Protein AF-0000000079914883 (afdb_homodimer)

Secondary structure (DSSP, 8-state):
-----------------------------TT-----HHHHHHHHHTTGGG---------------------------THHHHHHHHHHHHHHHHHHHHHHHSS--HHHHHHHHHHHHHHH-TT--EEEEEEE-TTS-EEEEEESSHHHHHHHHHHHHHT-SHHHHHHHHTS-EEE-HHHHHHH-HHHHHHHHHTT--EEEEEEEEETTEEEEEEEEEESSTT---HHHHHHHHHHHHHHHHHHHHHHHHHHHHHHHHHHHHHHHHHHHHHHHHHHHHHHH---HHHHHHHHHHHHHHHT--HHHHHHHHHHHHHH-/-----------------------------TT-----HHHHHHHHHTTGGG---------------------------THHHHHHHHHHHHHHHHHHHHHHHSS--HHHHHHHHHHHHHHH-TT--EEEEEEE-TTS-EEEEEESSHHHHHHHHHHHHHT-SHHHHHHHHTS-EEE-HHHHHHH-HHHHHHHHHTT--EEEEEEEEETTEEEEEEEEEESSSS---HHHHHHHHHHHHHHHHHHHHHHHHHHHHHHHHHHHHHHHHHHHHHHHHHHHHHHH---HHHHHHHHHHHHHHHT--HHHHHHHHHHHHHH-

Foldseek 3Di:
DPPPDPPPDPPDDDPPDPPPPPPDPDPPPPPPPPQQVLRVVLVLVVVPVPDDDPPPPPPPPPPDDPPPDPPPPDCPPPPVVVVVLVVLLVVLLVQLLVCLPPPNGVLVSQQSLQVSLCVNFVQFDWKWKWFQDSVRDIDTSYIPDVLVRVLVVQCRVQVDDQFNVCLVVQAKGWDFQVRRCVRPVSSSVSNVVSQFGIKIKHFADEPRHTTTIMITTGNDRPIGDPVSNVSSVVSRVSVRVSSNVSSVVVVVVVVVVVVVVVVVLVVLLQVLLVVCCVVVVDDSVVSNVVLVVVCVVVVHDSSVSSVVSVVVVVVD/DPCPDPPPDPPPPDPDDPPPPPPDPDPPPPPPPPQQVLRVVLVLVVVPVPDDDPPPPPPPPPDDDPPPDPPPPDCPPPPVVVVVLVVLLVVLLVQLLVCLPPPNGVLVSQQSLQVSLCVNFVQFDWKWKWFADSVRDIDTSYIPDVLVRVLVVQCRVQVDDQFNVCLVVQAKGWDFQVRRCVRPVSSSVSNVVSQFGIKIKHFADEPRHTTTIMITTGNDRPIGDPVSNVSSVVSRVSVRVSSNVSSVVVVVVVVVVVVVVVVVLVVLLQVLLVVCCVVPVDDSVVSNVVLVVVCVVVVHDSSVSSVVSVVVVVVD

pLDDT: mean 74.23, std 28.76, range [19.42, 98.25]

Radius of gyration: 33.54 Å; Cα contacts (8 Å, |Δi|>4): 874; chains: 2; bounding box: 69×122×103 Å

Nearest PDB structures (foldseek):
  5w10-assembly2_B  TM=6.879E-01  e=8.253E-06  Leptospira interrogans serovar Copenhageni str. Fiocruz L1-130
  5w10-assembly1_D  TM=6.572E-01  e=1.343E-05  Leptospira interrogans serovar Copenhageni str. Fiocruz L1-130
  8avw-assembly1_B  TM=6.141E-01  e=1.343E-05  Deinococcus radiodurans R1 = ATCC 13939 = DSM 20539
  8avw-assembly1_A  TM=6.116E-01  e=1.496E-05  Deinococcus radiodurans R1 = ATCC 13939 = DSM 20539
  8avv-assembly1_B  TM=5.896E-01  e=1.302E-04  Deinococcus radiodurans R1 = ATCC 13939 = DSM 20539

Solvent-accessible surface area (backbone atoms only — not comparable to full-atom values): 34701 Å² total; per-residue (Å²): 135,82,80,77,77,79,81,75,78,80,77,79,79,76,78,77,75,80,68,79,75,74,73,77,78,68,81,68,68,84,76,66,68,79,58,43,45,48,53,48,49,56,63,50,53,70,69,58,75,74,67,80,76,80,80,75,78,78,77,79,77,80,79,74,79,78,79,78,76,84,74,82,69,83,76,73,83,55,53,62,68,50,27,55,52,28,48,50,48,34,50,40,54,50,51,40,51,53,34,61,72,33,93,47,47,50,52,55,28,44,36,44,49,25,53,41,50,42,70,72,24,85,72,36,74,42,22,22,27,36,35,56,43,94,87,66,46,75,42,75,66,21,57,76,43,72,62,47,55,53,46,48,49,47,25,60,74,62,72,37,38,54,54,56,48,7,58,72,68,65,36,73,29,72,30,26,35,67,52,31,39,70,77,27,44,72,30,37,56,55,29,44,77,70,55,38,30,14,37,37,12,33,47,36,44,45,82,86,35,86,41,27,28,42,38,37,30,12,60,52,52,85,36,74,53,70,42,47,52,28,51,49,48,33,53,44,54,51,50,25,52,50,49,35,46,51,36,53,39,50,52,36,47,49,52,36,52,50,50,53,52,48,43,60,49,46,41,48,36,24,18,34,25,15,22,39,18,54,74,68,50,40,49,68,67,56,24,43,49,53,47,50,49,53,16,62,76,65,72,43,58,55,55,58,52,20,49,52,54,50,50,52,43,56,73,95,135,84,81,78,78,79,82,77,77,81,75,80,78,78,78,79,77,81,70,76,76,74,74,77,78,68,82,68,68,84,75,65,66,80,58,43,43,50,53,49,49,54,63,49,53,71,69,59,76,74,68,78,77,79,79,75,78,79,77,78,75,82,77,75,79,78,80,77,75,84,73,82,69,82,77,73,83,53,53,63,68,50,26,55,52,27,49,49,47,35,51,40,54,50,51,40,53,54,34,61,72,32,92,47,45,49,52,58,28,44,36,45,47,26,52,39,49,42,71,74,26,83,72,36,72,42,22,22,28,38,35,55,45,94,88,66,47,74,43,76,68,22,57,76,41,72,61,45,55,54,44,48,48,48,24,60,74,61,73,36,36,54,54,58,48,7,60,73,68,65,38,73,28,73,30,25,35,67,53,31,40,70,77,27,43,73,31,37,57,55,30,42,78,70,56,37,29,15,37,38,12,33,48,37,45,45,81,89,35,85,41,30,28,43,38,36,29,12,62,54,52,83,37,74,51,71,41,47,52,29,51,50,48,34,53,46,54,54,48,26,51,50,50,36,44,52,35,54,38,51,50,38,47,50,51,34,52,50,50,53,52,48,42,61,50,45,41,47,37,24,18,34,25,14,21,40,18,54,73,68,50,42,49,67,67,54,25,44,49,54,48,50,50,52,16,62,76,66,72,43,58,56,55,57,52,20,49,52,52,49,51,51,43,58,73,95

Structure (mmCIF, N/CA/C/O backbone):
data_AF-0000000079914883-model_v1
#
loop_
_entity.id
_entity.type
_entity.pdbx_description
1 polymer 'ANTAR domain-containing protein'
#
loop_
_atom_site.group_PDB
_atom_site.id
_atom_site.type_symbol
_atom_site.label_atom_id
_atom_site.label_alt_id
_atom_site.label_comp_id
_atom_site.label_asym_id
_atom_site.label_entity_id
_atom_site.label_seq_id
_atom_site.pdbx_PDB_ins_code
_atom_site.Cartn_x
_atom_site.Cartn_y
_atom_site.Cartn_z
_atom_site.occupancy
_atom_site.B_iso_or_equiv
_atom_site.auth_seq_id
_atom_site.auth_comp_id
_atom_site.auth_asym_id
_atom_site.auth_atom_id
_atom_site.pdbx_PDB_model_num
ATOM 1 N N . MET A 1 1 ? -33.625 14.922 72.125 1 24.14 1 MET A N 1
ATOM 2 C CA . MET A 1 1 ? -33.938 13.695 71.375 1 24.14 1 MET A CA 1
ATOM 3 C C . MET A 1 1 ? -34.312 14.016 69.938 1 24.14 1 MET A C 1
ATOM 5 O O . MET A 1 1 ? -35.469 13.844 69.562 1 24.14 1 MET A O 1
ATOM 9 N N . ILE A 1 2 ? -33.719 15.094 69.312 1 27.22 2 ILE A N 1
ATOM 10 C CA . ILE A 1 2 ? -34.125 15.805 68.125 1 27.22 2 ILE A CA 1
ATOM 11 C C . ILE A 1 2 ? -34 14.867 66.938 1 27.22 2 ILE A C 1
ATOM 13 O O . ILE A 1 2 ? -33.031 14.141 66.75 1 27.22 2 ILE A O 1
ATOM 17 N N . ASP A 1 3 ? -35.188 14.398 66.438 1 23.83 3 ASP A N 1
ATOM 18 C CA . ASP A 1 3 ? -35.656 13.438 65.438 1 23.83 3 ASP A CA 1
ATOM 19 C C . ASP A 1 3 ? -35.094 13.781 64.062 1 23.83 3 ASP A C 1
ATOM 21 O O . ASP A 1 3 ? -35.406 14.844 63.5 1 23.83 3 ASP A O 1
ATOM 25 N N . THR A 1 4 ? -33.75 13.656 63.812 1 25.94 4 THR A N 1
ATOM 26 C CA . THR A 1 4 ? -32.938 14.008 62.625 1 25.94 4 THR A CA 1
ATOM 27 C C . THR A 1 4 ? -33.438 13.273 61.406 1 25.94 4 THR A C 1
ATOM 29 O O . THR A 1 4 ? -33.469 12.039 61.375 1 25.94 4 THR A O 1
ATOM 32 N N . GLY A 1 5 ? -34.562 13.828 60.781 1 24.03 5 GLY A N 1
ATOM 33 C CA . GLY A 1 5 ? -35.312 13.359 59.625 1 24.03 5 GLY A CA 1
ATOM 34 C C . GLY A 1 5 ? -34.438 12.891 58.5 1 24.03 5 GLY A C 1
ATOM 35 O O . GLY A 1 5 ? -33.312 13.375 58.312 1 24.03 5 GLY A O 1
ATOM 36 N N . ASP A 1 6 ? -34.594 11.586 57.969 1 23.38 6 ASP A N 1
ATOM 37 C CA . ASP A 1 6 ? -34 10.562 57.094 1 23.38 6 ASP A CA 1
ATOM 38 C C . ASP A 1 6 ? -34.062 11.016 55.656 1 23.38 6 ASP A C 1
ATOM 40 O O . ASP A 1 6 ? -35.125 11.016 55.031 1 23.38 6 ASP A O 1
ATOM 44 N N . CYS A 1 7 ? -33.594 12.289 55.25 1 24.55 7 CYS A N 1
ATOM 45 C CA . CYS A 1 7 ? -33.812 12.75 53.906 1 24.55 7 CYS A CA 1
ATOM 46 C C . CYS A 1 7 ? -33.219 11.75 52.906 1 24.55 7 CYS A C 1
ATOM 48 O O . CYS A 1 7 ? -32.031 11.508 52.875 1 24.55 7 CYS A O 1
ATOM 50 N N . ALA A 1 8 ? -33.938 10.562 52.656 1 21.77 8 ALA A N 1
ATOM 51 C CA . ALA A 1 8 ? -33.625 9.438 51.75 1 21.77 8 ALA A CA 1
ATOM 52 C C . ALA A 1 8 ? -33.344 9.914 50.344 1 21.77 8 ALA A C 1
ATOM 54 O O . ALA A 1 8 ? -34.094 10.727 49.781 1 21.77 8 ALA A O 1
ATOM 55 N N . GLY A 1 9 ? -32.062 10.055 49.969 1 22.72 9 GLY A N 1
ATOM 56 C CA . GLY A 1 9 ? -31.391 10.445 48.719 1 22.72 9 GLY A CA 1
ATOM 57 C C . GLY A 1 9 ? -31.891 9.68 47.5 1 22.72 9 GLY A C 1
ATOM 58 O O . GLY A 1 9 ? -31.859 8.453 47.5 1 22.72 9 GLY A O 1
ATOM 59 N N . SER A 1 10 ? -33.062 10.078 46.875 1 21.86 10 SER A N 1
ATOM 60 C CA . SER A 1 10 ? -33.656 9.5 45.656 1 21.86 10 SER A CA 1
ATOM 61 C C . SER A 1 10 ? -32.625 9.266 44.562 1 21.86 10 SER A C 1
ATOM 63 O O . SER A 1 10 ? -31.875 10.18 44.219 1 21.86 10 SER A O 1
ATOM 65 N N . ARG A 1 11 ? -32.062 8.07 44.5 1 21.77 11 ARG A N 1
ATOM 66 C CA . ARG A 1 11 ? -31.078 7.496 43.562 1 21.77 11 ARG A CA 1
ATOM 67 C C . ARG A 1 11 ? -31.531 7.695 42.125 1 21.77 11 ARG A C 1
ATOM 69 O O . ARG A 1 11 ? -32.625 7.27 41.75 1 21.77 11 ARG A O 1
ATOM 76 N N . ALA A 1 12 ? -31.047 8.742 41.469 1 23.45 12 ALA A N 1
ATOM 77 C CA . ALA A 1 12 ? -31.203 9.102 40.062 1 23.45 12 ALA A CA 1
ATOM 78 C C . ALA A 1 12 ? -31.078 7.875 39.156 1 23.45 12 ALA A C 1
ATOM 80 O O . ALA A 1 12 ? -30.172 7.059 39.344 1 23.45 12 ALA A O 1
ATOM 81 N N . GLU A 1 13 ? -32.219 7.324 38.656 1 21.84 13 GLU A N 1
ATOM 82 C CA . GLU A 1 13 ? -32.469 6.227 37.719 1 21.84 13 GLU A CA 1
ATOM 83 C C . GLU A 1 13 ? -31.484 6.273 36.562 1 21.84 13 GLU A C 1
ATOM 85 O O . GLU A 1 13 ? -31.125 7.352 36.094 1 21.84 13 GLU A O 1
ATOM 90 N N . ARG A 1 14 ? -30.688 5.246 36.469 1 22.05 14 ARG A N 1
ATOM 91 C CA . ARG A 1 14 ? -29.672 4.773 35.531 1 22.05 14 ARG A CA 1
ATOM 92 C C . ARG A 1 14 ? -30.156 4.883 34.094 1 22.05 14 ARG A C 1
ATOM 94 O O . ARG A 1 14 ? -31.312 4.578 33.781 1 22.05 14 ARG A O 1
ATOM 101 N N . GLY A 1 15 ? -29.625 5.898 33.375 1 22.12 15 GLY A N 1
ATOM 102 C CA . GLY A 1 15 ? -29.828 6.195 31.953 1 22.12 15 GLY A CA 1
ATOM 103 C C . GLY A 1 15 ? -29.828 4.953 31.078 1 22.12 15 GLY A C 1
ATOM 104 O O . GLY A 1 15 ? -29.141 3.98 31.375 1 22.12 15 GLY A O 1
ATOM 105 N N . THR A 1 16 ? -30.984 4.539 30.578 1 24.06 16 THR A N 1
ATOM 106 C CA . THR A 1 16 ? -31.312 3.465 29.641 1 24.06 16 THR A CA 1
ATOM 107 C C . THR A 1 16 ? -30.281 3.406 28.516 1 24.06 16 THR A C 1
ATOM 109 O O . THR A 1 16 ? -29.938 4.434 27.922 1 24.06 16 THR A O 1
ATOM 112 N N . ALA A 1 17 ? -29.359 2.512 28.609 1 24.94 17 ALA A N 1
ATOM 113 C CA . ALA A 1 17 ? -28.391 2.111 27.578 1 24.94 17 ALA A CA 1
ATOM 114 C C . ALA A 1 17 ? -29.078 1.917 26.234 1 24.94 17 ALA A C 1
ATOM 116 O O . ALA A 1 17 ? -30.078 1.213 26.125 1 24.94 17 ALA A O 1
ATOM 117 N N . PHE A 1 18 ? -29.078 2.924 25.375 1 24.19 18 PHE A N 1
ATOM 118 C CA . PHE A 1 18 ? -29.547 2.861 24 1 24.19 18 PHE A CA 1
ATOM 119 C C . PHE A 1 18 ? -29 1.632 23.297 1 24.19 18 PHE A C 1
ATOM 121 O O . PHE A 1 18 ? -27.781 1.501 23.125 1 24.19 18 PHE A O 1
ATOM 128 N N . THR A 1 19 ? -29.594 0.469 23.469 1 25.55 19 THR A N 1
ATOM 129 C CA . THR A 1 19 ? -29.203 -0.721 22.719 1 25.55 19 THR A CA 1
ATOM 130 C C . THR A 1 19 ? -29.328 -0.474 21.219 1 25.55 19 THR A C 1
ATOM 132 O O . THR A 1 19 ? -30.375 -0.057 20.734 1 25.55 19 THR A O 1
ATOM 135 N N . PRO A 1 20 ? -28.266 -0.194 20.547 1 24.67 20 PRO A N 1
ATOM 136 C CA . PRO A 1 20 ? -28.359 -0.033 19.094 1 24.67 20 PRO A CA 1
ATOM 137 C C . PRO A 1 20 ? -29.125 -1.177 18.422 1 24.67 20 PRO A C 1
ATOM 139 O O . PRO A 1 20 ? -29.031 -2.324 18.859 1 24.67 20 PRO A O 1
ATOM 142 N N . HIS A 1 21 ? -30.344 -0.967 18.156 1 24.36 21 HIS A N 1
ATOM 143 C CA . HIS A 1 21 ? -31.188 -1.911 17.438 1 24.36 21 HIS A CA 1
ATOM 144 C C . HIS A 1 21 ? -30.422 -2.562 16.281 1 24.36 21 HIS A C 1
ATOM 146 O O . HIS A 1 21 ? -29.844 -1.869 15.453 1 24.36 21 HIS A O 1
ATOM 152 N N . ARG A 1 22 ? -30.016 -3.779 16.5 1 26.62 22 ARG A N 1
ATOM 153 C CA . ARG A 1 22 ? -29.5 -4.641 15.438 1 26.62 22 ARG A CA 1
ATOM 154 C C . ARG A 1 22 ? -30.5 -4.746 14.289 1 26.62 22 ARG A C 1
ATOM 156 O O . ARG A 1 22 ? -31.609 -5.215 14.477 1 26.62 22 ARG A O 1
ATOM 163 N N . PHE A 1 23 ? -30.531 -3.818 13.406 1 25.5 23 PHE A N 1
ATOM 164 C CA . PHE A 1 23 ? -31.312 -4.039 12.195 1 25.5 23 PHE A CA 1
ATOM 165 C C . PHE A 1 23 ? -31.219 -5.492 11.75 1 25.5 23 PHE A C 1
ATOM 167 O O . PHE A 1 23 ? -30.188 -6.129 11.898 1 25.5 23 PHE A O 1
ATOM 174 N N . GLY A 1 24 ? -32.281 -6.176 11.812 1 25.52 24 GLY A N 1
ATOM 175 C CA . GLY A 1 24 ? -32.531 -7.547 11.406 1 25.52 24 GLY A CA 1
ATOM 176 C C . GLY A 1 24 ? -31.812 -7.922 10.117 1 25.52 24 GLY A C 1
ATOM 177 O O . GLY A 1 24 ? -31.781 -7.129 9.172 1 25.52 24 GLY A O 1
ATOM 178 N N . GLN A 1 25 ? -30.844 -8.82 10.219 1 26.3 25 GLN A N 1
ATOM 179 C CA . GLN A 1 25 ? -30.156 -9.57 9.18 1 26.3 25 GLN A CA 1
ATOM 180 C C . GLN A 1 25 ? -31.125 -10.117 8.141 1 26.3 25 GLN A C 1
ATOM 182 O O . GLN A 1 25 ? -31.891 -11.031 8.438 1 26.3 25 GLN A O 1
ATOM 187 N N . ASP A 1 26 ? -31.844 -9.312 7.438 1 26.86 26 ASP A N 1
ATOM 188 C CA . ASP A 1 26 ? -32.531 -9.969 6.328 1 26.86 26 ASP A CA 1
ATOM 189 C C . ASP A 1 26 ? -31.656 -11.062 5.707 1 26.86 26 ASP A C 1
ATOM 191 O O . ASP A 1 26 ? -30.438 -10.953 5.707 1 26.86 26 ASP A O 1
ATOM 195 N N . SER A 1 27 ? -32.281 -12.258 5.52 1 27.23 27 SER A N 1
ATOM 196 C CA . SER A 1 27 ? -31.766 -13.484 4.922 1 27.23 27 SER A CA 1
ATOM 197 C C . SER A 1 27 ? -31.016 -13.203 3.623 1 27.23 27 SER A C 1
ATOM 199 O O . SER A 1 27 ? -31.625 -12.836 2.619 1 27.23 27 SER A O 1
ATOM 201 N N . VAL A 1 28 ? -29.938 -12.688 3.68 1 26.8 28 VAL A N 1
ATOM 202 C CA . VAL A 1 28 ? -29.109 -12.703 2.477 1 26.8 28 VAL A CA 1
ATOM 203 C C . VAL A 1 28 ? -29.109 -14.109 1.874 1 26.8 28 VAL A C 1
ATOM 205 O O . VAL A 1 28 ? -28.891 -15.094 2.582 1 26.8 28 VAL A O 1
ATOM 208 N N . ARG A 1 29 ? -29.875 -14.367 0.774 1 27.77 29 ARG A N 1
ATOM 209 C CA . ARG A 1 29 ? -29.781 -15.609 0.004 1 27.77 29 ARG A CA 1
ATOM 210 C C . ARG A 1 29 ? -28.344 -16.094 -0.094 1 27.77 29 ARG A C 1
ATOM 212 O O . ARG A 1 29 ? -27.422 -15.297 -0.243 1 27.77 29 ARG A O 1
ATOM 219 N N . PRO A 1 30 ? -28 -17.297 0.352 1 28.33 30 PRO A N 1
ATOM 220 C CA . PRO A 1 30 ? -26.688 -17.906 0.515 1 28.33 30 PRO A CA 1
ATOM 221 C C . PRO A 1 30 ? -25.734 -17.578 -0.631 1 28.33 30 PRO A C 1
ATOM 223 O O . PRO A 1 30 ? -24.516 -17.781 -0.51 1 28.33 30 PRO A O 1
ATOM 226 N N . GLY A 1 31 ? -26.203 -17.469 -1.791 1 27.92 31 GLY A N 1
ATOM 227 C CA . GLY A 1 31 ? -25.375 -17.656 -2.961 1 27.92 31 GLY A CA 1
ATOM 228 C C . GLY A 1 31 ? -24.484 -16.469 -3.258 1 27.92 31 GLY A C 1
ATOM 229 O O . GLY A 1 31 ? -23.844 -16.391 -4.316 1 27.92 31 GLY A O 1
ATOM 230 N N . VAL A 1 32 ? -24.922 -15.289 -2.74 1 24.97 32 VAL A N 1
ATOM 231 C CA . VAL A 1 32 ? -24.125 -14.18 -3.252 1 24.97 32 VAL A CA 1
ATOM 232 C C . VAL A 1 32 ? -22.75 -14.188 -2.586 1 24.97 32 VAL A C 1
ATOM 234 O O . VAL A 1 32 ? -22.641 -13.961 -1.379 1 24.97 32 VAL A O 1
ATOM 237 N N . ARG A 1 33 ? -21.906 -14.992 -3.131 1 27.98 33 ARG A N 1
ATOM 238 C CA . ARG A 1 33 ? -20.516 -14.883 -2.703 1 27.98 33 ARG A CA 1
ATOM 239 C C . ARG A 1 33 ? -20.109 -13.422 -2.561 1 27.98 33 ARG A C 1
ATOM 241 O O . ARG A 1 33 ? -20.219 -12.641 -3.51 1 27.98 33 ARG A O 1
ATOM 248 N N . ILE A 1 34 ? -20.25 -12.977 -1.397 1 26.28 34 ILE A N 1
ATOM 249 C CA . ILE A 1 34 ? -19.672 -11.664 -1.11 1 26.28 34 ILE A CA 1
ATOM 250 C C . ILE A 1 34 ? -18.297 -11.547 -1.734 1 26.28 34 ILE A C 1
ATOM 252 O O . ILE A 1 34 ? -17.344 -12.18 -1.264 1 26.28 34 ILE A O 1
ATOM 256 N N . ILE A 1 35 ? -18.266 -11.375 -3.021 1 29.64 35 ILE A N 1
ATOM 257 C CA . ILE A 1 35 ? -17.016 -11.078 -3.691 1 29.64 35 ILE A CA 1
ATOM 258 C C . ILE A 1 35 ? -16.344 -9.875 -3.021 1 29.64 35 ILE A C 1
ATOM 260 O O . ILE A 1 35 ? -17 -8.891 -2.701 1 29.64 35 ILE A O 1
ATOM 264 N N . SER A 1 36 ? -15.328 -10.062 -2.402 1 31.84 36 SER A N 1
ATOM 265 C CA . SER A 1 36 ? -14.531 -9.008 -1.792 1 31.84 36 SER A CA 1
ATOM 266 C C . SER A 1 36 ? -14.547 -7.742 -2.643 1 31.84 36 SER A C 1
ATOM 268 O O . SER A 1 36 ? -14.516 -7.812 -3.873 1 31.84 36 SER A O 1
ATOM 270 N N . PRO A 1 37 ? -15.117 -6.809 -2.107 1 33 37 PRO A N 1
ATOM 271 C CA . PRO A 1 37 ? -15.211 -5.562 -2.869 1 33 37 PRO A CA 1
ATOM 272 C C . PRO A 1 37 ? -13.938 -5.258 -3.658 1 33 37 PRO A C 1
ATOM 274 O O . PRO A 1 37 ? -13.992 -4.598 -4.699 1 33 37 PRO A O 1
ATOM 277 N N . VAL A 1 38 ? -12.766 -5.613 -3.139 1 36.91 38 VAL A N 1
ATOM 278 C CA . VAL A 1 38 ? -11.609 -5.453 -4.012 1 36.91 38 VAL A CA 1
ATOM 279 C C . VAL A 1 38 ? -11.781 -6.32 -5.258 1 36.91 38 VAL A C 1
ATOM 281 O O . VAL A 1 38 ? -11.383 -5.926 -6.355 1 36.91 38 VAL A O 1
ATOM 284 N N . SER A 1 39 ? -12.352 -7.445 -5.047 1 37.22 39 SER A N 1
ATOM 285 C CA . SER A 1 39 ? -12.656 -8.312 -6.18 1 37.22 39 SER A CA 1
ATOM 286 C C . SER A 1 39 ? -13.734 -7.703 -7.066 1 37.22 39 SER A C 1
ATOM 288 O O . SER A 1 39 ? -13.672 -7.809 -8.297 1 37.22 39 SER A O 1
ATOM 290 N N . VAL A 1 40 ? -14.695 -7.176 -6.492 1 34.22 40 VAL A N 1
ATOM 291 C CA . VAL A 1 40 ? -15.742 -6.547 -7.289 1 34.22 40 VAL A CA 1
ATOM 292 C C . VAL A 1 40 ? -15.188 -5.301 -7.98 1 34.22 40 VAL A C 1
ATOM 294 O O . VAL A 1 40 ? -15.422 -5.086 -9.172 1 34.22 40 VAL A O 1
ATOM 297 N N . ALA A 1 41 ? -14.453 -4.523 -7.27 1 34.84 41 ALA A N 1
ATOM 298 C CA . ALA A 1 41 ? -13.898 -3.326 -7.891 1 34.84 41 ALA A CA 1
ATOM 299 C C . ALA A 1 41 ? -12.844 -3.691 -8.938 1 34.84 41 ALA A C 1
ATOM 301 O O . ALA A 1 41 ? -12.797 -3.082 -10.008 1 34.84 41 ALA A O 1
ATOM 302 N N . ALA A 1 42 ? -11.961 -4.629 -8.648 1 33.41 42 ALA A N 1
ATOM 303 C CA . ALA A 1 42 ? -10.969 -5.031 -9.641 1 33.41 42 ALA A CA 1
ATOM 304 C C . ALA A 1 42 ? -11.633 -5.668 -10.859 1 33.41 42 ALA A C 1
ATOM 306 O O . ALA A 1 42 ? -11.211 -5.441 -11.992 1 33.41 42 ALA A O 1
ATOM 307 N N . ARG A 1 43 ? -12.57 -6.445 -10.742 1 34.25 43 ARG A N 1
ATOM 308 C CA . ARG A 1 43 ? -13.242 -7.004 -11.914 1 34.25 43 ARG A CA 1
ATOM 309 C C . ARG A 1 43 ? -13.922 -5.914 -12.734 1 34.25 43 ARG A C 1
ATOM 311 O O . ARG A 1 43 ? -14.008 -6.004 -13.961 1 34.25 43 ARG A O 1
ATOM 318 N N . ARG A 1 44 ? -14.438 -4.98 -12.086 1 31.53 44 ARG A N 1
ATOM 319 C CA . ARG A 1 44 ? -15.266 -3.986 -12.758 1 31.53 44 ARG A CA 1
ATOM 320 C C . ARG A 1 44 ? -14.406 -2.906 -13.406 1 31.53 44 ARG A C 1
ATOM 322 O O . ARG A 1 44 ? -14.82 -2.275 -14.383 1 31.53 44 ARG A O 1
ATOM 329 N N . PHE A 1 45 ? -13.266 -2.65 -12.875 1 31.33 45 PHE A N 1
ATOM 330 C CA . PHE A 1 45 ? -12.422 -1.621 -13.477 1 31.33 45 PHE A CA 1
ATOM 331 C C . PHE A 1 45 ? -11.992 -2.023 -14.875 1 31.33 45 PHE A C 1
ATOM 333 O O . PHE A 1 45 ? -11.688 -1.165 -15.711 1 31.33 45 PHE A O 1
ATOM 340 N N . LEU A 1 46 ? -11.883 -3.234 -15.172 1 28.59 46 LEU A N 1
ATOM 341 C CA . LEU A 1 46 ? -11.461 -3.539 -16.531 1 28.59 46 LEU A CA 1
ATOM 342 C C . LEU A 1 46 ? -12.484 -3.043 -17.547 1 28.59 46 LEU A C 1
ATOM 344 O O . LEU A 1 46 ? -12.172 -2.877 -18.719 1 28.59 46 LEU A O 1
ATOM 348 N N . TYR A 1 47 ? -13.688 -2.932 -17.141 1 26.89 47 TYR A N 1
ATOM 349 C CA . TYR A 1 47 ? -14.625 -2.568 -18.203 1 26.89 47 TYR A CA 1
ATOM 350 C C . TYR A 1 47 ? -14.641 -1.06 -18.422 1 26.89 47 TYR A C 1
ATOM 352 O O . TYR A 1 47 ? -15.148 -0.579 -19.438 1 26.89 47 TYR A O 1
ATOM 360 N N . PHE A 1 48 ? -14.312 -0.222 -17.438 1 27.77 48 PHE A N 1
ATOM 361 C CA . PHE A 1 48 ? -14.625 1.19 -17.609 1 27.77 48 PHE A CA 1
ATOM 362 C C . PHE A 1 48 ? -13.508 1.906 -18.359 1 27.77 48 PHE A C 1
ATOM 364 O O . PHE A 1 48 ? -13.547 3.127 -18.531 1 27.77 48 PHE A O 1
ATOM 371 N N . SER A 1 49 ? -12.43 1.379 -18.797 1 27.67 49 SER A N 1
ATOM 372 C CA . SER A 1 49 ? -11.391 2.18 -19.438 1 27.67 49 SER A CA 1
ATOM 373 C C . SER A 1 49 ? -11.945 2.936 -20.641 1 27.67 49 SER A C 1
ATOM 375 O O . SER A 1 49 ? -11.219 3.664 -21.312 1 27.67 49 SER A O 1
ATOM 377 N N . GLU A 1 50 ? -13.102 2.693 -21.156 1 25.39 50 GLU A N 1
ATOM 378 C CA . GLU A 1 50 ? -13.273 3.27 -22.484 1 25.39 50 GLU A CA 1
ATOM 379 C C . GLU A 1 50 ? -13.703 4.73 -22.406 1 25.39 50 GLU A C 1
ATOM 381 O O . GLU A 1 50 ? -13.578 5.477 -23.375 1 25.39 50 GLU A O 1
ATOM 386 N N . VAL A 1 51 ? -14.484 5.219 -21.391 1 23.23 51 VAL A N 1
ATOM 387 C CA . VAL A 1 51 ? -15.289 6.34 -21.844 1 23.23 51 VAL A CA 1
ATOM 388 C C . VAL A 1 51 ? -14.617 7.656 -21.453 1 23.23 51 VAL A C 1
ATOM 390 O O . VAL A 1 51 ? -15.195 8.734 -21.641 1 23.23 51 VAL A O 1
ATOM 393 N N . LEU A 1 52 ? -13.664 7.754 -20.547 1 25.73 52 LEU A N 1
ATOM 394 C CA . LEU A 1 52 ? -13.633 9.117 -20.031 1 25.73 52 LEU A CA 1
ATOM 395 C C . LEU A 1 52 ? -12.953 10.062 -21.016 1 25.73 52 LEU A C 1
ATOM 397 O O . LEU A 1 52 ? -11.852 9.781 -21.5 1 25.73 52 LEU A O 1
ATOM 401 N N . PRO A 1 53 ? -13.75 11 -21.594 1 22.31 53 PRO A N 1
ATOM 402 C CA . PRO A 1 53 ? -13.195 12.055 -22.453 1 22.31 53 PRO A CA 1
ATOM 403 C C . PRO A 1 53 ? -12.266 13 -21.703 1 22.31 53 PRO A C 1
ATOM 405 O O . PRO A 1 53 ? -12.398 13.172 -20.484 1 22.31 53 PRO A O 1
ATOM 408 N N . SER A 1 54 ? -11.055 13.211 -22.078 1 23.23 54 SER A N 1
ATOM 409 C CA . SER A 1 54 ? -9.875 13.977 -21.703 1 23.23 54 SER A CA 1
ATOM 410 C C . SER A 1 54 ? -10.195 15.469 -21.594 1 23.23 54 SER A C 1
ATOM 412 O O . SER A 1 54 ? -9.289 16.297 -21.562 1 23.23 54 SER A O 1
ATOM 414 N N . THR A 1 55 ? -11.43 16.031 -21.609 1 23.09 55 THR A N 1
ATOM 415 C CA . THR A 1 55 ? -11.422 17.453 -21.938 1 23.09 55 THR A CA 1
ATOM 416 C C . THR A 1 55 ? -11.125 18.297 -20.688 1 23.09 55 THR A C 1
ATOM 418 O O . THR A 1 55 ? -11.992 18.469 -19.828 1 23.09 55 THR A O 1
ATOM 421 N N . ALA A 1 56 ? -10.094 18.156 -19.953 1 23.84 56 ALA A N 1
ATOM 422 C CA . ALA A 1 56 ? -9.797 19.078 -18.859 1 23.84 56 ALA A CA 1
ATOM 423 C C . ALA A 1 56 ? -9.539 20.484 -19.391 1 23.84 56 ALA A C 1
ATOM 425 O O . ALA A 1 56 ? -8.586 20.703 -20.141 1 23.84 56 ALA A O 1
ATOM 426 N N . ALA A 1 57 ? -10.586 21.344 -19.641 1 21.61 57 ALA A N 1
ATOM 427 C CA . ALA A 1 57 ? -10.43 22.766 -19.969 1 21.61 57 ALA A CA 1
ATOM 428 C C . ALA A 1 57 ? -9.688 23.5 -18.859 1 21.61 57 ALA A C 1
ATOM 430 O O . ALA A 1 57 ? -10.023 23.375 -17.688 1 21.61 57 ALA A O 1
ATOM 431 N N . ALA A 1 58 ? -8.445 23.844 -19.031 1 23.22 58 ALA A N 1
ATOM 432 C CA . ALA A 1 58 ? -7.547 24.703 -18.266 1 23.22 58 ALA A CA 1
ATOM 433 C C . ALA A 1 58 ? -8.18 26.062 -18.016 1 23.22 58 ALA A C 1
ATOM 435 O O . ALA A 1 58 ? -8.414 26.828 -18.953 1 23.22 58 ALA A O 1
ATOM 436 N N . VAL A 1 59 ? -9.164 26.141 -17.109 1 20.77 59 VAL A N 1
ATOM 437 C CA . VAL A 1 59 ? -9.617 27.5 -16.797 1 20.77 59 VAL A CA 1
ATOM 438 C C . VAL A 1 59 ? -8.453 28.328 -16.25 1 20.77 59 VAL A C 1
ATOM 440 O O . VAL A 1 59 ? -7.793 27.922 -15.297 1 20.77 59 VAL A O 1
ATOM 443 N N . THR A 1 60 ? -7.777 29.109 -17.016 1 21.19 60 THR A N 1
ATOM 444 C CA . THR A 1 60 ? -6.734 30.094 -16.781 1 21.19 60 THR A CA 1
ATOM 445 C C . THR A 1 60 ? -7.242 31.203 -15.875 1 21.19 60 THR A C 1
ATOM 447 O O . THR A 1 60 ? -8.125 31.984 -16.266 1 21.19 60 THR A O 1
ATOM 450 N N . ASN A 1 61 ? -7.59 30.875 -14.609 1 19.59 61 ASN A N 1
ATOM 451 C CA . ASN A 1 61 ? -7.984 31.984 -13.742 1 19.59 61 ASN A CA 1
ATOM 452 C C . ASN A 1 61 ? -6.887 33.031 -13.648 1 19.59 61 ASN A C 1
ATOM 454 O O . ASN A 1 61 ? -5.73 32.719 -13.383 1 19.59 61 ASN A O 1
ATOM 458 N N . LYS A 1 62 ? -7.035 34.188 -14.336 1 23.88 62 LYS A N 1
ATOM 459 C CA . LYS A 1 62 ? -6.262 35.438 -14.328 1 23.88 62 LYS A CA 1
ATOM 460 C C . LYS A 1 62 ? -6.254 36.062 -12.938 1 23.88 62 LYS A C 1
ATOM 462 O O . LYS A 1 62 ? -7.301 36.469 -12.43 1 23.88 62 LYS A O 1
ATOM 467 N N . GLY A 1 63 ? -5.422 35.469 -11.922 1 22 63 GLY A N 1
ATOM 468 C CA . GLY A 1 63 ? -5.188 36.062 -10.609 1 22 63 GLY A CA 1
ATOM 469 C C . GLY A 1 63 ? -4.789 37.5 -10.664 1 22 63 GLY A C 1
ATOM 470 O O . GLY A 1 63 ? -3.955 37.906 -11.484 1 22 63 GLY A O 1
ATOM 471 N N . GLY A 1 64 ? -5.746 38.375 -10.43 1 21.05 64 GLY A N 1
ATOM 472 C CA . GLY A 1 64 ? -5.531 39.812 -10.188 1 21.05 64 GLY A CA 1
ATOM 473 C C . GLY A 1 64 ? -4.52 40.062 -9.094 1 21.05 64 GLY A C 1
ATOM 474 O O . GLY A 1 64 ? -4.23 39.188 -8.273 1 21.05 64 GLY A O 1
ATOM 475 N N . SER A 1 65 ? -3.699 41.125 -9.219 1 21.23 65 SER A N 1
ATOM 476 C CA . SER A 1 65 ? -2.477 41.656 -8.633 1 21.23 65 SER A CA 1
ATOM 477 C C . SER A 1 65 ? -2.719 42.188 -7.219 1 21.23 65 SER A C 1
ATOM 479 O O . SER A 1 65 ? -1.894 42.906 -6.668 1 21.23 65 SER A O 1
ATOM 481 N N . GLU A 1 66 ? -3.645 41.625 -6.363 1 21.58 66 GLU A N 1
ATOM 482 C CA . GLU A 1 66 ? -3.838 42.5 -5.223 1 21.58 66 GLU A CA 1
ATOM 483 C C . GLU A 1 66 ? -2.561 42.625 -4.398 1 21.58 66 GLU A C 1
ATOM 485 O O . GLU A 1 66 ? -1.755 41.688 -4.344 1 21.58 66 GLU A O 1
ATOM 490 N N . ASN A 1 67 ? -2.199 43.875 -4.09 1 20.53 67 ASN A N 1
ATOM 491 C CA . ASN A 1 67 ? -1.129 44.562 -3.369 1 20.53 67 ASN A CA 1
ATOM 492 C C . ASN A 1 67 ? -1.109 44.156 -1.894 1 20.53 67 ASN A C 1
ATOM 494 O O . ASN A 1 67 ? -2.039 44.5 -1.151 1 20.53 67 ASN A O 1
ATOM 498 N N . HIS A 1 68 ? -0.871 42.906 -1.6 1 20.95 68 HIS A N 1
ATOM 499 C CA . HIS A 1 68 ? -0.984 42.5 -0.205 1 20.95 68 HIS A CA 1
ATOM 500 C C . HIS A 1 68 ? 0.034 43.219 0.669 1 20.95 68 HIS A C 1
ATOM 502 O O . HIS A 1 68 ? 1.231 43.219 0.375 1 20.95 68 HIS A O 1
ATOM 508 N N . GLY A 1 69 ? -0.39 44.312 1.331 1 20.62 69 GLY A N 1
ATOM 509 C CA . GLY A 1 69 ? 0.305 45.062 2.379 1 20.62 69 GLY A CA 1
ATOM 510 C C . GLY A 1 69 ? 0.841 44.156 3.477 1 20.62 69 GLY A C 1
ATOM 511 O O . GLY A 1 69 ? 0.256 43.094 3.771 1 20.62 69 GLY A O 1
ATOM 512 N N . ARG A 1 70 ? 2.186 44.281 3.752 1 22.27 70 ARG A N 1
ATOM 513 C CA . ARG A 1 70 ? 3.117 43.531 4.602 1 22.27 70 ARG A CA 1
ATOM 514 C C . ARG A 1 70 ? 2.719 43.656 6.07 1 22.27 70 ARG A C 1
ATOM 516 O O . ARG A 1 70 ? 2.934 44.688 6.703 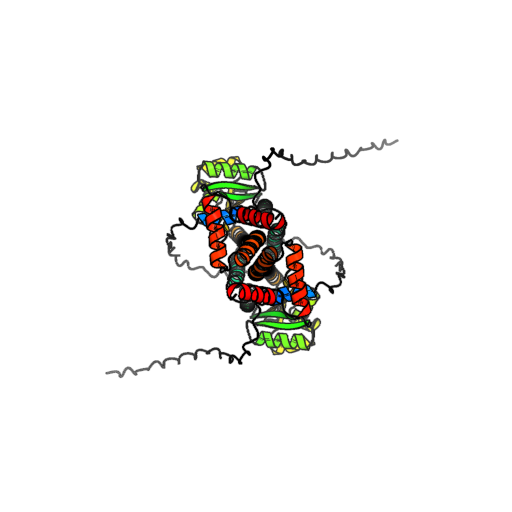1 22.27 70 ARG A O 1
ATOM 523 N N . CYS A 1 71 ? 1.451 43.25 6.473 1 22.44 71 CYS A N 1
ATOM 524 C CA . CYS A 1 71 ? 1.225 43.406 7.906 1 22.44 71 CYS A CA 1
ATOM 525 C C . CYS A 1 71 ? 2.195 42.531 8.703 1 22.44 71 CYS A C 1
ATOM 527 O O . CYS A 1 71 ? 2.344 41.344 8.414 1 22.44 71 CYS A O 1
ATOM 529 N N . THR A 1 72 ? 3.148 43.094 9.383 1 22.42 72 THR A N 1
ATOM 530 C CA . THR A 1 72 ? 4.184 42.531 10.258 1 22.42 72 THR A CA 1
ATOM 531 C C . THR A 1 72 ? 3.561 41.812 11.445 1 22.42 72 THR A C 1
ATOM 533 O O . THR A 1 72 ? 3.008 42.469 12.344 1 22.42 72 THR A O 1
ATOM 536 N N . MET A 1 73 ? 2.672 40.906 11.234 1 24.81 73 MET A N 1
ATOM 537 C CA . MET A 1 73 ? 1.968 40.312 12.367 1 24.81 73 MET A CA 1
ATOM 538 C C . MET A 1 73 ? 2.938 39.594 13.297 1 24.81 73 MET A C 1
ATOM 540 O O . MET A 1 73 ? 3.912 39 12.836 1 24.81 73 MET A O 1
ATOM 544 N N . SER A 1 74 ? 3.006 39.938 14.531 1 26.11 74 SER A N 1
ATOM 545 C CA . SER A 1 74 ? 3.693 39.375 15.672 1 26.11 74 SER A CA 1
ATOM 546 C C . SER A 1 74 ? 3.35 37.875 15.82 1 26.11 74 SER A C 1
ATOM 548 O O . SER A 1 74 ? 2.176 37.5 15.797 1 26.11 74 SER A O 1
ATOM 550 N N . GLY A 1 75 ? 4.16 36.938 15.43 1 27.27 75 GLY A N 1
ATOM 551 C CA . GLY A 1 75 ? 4.16 35.531 15.133 1 27.27 75 GLY A CA 1
ATOM 552 C C . GLY A 1 75 ? 3.803 34.656 16.328 1 27.27 75 GLY A C 1
ATOM 553 O O . GLY A 1 75 ? 4.625 34.469 17.219 1 27.27 75 GLY A O 1
ATOM 554 N N . VAL A 1 76 ? 2.674 34.875 17.047 1 32.69 76 VAL A N 1
ATOM 555 C CA . VAL A 1 76 ? 2.244 33.875 18.016 1 32.69 76 VAL A CA 1
ATOM 556 C C . VAL A 1 76 ? 2.473 32.469 17.453 1 32.69 76 VAL A C 1
ATOM 558 O O . VAL A 1 76 ? 2.18 32.219 16.281 1 32.69 76 VAL A O 1
ATOM 561 N N . SER A 1 77 ? 3.307 31.594 17.953 1 34.38 77 SER A N 1
ATOM 562 C CA . SER A 1 77 ? 3.924 30.359 17.484 1 34.38 77 SER A CA 1
ATOM 563 C C . SER A 1 77 ? 2.879 29.281 17.203 1 34.38 77 SER A C 1
ATOM 565 O O . SER A 1 77 ? 2.25 28.781 18.125 1 34.38 77 SER A O 1
ATOM 567 N N . GLY A 1 78 ? 1.941 29.172 16.266 1 38.38 78 GLY A N 1
ATOM 568 C CA . GLY A 1 78 ? 1.102 28.328 15.43 1 38.38 78 GLY A CA 1
ATOM 569 C C . GLY A 1 78 ? 1.549 26.875 15.406 1 38.38 78 GLY A C 1
ATOM 570 O O . GLY A 1 78 ? 1.023 26.078 14.633 1 38.38 78 GLY A O 1
ATOM 571 N N . ASN A 1 79 ? 2.504 26.328 16.125 1 45.69 79 ASN A N 1
ATOM 572 C CA . ASN A 1 79 ? 3.299 25.109 16.078 1 45.69 79 ASN A CA 1
ATOM 573 C C . ASN A 1 79 ? 2.574 23.938 16.734 1 45.69 79 ASN A C 1
ATOM 575 O O . ASN A 1 79 ? 2.697 22.797 16.297 1 45.69 79 ASN A O 1
ATOM 579 N N . GLY A 1 80 ? 1.738 24.156 17.844 1 47.88 80 GLY A N 1
ATOM 580 C CA . GLY A 1 80 ? 1.11 23.094 18.594 1 47.88 80 GLY A CA 1
ATOM 581 C C . GLY A 1 80 ? 0.007 22.375 17.828 1 47.88 80 GLY A C 1
ATOM 582 O O . GLY A 1 80 ? -0.113 21.156 17.891 1 47.88 80 GLY A O 1
ATOM 583 N N . LEU A 1 81 ? -0.943 23.141 17.312 1 51.28 81 LEU A N 1
ATOM 584 C CA . LEU A 1 81 ? -2.07 22.578 16.578 1 51.28 81 LEU A CA 1
ATOM 585 C C . LEU A 1 81 ? -1.587 21.719 15.414 1 51.28 81 LEU A C 1
ATOM 587 O O . LEU A 1 81 ? -2.143 20.641 15.156 1 51.28 81 LEU A O 1
ATOM 591 N N . ALA A 1 82 ? -0.49 22.109 14.984 1 62.62 82 ALA A N 1
ATOM 592 C CA . ALA A 1 82 ? 0.026 21.375 13.828 1 62.62 82 ALA A CA 1
ATOM 593 C C . ALA A 1 82 ? 0.548 20 14.25 1 62.62 82 ALA A C 1
ATOM 595 O O . ALA A 1 82 ? 0.308 19 13.562 1 62.62 82 ALA A O 1
ATOM 596 N N . ASP A 1 83 ? 0.882 19.906 15.586 1 74.25 83 ASP A N 1
ATOM 597 C CA . ASP A 1 83 ? 1.44 18.641 16.062 1 74.25 83 ASP A CA 1
ATOM 598 C C . ASP A 1 83 ? 0.345 17.594 16.25 1 74.25 83 ASP A C 1
ATOM 600 O O . ASP A 1 83 ? 0.489 16.453 15.82 1 74.25 83 ASP A O 1
ATOM 604 N N . HIS A 1 84 ? -0.665 18.078 16.828 1 81.44 84 HIS A N 1
ATOM 605 C CA . HIS A 1 84 ? -1.751 17.156 17.125 1 81.44 84 HIS A CA 1
ATOM 606 C C . HIS A 1 84 ? -2.424 16.672 15.852 1 81.44 84 HIS A C 1
ATOM 608 O O . HIS A 1 84 ? -2.805 15.492 15.766 1 81.44 84 HIS A O 1
ATOM 614 N N . GLN A 1 85 ? -2.488 17.547 14.914 1 86.88 85 GLN A N 1
ATOM 615 C CA . GLN A 1 85 ? -3.139 17.172 13.664 1 86.88 85 GLN A CA 1
ATOM 616 C C . GLN A 1 85 ? -2.307 16.141 12.906 1 86.88 85 GLN A C 1
ATOM 618 O O . GLN A 1 85 ? -2.857 15.219 12.289 1 86.88 85 GLN A O 1
ATOM 623 N N . PHE A 1 86 ? -1.036 16.281 13.07 1 91.19 86 PHE A N 1
ATOM 624 C CA . PHE A 1 86 ? -0.18 15.305 12.391 1 91.19 86 PHE A CA 1
ATOM 625 C C . PHE A 1 86 ? -0.234 13.953 13.094 1 91.19 86 PHE A C 1
ATOM 627 O O . PHE A 1 86 ? -0.238 12.906 12.445 1 91.19 86 PHE A O 1
ATOM 634 N N . ASP A 1 87 ? -0.308 14.008 14.383 1 92.12 87 ASP A N 1
ATOM 635 C CA . ASP A 1 87 ? -0.435 12.758 15.133 1 92.12 87 ASP A CA 1
ATOM 636 C C . ASP A 1 87 ? -1.744 12.055 14.789 1 92.12 87 ASP A C 1
ATOM 638 O O . ASP A 1 87 ? -1.766 10.836 14.609 1 92.12 87 ASP A O 1
ATOM 642 N N . ALA A 1 88 ? -2.756 12.812 14.758 1 93.25 88 ALA A N 1
ATOM 643 C CA . ALA A 1 88 ? -4.051 12.242 14.398 1 93.25 88 ALA A CA 1
ATOM 644 C C . ALA A 1 88 ? -4.023 11.664 12.984 1 93.25 88 ALA A C 1
ATOM 646 O O . ALA A 1 88 ? -4.621 10.617 12.727 1 93.25 88 ALA A O 1
ATOM 647 N N . LEU A 1 89 ? -3.426 12.391 12.109 1 95.19 89 LEU A N 1
ATOM 648 C CA . LEU A 1 89 ? -3.322 11.93 10.734 1 95.19 89 LEU A CA 1
ATOM 649 C C . LEU A 1 89 ? -2.512 10.641 10.648 1 95.19 89 LEU A C 1
ATOM 651 O O . LEU A 1 89 ? -2.904 9.703 9.945 1 95.19 89 LEU A O 1
ATOM 655 N N . LYS A 1 90 ? -1.426 10.586 11.336 1 94.31 90 LYS A N 1
ATOM 656 C CA . LYS A 1 90 ? -0.626 9.367 11.422 1 94.31 90 LYS A CA 1
ATOM 657 C C . LYS A 1 90 ? -1.468 8.188 11.906 1 94.31 90 LYS A C 1
ATOM 659 O O . LYS A 1 90 ? -1.451 7.117 11.297 1 94.31 90 LYS A O 1
ATOM 664 N N . ASP A 1 91 ? -2.178 8.383 12.906 1 95.38 91 ASP A N 1
ATOM 665 C CA . ASP A 1 91 ? -3.018 7.34 13.477 1 95.38 91 ASP A CA 1
ATOM 666 C C . ASP A 1 91 ? -4.117 6.922 12.508 1 95.38 91 ASP A C 1
ATOM 668 O O . ASP A 1 91 ? -4.445 5.738 12.406 1 95.38 91 ASP A O 1
ATOM 672 N N . ALA A 1 92 ? -4.664 7.855 11.852 1 95.94 92 ALA A N 1
ATOM 673 C CA . ALA A 1 92 ? -5.715 7.574 10.875 1 95.94 92 ALA A CA 1
ATOM 674 C C . ALA A 1 92 ? -5.188 6.695 9.742 1 95.94 92 ALA A C 1
ATOM 676 O O . ALA A 1 92 ? -5.836 5.715 9.359 1 95.94 92 ALA A O 1
ATOM 677 N N . ILE A 1 93 ? -4.02 7.031 9.234 1 95.38 93 ILE A N 1
ATOM 678 C CA . ILE A 1 93 ? -3.43 6.262 8.141 1 95.38 93 ILE A CA 1
ATOM 679 C C . ILE A 1 93 ? -3.113 4.848 8.625 1 95.38 93 ILE A C 1
ATOM 681 O O . ILE A 1 93 ? -3.404 3.869 7.934 1 95.38 93 ILE A O 1
ATOM 685 N N . HIS A 1 94 ? -2.631 4.758 9.797 1 93.19 94 HIS A N 1
ATOM 686 C CA . HIS A 1 94 ? -2.371 3.445 10.375 1 93.19 94 HIS A CA 1
ATOM 687 C C . HIS A 1 94 ? -3.656 2.633 10.492 1 93.19 94 HIS A C 1
ATOM 689 O O . HIS A 1 94 ? -3.684 1.452 10.141 1 93.19 94 HIS A O 1
ATOM 695 N N . SER A 1 95 ? -4.656 3.244 10.977 1 92.88 95 SER A N 1
ATOM 696 C CA . SER A 1 95 ? -5.934 2.568 11.195 1 92.88 95 SER A CA 1
ATOM 697 C C . SER A 1 95 ? -6.523 2.068 9.883 1 92.88 95 SER A C 1
ATOM 699 O O . SER A 1 95 ? -6.977 0.923 9.789 1 92.88 95 SER A O 1
ATOM 701 N N . VAL A 1 96 ? -6.473 2.875 8.875 1 91.56 96 VAL A N 1
ATOM 702 C CA . VAL A 1 96 ? -7.062 2.525 7.586 1 91.56 96 VAL A CA 1
ATOM 703 C C . VAL A 1 96 ? -6.297 1.358 6.965 1 91.56 96 VAL A C 1
ATOM 705 O O . VAL A 1 96 ? -6.898 0.406 6.469 1 91.56 96 VAL A O 1
ATOM 708 N N . TYR A 1 97 ? -4.992 1.339 7.066 1 89.19 97 TYR A N 1
ATOM 709 C CA . TYR A 1 97 ? -4.199 0.264 6.484 1 89.19 97 TYR A CA 1
ATOM 710 C C . TYR A 1 97 ? -4.371 -1.03 7.27 1 89.19 97 TYR A C 1
ATOM 712 O O . TYR A 1 97 ? -4.398 -2.117 6.691 1 89.19 97 TYR A O 1
ATOM 720 N N . SER A 1 98 ? -4.484 -0.886 8.547 1 86.62 98 SER A N 1
ATOM 721 C CA . SER A 1 98 ? -4.672 -2.062 9.383 1 86.62 98 SER A CA 1
ATOM 722 C C . SER A 1 98 ? -5.984 -2.768 9.062 1 86.62 98 SER A C 1
ATOM 724 O O . SER A 1 98 ? -6.07 -3.996 9.133 1 86.62 98 SER A O 1
ATOM 726 N N . GLU A 1 99 ? -6.969 -2.008 8.727 1 82.62 99 GLU A N 1
ATOM 727 C CA . GLU A 1 99 ? -8.266 -2.584 8.391 1 82.62 99 GLU A CA 1
ATOM 728 C C . GLU A 1 99 ? -8.219 -3.346 7.07 1 82.62 99 GLU A C 1
ATOM 730 O O . GLU A 1 99 ? -8.914 -4.348 6.898 1 82.62 99 GLU A O 1
ATOM 735 N N . LEU A 1 100 ? -7.43 -2.877 6.121 1 78.19 100 LEU A N 1
ATOM 736 C CA . LEU A 1 100 ? -7.332 -3.537 4.82 1 78.19 100 LEU A CA 1
ATOM 737 C C . LEU A 1 100 ? -6.629 -4.883 4.949 1 78.19 100 LEU A C 1
ATOM 739 O O . LEU A 1 100 ? -6.934 -5.82 4.203 1 78.19 100 LEU A O 1
ATOM 743 N N . ASP A 1 101 ? -5.762 -4.914 5.863 1 69.19 101 ASP A N 1
ATOM 744 C CA . ASP A 1 101 ? -5.023 -6.152 6.105 1 69.19 101 ASP A CA 1
ATOM 745 C C . ASP A 1 101 ? -5.887 -7.176 6.836 1 69.19 101 ASP A C 1
ATOM 747 O O . ASP A 1 101 ? -5.648 -8.383 6.738 1 69.19 101 ASP A O 1
ATOM 751 N N . SER A 1 102 ? -6.812 -6.547 7.414 1 61.81 102 SER A N 1
ATOM 752 C CA . SER A 1 102 ? -7.676 -7.449 8.172 1 61.81 102 SER A CA 1
ATOM 753 C C . SER A 1 102 ? -8.672 -8.156 7.258 1 61.81 102 SER A C 1
ATOM 755 O O . SER A 1 102 ? -8.945 -7.691 6.148 1 61.81 102 SER A O 1
ATOM 757 N N . ALA A 1 103 ? -8.773 -9.359 7.41 1 54.28 103 ALA A N 1
ATOM 758 C CA . ALA A 1 103 ? -9.75 -10.148 6.668 1 54.28 103 ALA A CA 1
ATOM 759 C C . ALA A 1 103 ? -11.086 -9.414 6.574 1 54.28 103 ALA A C 1
ATOM 761 O O . ALA A 1 103 ? -12.086 -9.992 6.137 1 54.28 103 ALA A O 1
ATOM 762 N N . GLY A 1 104 ? -10.945 -8.133 7.059 1 57.81 104 GLY A N 1
ATOM 763 C CA . GLY A 1 104 ? -12.18 -7.371 7.023 1 57.81 104 GLY A CA 1
ATOM 764 C C . GLY A 1 104 ? -12.516 -6.84 5.641 1 57.81 104 GLY A C 1
ATOM 765 O O . GLY A 1 104 ? -11.641 -6.727 4.785 1 57.81 104 GLY A O 1
ATOM 766 N N . GLY A 1 105 ? -13.359 -7.191 4.883 1 69.19 105 GLY A N 1
ATOM 767 C CA . GLY A 1 105 ? -13.922 -6.84 3.588 1 69.19 105 GLY A CA 1
ATOM 768 C C . GLY A 1 105 ? -13.844 -5.352 3.289 1 69.19 105 GLY A C 1
ATOM 769 O O . GLY A 1 105 ? -13.414 -4.566 4.137 1 69.19 105 GLY A O 1
ATOM 770 N N . THR A 1 106 ? -13.906 -4.855 2.23 1 77.12 106 THR A N 1
ATOM 771 C CA . THR A 1 106 ? -13.875 -3.494 1.706 1 77.12 106 THR A CA 1
ATOM 772 C C . THR A 1 106 ? -14.836 -2.596 2.48 1 77.12 106 THR A C 1
ATOM 774 O O . THR A 1 106 ? -14.539 -1.424 2.723 1 77.12 106 THR A O 1
ATOM 777 N N . ASP A 1 107 ? -15.93 -3.201 2.982 1 82.5 107 ASP A N 1
ATOM 778 C CA . ASP A 1 107 ? -16.922 -2.4 3.693 1 82.5 107 ASP A CA 1
ATOM 779 C C . ASP A 1 107 ? -16.359 -1.881 5.016 1 82.5 107 ASP A C 1
ATOM 781 O O . ASP A 1 107 ? -16.531 -0.707 5.348 1 82.5 107 ASP A O 1
ATOM 785 N N . ARG A 1 108 ? -15.727 -2.783 5.699 1 86.69 108 ARG A N 1
ATOM 786 C CA . ARG A 1 108 ? -15.133 -2.373 6.969 1 86.69 108 ARG A CA 1
ATOM 787 C C . ARG A 1 108 ? -14.047 -1.318 6.75 1 86.69 108 ARG A C 1
ATOM 789 O O . ARG A 1 108 ? -13.898 -0.402 7.559 1 86.69 108 ARG A O 1
ATOM 796 N N . PHE A 1 109 ? -13.383 -1.451 5.691 1 90.62 109 PHE A N 1
ATOM 797 C CA . PHE A 1 109 ? -12.367 -0.473 5.316 1 90.62 109 PHE A CA 1
ATOM 798 C C . PHE A 1 109 ? -12.992 0.895 5.078 1 90.62 109 PHE A C 1
ATOM 800 O O . PHE A 1 109 ? -12.523 1.9 5.613 1 90.62 109 PHE A O 1
ATOM 807 N N . LEU A 1 110 ? -14.023 0.971 4.395 1 91.81 110 LEU A N 1
ATOM 808 C CA . LEU A 1 110 ? -14.68 2.23 4.066 1 91.81 110 LEU A CA 1
ATOM 809 C C . LEU A 1 110 ? -15.32 2.85 5.305 1 91.81 110 LEU A C 1
ATOM 811 O O . LEU A 1 110 ? -15.344 4.074 5.449 1 91.81 110 LEU A O 1
ATOM 815 N N . GLU A 1 111 ? -15.797 1.984 6.145 1 93.12 111 GLU A N 1
ATOM 816 C CA . GLU A 1 111 ? -16.297 2.465 7.426 1 93.12 111 GLU A CA 1
ATOM 817 C C . GLU A 1 111 ? -15.195 3.129 8.242 1 93.12 111 GLU A C 1
ATOM 819 O O . GLU A 1 111 ? -15.406 4.191 8.836 1 93.12 111 GLU A O 1
ATOM 824 N N . GLU A 1 112 ? -14.078 2.469 8.25 1 94.62 112 GLU A N 1
ATOM 825 C CA . GLU A 1 112 ? -12.945 3.02 8.984 1 94.62 112 GLU A CA 1
ATOM 826 C C . GLU A 1 112 ? -12.492 4.352 8.391 1 94.62 112 GLU A C 1
ATOM 828 O O . GLU A 1 112 ? -12.18 5.289 9.133 1 94.62 112 GLU A O 1
ATOM 833 N N . VAL A 1 113 ? -12.492 4.445 7.074 1 96.25 113 VAL A N 1
ATOM 834 C CA . VAL A 1 113 ? -12.141 5.691 6.402 1 96.25 113 VAL A CA 1
ATOM 835 C C . VAL A 1 113 ? -13.102 6.797 6.836 1 96.25 113 VAL A C 1
ATOM 837 O O . VAL A 1 113 ? -12.672 7.914 7.145 1 96.25 113 VAL A O 1
ATOM 840 N N . SER A 1 114 ? -14.359 6.512 6.926 1 97.12 114 SER A N 1
ATOM 841 C CA . SER A 1 114 ? -15.375 7.484 7.336 1 97.12 114 SER A CA 1
ATOM 842 C C . SER A 1 114 ? -15.156 7.926 8.781 1 97.12 114 SER A C 1
ATOM 844 O O . SER A 1 114 ? -15.227 9.117 9.086 1 97.12 114 SER A O 1
ATOM 846 N N . ARG A 1 115 ? -14.875 6.988 9.586 1 96.88 115 ARG A N 1
ATOM 847 C CA . ARG A 1 115 ? -14.664 7.297 11 1 96.88 115 ARG A CA 1
ATOM 848 C C . ARG A 1 115 ? -13.43 8.18 11.188 1 96.88 115 ARG A C 1
ATOM 850 O O . ARG A 1 115 ? -13.469 9.148 11.953 1 96.88 115 ARG A O 1
ATOM 857 N N . GLU A 1 116 ? -12.406 7.855 10.5 1 96.88 116 GLU A N 1
ATOM 858 C CA . GLU A 1 116 ? -11.172 8.625 10.633 1 96.88 116 GLU A CA 1
ATOM 859 C C . GLU A 1 116 ? -11.352 10.047 10.109 1 96.88 116 GLU A C 1
ATOM 861 O O . GLU A 1 116 ? -10.742 10.984 10.625 1 96.88 116 GLU A O 1
ATOM 866 N N . ALA A 1 117 ? -12.156 10.203 9.086 1 97.06 117 ALA A N 1
ATOM 867 C CA . ALA A 1 117 ? -12.445 11.539 8.586 1 97.06 117 ALA A CA 1
ATOM 868 C C . ALA A 1 117 ? -13.07 12.414 9.672 1 97.06 117 ALA A C 1
ATOM 870 O O . ALA A 1 117 ? -12.742 13.594 9.789 1 97.06 117 ALA A O 1
ATOM 871 N N . LEU A 1 118 ? -13.898 11.875 10.539 1 96.25 118 LEU A N 1
ATOM 872 C CA . LEU A 1 118 ? -14.531 12.617 11.617 1 96.25 118 LEU A CA 1
ATOM 873 C C . LEU A 1 118 ? -13.508 13.039 12.664 1 96.25 118 LEU A C 1
ATOM 875 O O . LEU A 1 118 ? -13.617 14.117 13.25 1 96.25 118 LEU A O 1
ATOM 879 N N . VAL A 1 119 ? -12.609 12.18 12.836 1 94.94 119 VAL A N 1
ATOM 880 C CA . VAL A 1 119 ? -11.578 12.453 13.828 1 94.94 119 VAL A CA 1
ATOM 881 C C . VAL A 1 119 ? -10.656 13.562 13.328 1 94.94 119 VAL A C 1
ATOM 883 O O . VAL A 1 119 ? -10.258 14.445 14.094 1 94.94 119 VAL A O 1
ATOM 886 N N . LEU A 1 120 ? -10.406 13.656 12.086 1 94.5 120 LEU A N 1
ATOM 887 C CA . LEU A 1 120 ? -9.398 14.539 11.516 1 94.5 120 LEU A CA 1
ATOM 888 C C . LEU A 1 120 ? -9.969 15.93 11.273 1 94.5 120 LEU A C 1
ATOM 890 O O . LEU A 1 120 ? -9.234 16.922 11.281 1 94.5 120 LEU A O 1
ATOM 894 N N . VAL A 1 121 ? -11.305 15.953 11.055 1 94.31 121 VAL A N 1
ATOM 895 C CA . VAL A 1 121 ? -11.922 17.219 10.688 1 94.31 121 VAL A CA 1
ATOM 896 C C . VAL A 1 121 ? -12.836 17.703 11.812 1 94.31 121 VAL A C 1
ATOM 898 O O . VAL A 1 121 ? -13.953 17.203 11.969 1 94.31 121 VAL A O 1
ATOM 901 N N . PRO A 1 122 ? -12.461 18.656 12.633 1 88.31 122 PRO A N 1
ATOM 902 C CA . PRO A 1 122 ? -13.211 19.078 13.812 1 88.31 122 PRO A CA 1
ATOM 903 C C . PRO A 1 122 ? -14.641 19.516 13.484 1 88.31 122 PRO A C 1
ATOM 905 O O . PRO A 1 122 ? -15.555 19.297 14.273 1 88.31 122 PRO A O 1
ATOM 908 N N . GLY A 1 123 ? -14.898 20.141 12.344 1 90.69 123 GLY A N 1
ATOM 909 C CA . GLY A 1 123 ? -16.234 20.594 11.984 1 90.69 123 GLY A CA 1
ATOM 910 C C . GLY A 1 123 ? -17.078 19.531 11.312 1 90.69 123 GLY A C 1
ATOM 911 O O . GLY A 1 123 ? -18.234 19.766 10.969 1 90.69 123 GLY A O 1
ATOM 912 N N . ALA A 1 124 ? -16.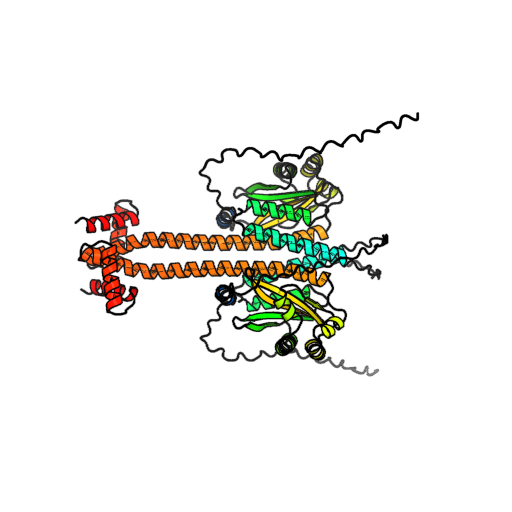547 18.375 11.312 1 95.81 124 ALA A N 1
ATOM 913 C CA . ALA A 1 124 ? -17.266 17.266 10.695 1 95.81 124 ALA A CA 1
ATOM 914 C C . ALA A 1 124 ? -18.188 16.578 11.703 1 95.81 124 ALA A C 1
ATOM 916 O O . ALA A 1 124 ? -17.75 16.219 12.805 1 95.81 124 ALA A O 1
ATOM 917 N N . HIS A 1 125 ? -19.406 16.375 11.383 1 97.31 125 HIS A N 1
ATOM 918 C CA . HIS A 1 125 ? -20.375 15.719 12.258 1 97.31 125 HIS A CA 1
ATOM 919 C C . HIS A 1 125 ? -20.781 14.359 11.703 1 97.31 125 HIS A C 1
ATOM 921 O O . HIS A 1 125 ? -21.094 13.438 12.469 1 97.31 125 HIS A O 1
ATOM 927 N N . LEU A 1 126 ? -20.859 14.258 10.406 1 97.62 126 LEU A N 1
ATOM 928 C CA . LEU A 1 126 ? -21.25 13.039 9.711 1 97.62 126 LEU A CA 1
ATOM 929 C C . LEU A 1 126 ? -20.312 12.75 8.547 1 97.62 126 LEU A C 1
ATOM 931 O O . LEU A 1 126 ? -19.734 13.672 7.965 1 97.62 126 LEU A O 1
ATOM 935 N N . ALA A 1 127 ? -20.156 11.438 8.227 1 98.25 127 ALA A N 1
ATOM 936 C CA . ALA A 1 127 ? -19.328 11.047 7.094 1 98.25 127 ALA A CA 1
ATOM 937 C C . ALA A 1 127 ? -19.781 9.719 6.508 1 98.25 127 ALA A C 1
ATOM 939 O O . ALA A 1 127 ? -20.391 8.898 7.207 1 98.25 127 ALA A O 1
ATOM 940 N N . GLY A 1 128 ? -19.578 9.562 5.293 1 97.12 128 GLY A N 1
ATOM 941 C CA . GLY A 1 128 ? -19.875 8.328 4.582 1 97.12 128 GLY A CA 1
ATOM 942 C C . GLY A 1 128 ? -19.172 8.227 3.244 1 97.12 128 GLY A C 1
ATOM 943 O O . GLY A 1 128 ? -18.516 9.172 2.809 1 97.12 128 GLY A O 1
ATOM 944 N N . VAL A 1 129 ? -19.281 7.07 2.691 1 95.62 129 VAL A N 1
ATOM 945 C CA . VAL A 1 129 ? -18.656 6.832 1.394 1 95.62 129 VAL A CA 1
ATOM 946 C C . VAL A 1 129 ? -19.719 6.383 0.386 1 95.62 129 VAL A C 1
ATOM 948 O O . VAL A 1 129 ? -20.484 5.461 0.658 1 95.62 129 VAL A O 1
ATOM 951 N N . THR A 1 130 ? -19.719 7.055 -0.695 1 93.56 130 THR A N 1
ATOM 952 C CA . THR A 1 130 ? -20.516 6.668 -1.855 1 93.56 130 THR A CA 1
ATOM 953 C C . THR A 1 130 ? -19.656 5.922 -2.875 1 93.56 130 THR A C 1
ATOM 955 O O . THR A 1 130 ? -18.516 6.312 -3.133 1 93.56 130 THR A O 1
ATOM 958 N N . VAL A 1 131 ? -20.141 4.855 -3.367 1 89.56 131 VAL A N 1
ATOM 959 C CA . VAL A 1 131 ? -19.453 4.129 -4.43 1 89.56 131 VAL A CA 1
ATOM 960 C C . VAL A 1 131 ? -20.328 4.098 -5.684 1 89.56 131 VAL A C 1
ATOM 962 O O . VAL A 1 131 ? -21.547 3.92 -5.594 1 89.56 131 VAL A O 1
ATOM 965 N N . LEU A 1 132 ? -19.625 4.262 -6.754 1 84.12 132 LEU A N 1
ATOM 966 C CA . LEU A 1 132 ? -20.312 4.152 -8.039 1 84.12 132 LEU A CA 1
ATOM 967 C C . LEU A 1 132 ? -20.344 2.707 -8.523 1 84.12 132 LEU A C 1
ATOM 969 O O . LEU A 1 132 ? -19.297 2.061 -8.602 1 84.12 132 LEU A O 1
ATOM 973 N N . LEU A 1 133 ? -21.562 2.281 -8.828 1 80.38 133 LEU A N 1
ATOM 974 C CA . LEU A 1 133 ? -21.734 0.924 -9.336 1 80.38 133 LEU A CA 1
ATOM 975 C C . LEU A 1 133 ? -21.5 0.872 -10.844 1 80.38 133 LEU A C 1
ATOM 977 O O . LEU A 1 133 ? -21.438 1.912 -11.5 1 80.38 133 LEU A O 1
ATOM 981 N N . ASP A 1 134 ? -21.422 -0.268 -11.328 1 77.25 134 ASP A N 1
ATOM 982 C CA . ASP A 1 134 ? -21.141 -0.473 -12.75 1 77.25 134 ASP A CA 1
ATOM 983 C C . ASP A 1 134 ? -22.234 0.126 -13.617 1 77.25 134 ASP A C 1
ATOM 985 O O . ASP A 1 134 ? -21.969 0.605 -14.727 1 77.25 134 ASP A O 1
ATOM 989 N N . ASN A 1 135 ? -23.391 0.075 -13.164 1 77.81 135 ASN A N 1
ATOM 990 C CA . ASN A 1 135 ? -24.516 0.583 -13.938 1 77.81 135 ASN A CA 1
ATOM 991 C C . ASN A 1 135 ? -24.609 2.104 -13.867 1 77.81 135 ASN A C 1
ATOM 993 O O . ASN A 1 135 ? -25.547 2.701 -14.414 1 77.81 135 ASN A O 1
ATOM 997 N N . GLY A 1 136 ? -23.641 2.707 -13.117 1 77.12 136 GLY A N 1
ATOM 998 C CA . GLY A 1 136 ? -23.609 4.156 -13 1 77.12 136 GLY A CA 1
ATOM 999 C C . GLY A 1 136 ? -24.312 4.668 -11.758 1 77.12 136 GLY A C 1
ATOM 1000 O O . GLY A 1 136 ? -24.219 5.848 -11.422 1 77.12 136 GLY A O 1
ATOM 1001 N N . ASP A 1 137 ? -25 3.713 -11.172 1 81.06 137 ASP A N 1
ATOM 1002 C CA . ASP A 1 137 ? -25.719 4.109 -9.961 1 81.06 137 ASP A CA 1
ATOM 1003 C C . ASP A 1 137 ? -24.75 4.305 -8.797 1 81.06 137 ASP A C 1
ATOM 1005 O O . ASP A 1 137 ? -23.688 3.686 -8.758 1 81.06 137 ASP A O 1
ATOM 1009 N N . ALA A 1 138 ? -25.188 5.258 -7.938 1 86.31 138 ALA A N 1
ATOM 1010 C CA . ALA A 1 138 ? -24.406 5.5 -6.727 1 86.31 138 ALA A CA 1
ATOM 1011 C C . ALA A 1 138 ? -25.062 4.852 -5.512 1 86.31 138 ALA A C 1
ATOM 1013 O O . ALA A 1 138 ? -26.297 4.828 -5.402 1 86.31 138 ALA A O 1
ATOM 1014 N N . THR A 1 139 ? -24.25 4.242 -4.699 1 87.56 139 THR A N 1
ATOM 1015 C CA . THR A 1 139 ? -24.75 3.662 -3.463 1 87.56 139 THR A CA 1
ATOM 1016 C C . THR A 1 139 ? -23.859 4.039 -2.283 1 87.56 139 THR A C 1
ATOM 1018 O O . THR A 1 139 ? -22.641 4.184 -2.436 1 87.56 139 THR A O 1
ATOM 1021 N N . THR A 1 140 ? -24.5 4.273 -1.153 1 92.25 140 THR A N 1
ATOM 1022 C CA . THR A 1 140 ? -23.75 4.535 0.073 1 92.25 140 THR A CA 1
ATOM 1023 C C . THR A 1 140 ? -23.266 3.232 0.697 1 92.25 140 THR A C 1
ATOM 1025 O O . THR A 1 140 ? -24.062 2.408 1.141 1 92.25 140 THR A O 1
ATOM 1028 N N . ARG A 1 141 ? -21.953 3.074 0.809 1 91.56 141 ARG A N 1
ATOM 1029 C CA . ARG A 1 141 ? -21.391 1.811 1.263 1 91.56 141 ARG A CA 1
ATOM 1030 C C . ARG A 1 141 ? -20.938 1.901 2.717 1 91.56 141 ARG A C 1
ATOM 1032 O O . ARG A 1 141 ? -20.75 0.879 3.379 1 91.56 141 ARG A O 1
ATOM 1039 N N . ALA A 1 142 ? -20.734 3.039 3.188 1 94.31 142 ALA A N 1
ATOM 1040 C CA . ALA A 1 142 ? -20.391 3.301 4.586 1 94.31 142 ALA A CA 1
ATOM 1041 C C . ALA A 1 142 ? -21.031 4.598 5.07 1 94.31 142 ALA A C 1
ATOM 1043 O O . ALA A 1 142 ? -21.125 5.574 4.32 1 94.31 142 ALA A O 1
ATOM 1044 N N . ALA A 1 143 ? -21.453 4.562 6.293 1 96.31 143 ALA A N 1
ATOM 1045 C CA . ALA A 1 143 ? -22.078 5.738 6.906 1 96.31 143 ALA A CA 1
ATOM 1046 C C . ALA A 1 143 ? -21.859 5.742 8.422 1 96.31 143 ALA A C 1
ATOM 1048 O O . ALA A 1 143 ? -22.016 4.711 9.078 1 96.31 143 ALA A O 1
ATOM 1049 N N . THR A 1 144 ? -21.5 6.906 8.883 1 97 144 THR A N 1
ATOM 1050 C CA . THR A 1 144 ? -21.312 7.027 10.328 1 97 144 THR A CA 1
ATOM 1051 C C . THR A 1 144 ? -22.656 7.195 11.039 1 97 144 THR A C 1
ATOM 1053 O O . THR A 1 144 ? -22.75 7.012 12.25 1 97 144 THR A O 1
ATOM 1056 N N . ASP A 1 145 ? -23.656 7.59 10.336 1 95.94 145 ASP A N 1
ATOM 1057 C CA . ASP A 1 145 ? -25 7.828 10.828 1 95.94 145 ASP A CA 1
ATOM 1058 C C . ASP A 1 145 ? -26.031 7.598 9.727 1 95.94 145 ASP A C 1
ATOM 1060 O O . ASP A 1 145 ? -25.75 7.789 8.547 1 95.94 145 ASP A O 1
ATOM 1064 N N . ARG A 1 146 ? -27.266 7.273 10.125 1 94.56 146 ARG A N 1
ATOM 1065 C CA . ARG A 1 146 ? -28.328 7.043 9.164 1 94.56 146 ARG A CA 1
ATOM 1066 C C . ARG A 1 146 ? -28.625 8.305 8.359 1 94.56 146 ARG A C 1
ATOM 1068 O O . ARG A 1 146 ? -29.031 8.234 7.199 1 94.56 146 ARG A O 1
ATOM 1075 N N . VAL A 1 147 ? -28.391 9.422 8.953 1 97 147 VAL A N 1
ATOM 1076 C CA . VAL A 1 147 ? -28.641 10.703 8.305 1 97 147 VAL A CA 1
ATOM 1077 C C . VAL A 1 147 ? -27.812 10.812 7.023 1 97 147 VAL A C 1
ATOM 1079 O O . VAL A 1 147 ? -28.25 11.406 6.039 1 97 147 VAL A O 1
ATOM 1082 N N . VAL A 1 148 ? -26.656 10.211 7.004 1 97.25 148 VAL A N 1
ATOM 1083 C CA . VAL A 1 148 ? -25.797 10.242 5.828 1 97.25 148 VAL A CA 1
ATOM 1084 C C . VAL A 1 148 ? -26.5 9.562 4.652 1 97.25 148 VAL A C 1
ATOM 1086 O O . VAL A 1 148 ? -26.484 10.086 3.535 1 97.25 148 VAL A O 1
ATOM 1089 N N . VAL A 1 149 ? -27.188 8.477 4.922 1 96 149 VAL A N 1
ATOM 1090 C CA . VAL A 1 149 ? -27.906 7.738 3.889 1 96 149 VAL A CA 1
ATOM 1091 C C . VAL A 1 149 ? -29.047 8.594 3.336 1 96 149 VAL A C 1
ATOM 1093 O O . VAL A 1 149 ? -29.25 8.656 2.123 1 96 149 VAL A O 1
ATOM 1096 N N . ASP A 1 150 ? -29.672 9.242 4.18 1 96.81 150 ASP A N 1
ATOM 1097 C CA . ASP A 1 150 ? -30.797 10.086 3.777 1 96.81 150 ASP A CA 1
ATOM 1098 C C . ASP A 1 150 ? -30.312 11.266 2.936 1 96.81 150 ASP A C 1
ATOM 1100 O O . ASP A 1 150 ? -30.938 11.602 1.923 1 96.81 150 ASP A O 1
ATOM 1104 N N . VAL A 1 151 ? -29.219 11.844 3.361 1 97.12 151 VAL A N 1
ATOM 1105 C CA . VAL A 1 151 ? -28.672 12.977 2.621 1 97.12 151 VAL A CA 1
ATOM 1106 C C . VAL A 1 151 ? -28.219 12.516 1.237 1 97.12 151 VAL A C 1
ATOM 1108 O O . VAL A 1 151 ? -28.453 13.203 0.24 1 97.12 151 VAL A O 1
ATOM 1111 N N . ASP A 1 152 ? -27.594 11.391 1.212 1 94.31 152 ASP A N 1
ATOM 1112 C CA . ASP A 1 152 ? -27.156 10.844 -0.066 1 94.31 152 ASP A CA 1
ATOM 1113 C C . ASP A 1 152 ? -28.344 10.57 -0.986 1 94.31 152 ASP A C 1
ATOM 1115 O O . ASP A 1 152 ? -28.281 10.844 -2.186 1 94.31 152 ASP A O 1
ATOM 1119 N N . ARG A 1 153 ? -29.344 10.023 -0.414 1 93.19 153 ARG A N 1
ATOM 1120 C CA . ARG A 1 153 ? -30.531 9.727 -1.201 1 93.19 153 ARG A CA 1
ATOM 1121 C C . ARG A 1 153 ? -31.125 10.992 -1.812 1 93.19 153 ARG A C 1
ATOM 1123 O O . ARG A 1 153 ? -31.484 11.008 -2.992 1 93.19 153 ARG A O 1
ATOM 1130 N N . VAL A 1 154 ? -31.203 12.008 -1.032 1 94.81 154 VAL A N 1
ATOM 1131 C CA . VAL A 1 154 ? -31.688 13.297 -1.512 1 94.81 154 VAL A CA 1
ATOM 1132 C C . VAL A 1 154 ? -30.828 13.781 -2.668 1 94.81 154 VAL A C 1
ATOM 1134 O O . VAL A 1 154 ? -31.328 14.312 -3.656 1 94.81 154 VAL A O 1
ATOM 1137 N N . GLN A 1 155 ? -29.516 13.648 -2.537 1 94.56 155 GLN A N 1
ATOM 1138 C CA . GLN A 1 155 ? -28.562 14.062 -3.566 1 94.56 155 GLN A CA 1
ATOM 1139 C C . GLN A 1 155 ? -28.766 13.258 -4.852 1 94.56 155 GLN A C 1
ATOM 1141 O O . GLN A 1 155 ? -28.828 13.828 -5.941 1 94.56 155 GLN A O 1
ATOM 1146 N N . TYR A 1 156 ? -28.906 11.984 -4.691 1 90.12 156 TYR A N 1
ATOM 1147 C CA . TYR A 1 156 ? -29.078 11.109 -5.848 1 90.12 156 TYR A CA 1
ATOM 1148 C C . TYR A 1 156 ? -30.375 11.406 -6.57 1 90.12 156 TYR A C 1
ATOM 1150 O O . TYR A 1 156 ? -30.422 11.453 -7.801 1 90.12 156 TYR A O 1
ATOM 1158 N N . ASP A 1 157 ? -31.391 11.609 -5.824 1 90.69 157 ASP A N 1
ATOM 1159 C CA . ASP A 1 157 ? -32.688 11.945 -6.391 1 90.69 157 ASP A CA 1
ATOM 1160 C C . ASP A 1 157 ? -32.656 13.273 -7.141 1 90.69 157 ASP A C 1
ATOM 1162 O O . ASP A 1 157 ? -33.281 13.422 -8.195 1 90.69 157 ASP A O 1
ATOM 1166 N N . ALA A 1 158 ? -31.922 14.219 -6.594 1 91.62 158 ALA A N 1
ATOM 1167 C CA . ALA A 1 158 ? -31.797 15.539 -7.215 1 91.62 158 ALA A CA 1
ATOM 1168 C C . ALA A 1 158 ? -30.875 15.484 -8.438 1 91.62 158 ALA A C 1
ATOM 1170 O O . ALA A 1 158 ? -30.953 16.344 -9.312 1 91.62 158 ALA A O 1
ATOM 1171 N N . GLY A 1 159 ? -29.938 14.492 -8.438 1 89.62 159 GLY A N 1
ATOM 1172 C CA . GLY A 1 159 ? -28.969 14.367 -9.516 1 89.62 159 GLY A CA 1
ATOM 1173 C C . GLY A 1 159 ? -27.875 15.422 -9.453 1 89.62 159 GLY A C 1
ATOM 1174 O O . GLY A 1 159 ? -27.188 15.672 -10.453 1 89.62 159 GLY A O 1
ATOM 1175 N N . ASP A 1 160 ? -27.891 16.109 -8.328 1 91.56 160 ASP A N 1
ATOM 1176 C CA . ASP A 1 160 ? -26.938 17.203 -8.133 1 91.56 160 ASP A CA 1
ATOM 1177 C C . ASP A 1 160 ? -26.562 17.344 -6.66 1 91.56 160 ASP A C 1
ATOM 1179 O O . ASP A 1 160 ? -27.328 16.938 -5.777 1 91.56 160 ASP A O 1
ATOM 1183 N N . GLY A 1 161 ? -25.328 17.812 -6.5 1 94.94 161 GLY A N 1
ATOM 1184 C CA . GLY A 1 161 ? -24.828 17.969 -5.145 1 94.94 161 GLY A CA 1
ATOM 1185 C C . GLY A 1 161 ? -23.328 17.844 -5.043 1 94.94 161 GLY A C 1
ATOM 1186 O O . GLY A 1 161 ? -22.641 17.625 -6.051 1 94.94 161 GLY A O 1
ATOM 1187 N N . PRO A 1 162 ? -22.844 18.062 -3.863 1 94.88 162 PRO A N 1
ATOM 1188 C CA . PRO A 1 162 ? -21.391 18.094 -3.676 1 94.88 162 PRO A CA 1
ATOM 1189 C C . PRO A 1 162 ? -20.719 16.766 -4.043 1 94.88 162 PRO A C 1
ATOM 1191 O O . PRO A 1 162 ? -19.656 16.766 -4.688 1 94.88 162 PRO A O 1
ATOM 1194 N N . CYS A 1 163 ? -21.281 15.672 -3.643 1 92.31 163 CYS A N 1
ATOM 1195 C CA . CYS A 1 163 ? -20.703 14.367 -3.932 1 92.31 163 CYS A CA 1
ATOM 1196 C C . CYS A 1 163 ? -20.688 14.094 -5.434 1 92.31 163 CYS A C 1
ATOM 1198 O O . CYS A 1 163 ? -19.703 13.609 -5.973 1 92.31 163 CYS A O 1
ATOM 1200 N N . LEU A 1 164 ? -21.781 14.359 -6.043 1 89.94 164 LEU A N 1
ATOM 1201 C CA . LEU A 1 164 ? -21.891 14.141 -7.48 1 89.94 164 LEU A CA 1
ATOM 1202 C C . LEU A 1 164 ? -20.969 15.078 -8.25 1 89.94 164 LEU A C 1
ATOM 1204 O O . LEU A 1 164 ? -20.422 14.703 -9.289 1 89.94 164 LEU A O 1
ATOM 1208 N N . GLU A 1 165 ? -20.812 16.281 -7.789 1 92.06 165 GLU A N 1
ATOM 1209 C CA . GLU A 1 165 ? -19.859 17.188 -8.398 1 92.06 165 GLU A CA 1
ATOM 1210 C C . GLU A 1 165 ? -18.422 16.688 -8.25 1 92.06 165 GLU A C 1
ATOM 1212 O O . GLU A 1 165 ? -17.625 16.766 -9.188 1 92.06 165 GLU A O 1
ATOM 1217 N N . ALA A 1 166 ? -18.141 16.188 -7.012 1 91.06 166 ALA A N 1
ATOM 1218 C CA . ALA A 1 166 ? -16.828 15.602 -6.789 1 91.06 166 ALA A CA 1
ATOM 1219 C C . ALA A 1 166 ? -16.562 14.43 -7.734 1 91.06 166 ALA A C 1
ATOM 1221 O O . ALA A 1 166 ? -15.453 14.258 -8.234 1 91.06 166 ALA A O 1
ATOM 1222 N N . ALA A 1 167 ? -17.594 13.664 -7.984 1 84.94 167 ALA A N 1
ATOM 1223 C CA . ALA A 1 167 ? -17.5 12.547 -8.922 1 84.94 167 ALA A CA 1
ATOM 1224 C C . ALA A 1 167 ? -17.25 13.039 -10.344 1 84.94 167 ALA A C 1
ATOM 1226 O O . ALA A 1 167 ? -16.391 12.5 -11.055 1 84.94 167 ALA A O 1
ATOM 1227 N N . ARG A 1 168 ? -17.859 14.055 -10.727 1 84.25 168 ARG A N 1
ATOM 1228 C CA . ARG A 1 168 ? -17.781 14.586 -12.086 1 84.25 168 ARG A CA 1
ATOM 1229 C C . ARG A 1 168 ? -16.422 15.258 -12.32 1 84.25 168 ARG A C 1
ATOM 1231 O O . ARG A 1 168 ? -15.805 15.07 -13.367 1 84.25 168 ARG A O 1
ATOM 1238 N N . THR A 1 169 ? -15.945 15.969 -11.367 1 87.94 169 THR A N 1
ATOM 1239 C CA . THR A 1 169 ? -14.742 16.781 -11.531 1 87.94 169 THR A CA 1
ATOM 1240 C C . THR A 1 169 ? -13.508 16 -11.086 1 87.94 169 THR A C 1
ATOM 1242 O O . THR A 1 169 ? -12.375 16.391 -11.391 1 87.94 169 THR A O 1
ATOM 1245 N N . GLN A 1 170 ? -13.719 15 -10.25 1 88.44 170 GLN A N 1
ATOM 1246 C CA . GLN A 1 170 ? -12.648 14.203 -9.648 1 88.44 170 GLN A CA 1
ATOM 1247 C C . GLN A 1 170 ? -11.734 15.078 -8.797 1 88.44 170 GLN A C 1
ATOM 1249 O O . GLN A 1 170 ? -10.516 14.898 -8.805 1 88.44 170 GLN A O 1
ATOM 1254 N N . THR A 1 171 ? -12.336 16.109 -8.227 1 91 171 THR A N 1
ATOM 1255 C CA . THR A 1 171 ? -11.648 16.984 -7.289 1 91 171 THR A CA 1
ATOM 1256 C C . THR A 1 171 ? -12.477 17.172 -6.016 1 91 171 THR A C 1
ATOM 1258 O O . THR A 1 171 ? -13.672 16.859 -6 1 91 171 THR A O 1
ATOM 1261 N N . ILE A 1 172 ? -11.828 17.672 -4.988 1 94.75 172 ILE A N 1
ATOM 1262 C CA . ILE A 1 172 ? -12.508 17.891 -3.717 1 94.75 172 ILE A CA 1
ATOM 1263 C C . ILE A 1 172 ? -13.5 19.047 -3.861 1 94.75 172 ILE A C 1
ATOM 1265 O O . ILE A 1 172 ? -13.195 20.047 -4.496 1 94.75 172 ILE A O 1
ATOM 1269 N N . THR A 1 173 ? -14.672 18.844 -3.371 1 96.19 173 THR A N 1
ATOM 1270 C CA . THR A 1 173 ? -15.727 19.859 -3.373 1 96.19 173 THR A CA 1
ATOM 1271 C C . THR A 1 173 ? -16.047 20.297 -1.951 1 96.19 173 THR A C 1
ATOM 1273 O O . THR A 1 173 ? -16.297 19.469 -1.076 1 96.19 173 THR A O 1
ATOM 1276 N N . ARG A 1 174 ? -15.961 21.547 -1.736 1 96.5 174 ARG A N 1
ATOM 1277 C CA . ARG A 1 174 ? -16.281 22.156 -0.449 1 96.5 174 ARG A CA 1
ATOM 1278 C C . ARG A 1 174 ? -17.328 23.25 -0.606 1 96.5 174 ARG A C 1
ATOM 1280 O O . ARG A 1 174 ? -17.281 24.047 -1.552 1 96.5 174 ARG A O 1
ATOM 1287 N N . ALA A 1 175 ? -18.297 23.266 0.326 1 96.81 175 ALA A N 1
ATOM 1288 C CA . ALA A 1 175 ? -19.312 24.312 0.269 1 96.81 175 ALA A CA 1
ATOM 1289 C C . ALA A 1 175 ? -19.891 24.594 1.654 1 96.81 175 ALA A C 1
ATOM 1291 O O . ALA A 1 175 ? -20.188 23.656 2.408 1 96.81 175 ALA A O 1
ATOM 1292 N N . ASP A 1 176 ? -19.969 25.844 1.973 1 96.44 176 ASP A N 1
ATOM 1293 C CA . ASP A 1 176 ? -20.75 26.234 3.139 1 96.44 176 ASP A CA 1
ATOM 1294 C C . ASP A 1 176 ? -22.234 26.312 2.787 1 96.44 176 ASP A C 1
ATOM 1296 O O . ASP A 1 176 ? -22.641 26.016 1.663 1 96.44 176 ASP A O 1
ATOM 1300 N N . SER A 1 177 ? -23.047 26.734 3.748 1 96.38 177 SER A N 1
ATOM 1301 C CA . SER A 1 177 ? -24.5 26.703 3.576 1 96.38 177 SER A CA 1
ATOM 1302 C C . SER A 1 177 ? -24.938 27.625 2.436 1 96.38 177 SER A C 1
ATOM 1304 O O . SER A 1 177 ? -25.766 27.234 1.613 1 96.38 177 SER A O 1
ATOM 1306 N N . GLU A 1 178 ? -24.359 28.734 2.307 1 96.56 178 GLU A N 1
ATOM 1307 C CA . GLU A 1 178 ? -24.719 29.688 1.266 1 96.56 178 GLU A CA 1
ATOM 1308 C C . GLU A 1 178 ? -24.297 29.188 -0.113 1 96.56 178 GLU A C 1
ATOM 1310 O O . GLU A 1 178 ? -25.078 29.234 -1.066 1 96.56 178 GLU A O 1
ATOM 1315 N N . GLU A 1 179 ? -23.109 28.734 -0.202 1 96.81 179 GLU A N 1
ATOM 1316 C CA . GLU A 1 179 ? -22.594 28.203 -1.466 1 96.81 179 GLU A CA 1
ATOM 1317 C C . GLU A 1 179 ? -23.422 27.016 -1.947 1 96.81 179 GLU A C 1
ATOM 1319 O O . GLU A 1 179 ? -23.719 26.906 -3.137 1 96.81 179 GLU A O 1
ATOM 1324 N N . ALA A 1 180 ? -23.75 26.172 -0.992 1 97.12 180 ALA A N 1
ATOM 1325 C CA . ALA A 1 180 ? -24.531 24.984 -1.356 1 97.12 180 ALA A CA 1
ATOM 1326 C C . ALA A 1 180 ? -25.906 25.391 -1.905 1 97.12 180 ALA A C 1
ATOM 1328 O O . ALA A 1 180 ? -26.375 24.828 -2.889 1 97.12 180 ALA A O 1
ATOM 1329 N N . THR A 1 181 ? -26.516 26.344 -1.292 1 96.56 181 THR A N 1
ATOM 1330 C CA . THR A 1 181 ? -27.828 26.828 -1.745 1 96.56 181 THR A CA 1
ATOM 1331 C C . THR A 1 181 ? -27.719 27.422 -3.143 1 96.56 181 THR A C 1
ATOM 1333 O O . THR A 1 181 ? -28.641 27.266 -3.957 1 96.56 181 THR A O 1
ATOM 1336 N N . ARG A 1 182 ? -26.609 28.062 -3.43 1 97.38 182 ARG A N 1
ATOM 1337 C CA . ARG A 1 182 ? -26.406 28.672 -4.738 1 97.38 182 ARG A CA 1
ATOM 1338 C C . ARG A 1 182 ? -26.094 27.625 -5.797 1 97.38 182 ARG A C 1
ATOM 1340 O O . ARG A 1 182 ? -26.641 27.672 -6.898 1 97.38 182 ARG A O 1
ATOM 1347 N N . ARG A 1 183 ? -25.281 26.688 -5.523 1 96.81 183 ARG A N 1
ATOM 1348 C CA . ARG A 1 183 ? -24.781 25.719 -6.492 1 96.81 183 ARG A CA 1
ATOM 1349 C C . ARG A 1 183 ? -25.781 24.594 -6.711 1 96.81 183 ARG A C 1
ATOM 1351 O O . ARG A 1 183 ? -25.922 24.094 -7.832 1 96.81 183 ARG A O 1
ATOM 1358 N N . TRP A 1 184 ? -26.359 24.172 -5.543 1 97.38 184 TRP A N 1
ATOM 1359 C CA . TRP A 1 184 ? -27.281 23.047 -5.582 1 97.38 184 TRP A CA 1
ATOM 1360 C C . TRP A 1 184 ? -28.531 23.344 -4.754 1 97.38 184 TRP A C 1
ATOM 1362 O O . TRP A 1 184 ? -28.797 22.656 -3.76 1 97.38 184 TRP A O 1
ATOM 1372 N N . PRO A 1 185 ? -29.438 24.219 -5.188 1 96.69 185 PRO A N 1
ATOM 1373 C CA . PRO A 1 185 ? -30.531 24.719 -4.359 1 96.69 185 PRO A CA 1
ATOM 1374 C C . PRO A 1 185 ? -31.484 23.625 -3.896 1 96.69 185 PRO A C 1
ATOM 1376 O O . PRO A 1 185 ? -31.875 23.578 -2.727 1 96.69 185 PRO A O 1
ATOM 1379 N N . SER A 1 186 ? -31.906 22.703 -4.82 1 96.31 186 SER A N 1
ATOM 1380 C CA . SER A 1 186 ? -32.844 21.656 -4.453 1 96.31 186 SER A CA 1
ATOM 1381 C C . SER A 1 186 ? -32.25 20.719 -3.41 1 96.31 186 SER A C 1
ATOM 1383 O O . SER A 1 186 ? -32.875 20.406 -2.402 1 96.31 186 SER A O 1
ATOM 1385 N N . PHE A 1 187 ? -31.078 20.297 -3.617 1 97.06 187 PHE A N 1
ATOM 1386 C CA . PHE A 1 187 ? -30.375 19.422 -2.684 1 97.06 187 PHE A CA 1
ATOM 1387 C C . PHE A 1 187 ? -30.172 20.109 -1.34 1 97.06 187 PHE A C 1
ATOM 1389 O O . PHE A 1 187 ? -30.469 19.531 -0.291 1 97.06 187 PHE A O 1
ATOM 1396 N N . ALA A 1 188 ? -29.641 21.359 -1.37 1 97.19 188 ALA A N 1
ATOM 1397 C CA . ALA A 1 188 ? -29.297 22.094 -0.156 1 97.19 188 ALA A CA 1
ATOM 1398 C C . ALA A 1 188 ? -30.516 22.281 0.735 1 97.19 188 ALA A C 1
ATOM 1400 O O . ALA A 1 188 ? -30.438 22.188 1.96 1 97.19 188 ALA A O 1
ATOM 1401 N N . HIS A 1 189 ? -31.641 22.594 0.092 1 96.31 189 HIS A N 1
ATOM 1402 C CA . HIS A 1 189 ? -32.875 22.781 0.842 1 96.31 189 HIS A CA 1
ATOM 1403 C C . HIS A 1 189 ? -33.281 21.5 1.568 1 96.31 189 HIS A C 1
ATOM 1405 O O . HIS A 1 189 ? -33.594 21.531 2.76 1 96.31 189 HIS A O 1
ATOM 1411 N N . SER A 1 190 ? -33.188 20.406 0.926 1 97.12 190 SER A N 1
ATOM 1412 C CA . SER A 1 190 ? -33.562 19.125 1.51 1 97.12 190 SER A CA 1
ATOM 1413 C C . SER A 1 190 ? -32.562 18.688 2.572 1 97.12 190 SER A C 1
ATOM 1415 O O . SER A 1 190 ? -32.938 18.141 3.613 1 97.12 190 SER A O 1
ATOM 1417 N N . ALA A 1 191 ? -31.297 18.891 2.305 1 97.19 191 ALA A N 1
ATOM 1418 C CA . ALA A 1 191 ? -30.25 18.516 3.252 1 97.19 191 ALA A CA 1
ATOM 1419 C C . ALA A 1 191 ? -30.375 19.312 4.551 1 97.19 191 ALA A C 1
ATOM 1421 O O . ALA A 1 191 ? -30.125 18.781 5.637 1 97.19 191 ALA A O 1
ATOM 1422 N N . ARG A 1 192 ? -30.766 20.531 4.441 1 96.38 192 ARG A N 1
ATOM 1423 C CA . ARG A 1 192 ? -30.938 21.375 5.621 1 96.38 192 ARG A CA 1
ATOM 1424 C C . ARG A 1 192 ? -32.031 20.812 6.539 1 96.38 192 ARG A C 1
ATOM 1426 O O . ARG A 1 192 ? -31.906 20.906 7.762 1 96.38 192 ARG A O 1
ATOM 1433 N N . ARG A 1 193 ? -33 20.281 5.953 1 96.94 193 ARG A N 1
ATOM 1434 C CA . ARG A 1 193 ? -34.094 19.688 6.73 1 96.94 193 ARG A CA 1
ATOM 1435 C C . ARG A 1 193 ? -33.594 18.453 7.496 1 96.94 193 ARG A C 1
ATOM 1437 O O . ARG A 1 193 ? -34.219 18.078 8.5 1 96.94 193 ARG A O 1
ATOM 1444 N N . LEU A 1 194 ? -32.531 17.922 6.992 1 97.38 194 LEU A N 1
ATOM 1445 C CA . LEU A 1 194 ? -31.953 16.75 7.641 1 97.38 194 LEU A CA 1
ATOM 1446 C C . LEU A 1 194 ? -30.859 17.156 8.633 1 97.38 194 LEU A C 1
ATOM 1448 O O . LEU A 1 194 ? -30.188 16.297 9.211 1 97.38 194 LEU A O 1
ATOM 1452 N N . GLY A 1 195 ? -30.609 18.422 8.797 1 96.25 195 GLY A N 1
ATOM 1453 C CA . GLY A 1 195 ? -29.688 18.938 9.797 1 96.25 195 GLY A CA 1
ATOM 1454 C C . GLY A 1 195 ? -28.266 19.109 9.289 1 96.25 195 GLY A C 1
ATOM 1455 O O . GLY A 1 195 ? -27.328 19.188 10.07 1 96.25 195 GLY A O 1
ATOM 1456 N N . VAL A 1 196 ? -28.109 19.172 7.977 1 97.19 196 VAL A N 1
ATOM 1457 C CA . VAL A 1 196 ? -26.781 19.312 7.387 1 97.19 196 VAL A CA 1
ATOM 1458 C C . VAL A 1 196 ? -26.672 20.641 6.652 1 97.19 196 VAL A C 1
ATOM 1460 O O . VAL A 1 196 ? -27.578 21.016 5.895 1 97.19 196 VAL A O 1
ATOM 1463 N N . ALA A 1 197 ? -25.516 21.344 6.891 1 96.62 197 ALA A N 1
ATOM 1464 C CA . ALA A 1 197 ? -25.469 22.703 6.34 1 96.62 197 ALA A CA 1
ATOM 1465 C C . ALA A 1 197 ? -24.141 22.953 5.629 1 96.62 197 ALA A C 1
ATOM 1467 O O . ALA A 1 197 ? -24.016 23.938 4.895 1 96.62 197 ALA A O 1
ATOM 1468 N N . SER A 1 198 ? -23.188 22.188 5.844 1 97.19 198 SER A N 1
ATOM 1469 C CA . SER A 1 198 ? -21.906 22.328 5.148 1 97.19 198 SER A CA 1
ATOM 1470 C C . SER A 1 198 ? -21.422 20.984 4.605 1 97.19 198 SER A C 1
ATOM 1472 O O . SER A 1 198 ? -21.797 19.938 5.113 1 97.19 198 SER A O 1
ATOM 1474 N N . TYR A 1 199 ? -20.594 21.078 3.564 1 97.44 199 TYR A N 1
ATOM 1475 C CA . TYR A 1 199 ? -20.297 19.875 2.773 1 97.44 199 TYR A CA 1
ATOM 1476 C C . TYR A 1 199 ? -18.828 19.844 2.371 1 97.44 199 TYR A C 1
ATOM 1478 O O . TYR A 1 199 ? -18.25 20.859 1.987 1 97.44 199 TYR A O 1
ATOM 1486 N N . LEU A 1 200 ? -18.25 18.719 2.492 1 97.19 200 LEU A N 1
ATOM 1487 C CA . LEU A 1 200 ? -16.906 18.406 2.021 1 97.19 200 LEU A CA 1
ATOM 1488 C C . LEU A 1 200 ? -16.875 17 1.4 1 97.19 200 LEU A C 1
ATOM 1490 O O . LEU A 1 200 ? -17.031 16 2.1 1 97.19 200 LEU A O 1
ATOM 1494 N N . SER A 1 201 ? -16.75 16.953 0.09 1 97.06 201 SER A N 1
ATOM 1495 C CA . SER A 1 201 ? -16.734 15.703 -0.645 1 97.06 201 SER A CA 1
ATOM 1496 C C . SER A 1 201 ? -15.43 15.523 -1.417 1 97.06 201 SER A C 1
ATOM 1498 O O . SER A 1 201 ? -15 16.422 -2.135 1 97.06 201 SER A O 1
ATOM 1500 N N . ALA A 1 202 ? -14.828 14.398 -1.251 1 96.31 202 ALA A N 1
ATOM 1501 C CA . ALA A 1 202 ? -13.555 14.125 -1.914 1 96.31 202 ALA A CA 1
ATOM 1502 C C . ALA A 1 202 ? -13.609 12.812 -2.689 1 96.31 202 ALA A C 1
ATOM 1504 O O . ALA A 1 202 ? -14.117 11.812 -2.184 1 96.31 202 ALA A O 1
ATOM 1505 N N . PRO A 1 203 ? -13.047 12.82 -3.887 1 94.88 203 PRO A N 1
ATOM 1506 C CA . PRO A 1 203 ? -13.094 11.602 -4.703 1 94.88 203 PRO A CA 1
ATOM 1507 C C . PRO A 1 203 ? -12.164 10.508 -4.188 1 94.88 203 PRO A C 1
ATOM 1509 O O . PRO A 1 203 ? -11.086 10.812 -3.664 1 94.88 203 PRO A O 1
ATOM 1512 N N . ILE A 1 204 ? -12.625 9.344 -4.199 1 93.56 204 ILE A N 1
ATOM 1513 C CA . ILE A 1 204 ? -11.82 8.148 -3.967 1 93.56 204 ILE A CA 1
ATOM 1514 C C . ILE A 1 204 ? -11.523 7.465 -5.297 1 93.56 204 ILE A C 1
ATOM 1516 O O . ILE A 1 204 ? -12.438 7.145 -6.055 1 93.56 204 ILE A O 1
ATOM 1520 N N . LEU A 1 205 ? -10.227 7.246 -5.555 1 90.25 205 LEU A N 1
ATOM 1521 C CA . LEU A 1 205 ? -9.812 6.629 -6.812 1 90.25 205 LEU A CA 1
ATOM 1522 C C . LEU A 1 205 ? -9.266 5.223 -6.574 1 90.25 205 LEU A C 1
ATOM 1524 O O . LEU A 1 205 ? -8.719 4.938 -5.504 1 90.25 205 LEU A O 1
ATOM 1528 N N . LEU A 1 206 ? -9.438 4.402 -7.484 1 87.94 206 LEU A N 1
ATOM 1529 C CA . LEU A 1 206 ? -8.852 3.068 -7.555 1 87.94 206 LEU A CA 1
ATOM 1530 C C . LEU A 1 206 ? -8.156 2.848 -8.891 1 87.94 206 LEU A C 1
ATOM 1532 O O . LEU A 1 206 ? -8.797 2.85 -9.945 1 87.94 206 LEU A O 1
ATOM 1536 N N . GLU A 1 207 ? -6.844 2.693 -8.773 1 86.06 207 GLU A N 1
ATOM 1537 C CA . GLU A 1 207 ? -6.023 2.5 -9.969 1 86.06 207 GLU A CA 1
ATOM 1538 C C . GLU A 1 207 ? -6.297 3.584 -11.008 1 86.06 207 GLU A C 1
ATOM 1540 O O . GLU A 1 207 ? -6.5 3.285 -12.188 1 86.06 207 GLU A O 1
ATOM 1545 N N . GLY A 1 208 ? -6.461 4.754 -10.547 1 84.5 208 GLY A N 1
ATOM 1546 C CA . GLY A 1 208 ? -6.59 5.922 -11.406 1 84.5 208 GLY A CA 1
ATOM 1547 C C . GLY A 1 208 ? -8.016 6.184 -11.852 1 84.5 208 GLY A C 1
ATOM 1548 O O . GLY A 1 208 ? -8.297 7.184 -12.508 1 84.5 208 GLY A O 1
ATOM 1549 N N . LYS A 1 209 ? -8.883 5.371 -11.492 1 85.75 209 LYS A N 1
ATOM 1550 C CA . LYS A 1 209 ? -10.281 5.52 -11.891 1 85.75 209 LYS A CA 1
ATOM 1551 C C . LYS A 1 209 ? -11.148 5.906 -10.695 1 85.75 209 LYS A C 1
ATOM 1553 O O . LYS A 1 209 ? -10.906 5.465 -9.57 1 85.75 209 LYS A O 1
ATOM 1558 N N . TYR A 1 210 ? -12.18 6.645 -11.016 1 88.56 210 TYR A N 1
ATOM 1559 C CA . TYR A 1 210 ? -13.102 7.07 -9.977 1 88.56 210 TYR A CA 1
ATOM 1560 C C . TYR A 1 210 ? -13.883 5.883 -9.422 1 88.56 210 TYR A C 1
ATOM 1562 O O . TYR A 1 210 ? -14.562 5.176 -10.164 1 88.56 210 TYR A O 1
ATOM 1570 N N . LEU A 1 211 ? -13.789 5.664 -8.133 1 88.88 211 LEU A N 1
ATOM 1571 C CA . LEU A 1 211 ? -14.5 4.602 -7.434 1 88.88 211 LEU A CA 1
ATOM 1572 C C . LEU A 1 211 ? -15.719 5.148 -6.699 1 88.88 211 LEU A C 1
ATOM 1574 O O . LEU A 1 211 ? -16.766 4.488 -6.629 1 88.88 211 LEU A O 1
ATOM 1578 N N . GLY A 1 212 ? -15.523 6.289 -6.145 1 91.62 212 GLY A N 1
ATOM 1579 C CA . GLY A 1 212 ? -16.547 6.906 -5.312 1 91.62 212 GLY A CA 1
ATOM 1580 C C . GLY A 1 212 ? -16.078 8.188 -4.652 1 91.62 212 GLY A C 1
ATOM 1581 O O . GLY A 1 212 ? -15.219 8.891 -5.184 1 91.62 212 GLY A O 1
ATOM 1582 N N . ALA A 1 213 ? -16.812 8.508 -3.516 1 94.75 213 ALA A N 1
ATOM 1583 C CA . ALA A 1 213 ? -16.484 9.75 -2.824 1 94.75 213 ALA A CA 1
ATOM 1584 C C . ALA A 1 213 ? -16.656 9.594 -1.314 1 94.75 213 ALA A C 1
ATOM 1586 O O . ALA A 1 213 ? -17.578 8.945 -0.851 1 94.75 213 ALA A O 1
ATOM 1587 N N . LEU A 1 214 ? -15.672 10.133 -0.635 1 97.12 214 LEU A N 1
ATOM 1588 C CA . LEU A 1 214 ? -15.836 10.367 0.795 1 97.12 214 LEU A CA 1
ATOM 1589 C C . LEU A 1 214 ? -16.578 11.672 1.049 1 97.12 214 LEU A C 1
ATOM 1591 O O . LEU A 1 214 ? -16.172 12.734 0.576 1 97.12 214 LEU A O 1
ATOM 1595 N N . ASN A 1 215 ? -17.688 11.578 1.77 1 97.38 215 ASN A N 1
ATOM 1596 C CA . ASN A 1 215 ? -18.531 12.734 2.043 1 97.38 215 ASN A CA 1
ATOM 1597 C C . ASN A 1 215 ? -18.547 13.07 3.531 1 97.38 215 ASN A C 1
ATOM 1599 O O . ASN A 1 215 ? -18.953 12.242 4.352 1 97.38 215 ASN A O 1
ATOM 1603 N N . VAL A 1 216 ? -18.141 14.266 3.803 1 97.94 216 VAL A N 1
ATOM 1604 C CA . VAL A 1 216 ? -18.125 14.773 5.168 1 97.94 216 VAL A CA 1
ATOM 1605 C C . VAL A 1 216 ? -19.125 15.922 5.301 1 97.94 216 VAL A C 1
ATOM 1607 O O . VAL A 1 216 ? -19.141 16.844 4.473 1 97.94 216 VAL A O 1
ATOM 1610 N N . TYR A 1 217 ? -19.922 15.836 6.344 1 97.5 217 TYR A N 1
ATOM 1611 C CA . TYR A 1 217 ? -21 16.812 6.527 1 97.5 217 TYR A CA 1
ATOM 1612 C C . TYR A 1 217 ? -20.875 17.516 7.867 1 97.5 217 TYR A C 1
ATOM 1614 O O . TYR A 1 217 ? -20.516 16.906 8.875 1 97.5 217 TYR A O 1
ATOM 1622 N N . GLY A 1 218 ? -21.156 18.781 7.785 1 97.38 218 GLY A N 1
ATOM 1623 C CA . GLY A 1 218 ? -21.219 19.594 9 1 97.38 218 GLY A CA 1
ATOM 1624 C C . GLY A 1 218 ? -22.609 20.141 9.281 1 97.38 218 GLY A C 1
ATOM 1625 O O . GLY A 1 218 ? -23.344 20.469 8.352 1 97.38 218 GLY A O 1
ATOM 1626 N N . ARG A 1 219 ? -22.938 20.234 10.562 1 96 219 ARG A N 1
ATOM 1627 C CA . ARG A 1 219 ? -24.219 20.797 10.969 1 96 219 ARG A CA 1
ATOM 1628 C C . ARG A 1 219 ? -24.156 22.312 11.023 1 96 219 ARG A C 1
ATOM 1630 O O . ARG A 1 219 ? -25.188 22.984 10.922 1 96 219 ARG A O 1
ATOM 1637 N N . ASP A 1 220 ? -22.984 22.875 11.125 1 93.56 220 ASP A N 1
ATOM 1638 C CA . ASP A 1 220 ? -22.812 24.312 11.18 1 93.56 220 ASP A CA 1
ATOM 1639 C C . ASP A 1 220 ? -22.75 24.906 9.773 1 93.56 220 ASP A C 1
ATOM 1641 O O . ASP A 1 220 ? -22.25 24.266 8.844 1 93.56 220 ASP A O 1
ATOM 1645 N N . ALA A 1 221 ? -23.047 26.234 9.656 1 88.44 221 ALA A N 1
ATOM 1646 C CA . ALA A 1 221 ? -23.203 26.891 8.359 1 88.44 221 ALA A CA 1
ATOM 1647 C C . ALA A 1 221 ? -21.844 27.312 7.809 1 88.44 221 ALA A C 1
ATOM 1649 O O . ALA A 1 221 ? -21.703 27.578 6.613 1 88.44 221 ALA A O 1
ATOM 1650 N N . HIS A 1 222 ? -20.875 27.641 8.68 1 82.19 222 HIS A N 1
ATOM 1651 C CA . HIS A 1 222 ? -19.609 28.266 8.289 1 82.19 222 HIS A CA 1
ATOM 1652 C C . HIS A 1 222 ? -18.766 27.312 7.438 1 82.19 222 HIS A C 1
ATOM 1654 O O . HIS A 1 222 ? -17.844 27.734 6.746 1 82.19 222 HIS A O 1
ATOM 1660 N N . GLY A 1 223 ? -19.031 26.219 7.219 1 81.19 223 GLY A N 1
ATOM 1661 C CA . GLY A 1 223 ? -18.406 25.281 6.301 1 81.19 223 GLY A CA 1
ATOM 1662 C C . GLY A 1 223 ? -17.062 24.781 6.789 1 81.19 223 GLY A C 1
ATOM 1663 O O . GLY A 1 223 ? -16.703 24.984 7.949 1 81.19 223 GLY A O 1
ATOM 1664 N N . PHE A 1 224 ? -16.344 24 6.016 1 93.38 224 PHE A N 1
ATOM 1665 C CA . PHE A 1 224 ? -15.008 23.453 6.188 1 93.38 224 PHE A CA 1
ATOM 1666 C C . PHE A 1 224 ? -13.945 24.391 5.621 1 93.38 224 PHE A C 1
ATOM 1668 O O . PHE A 1 224 ? -14.164 25.031 4.59 1 93.38 224 PHE A O 1
ATOM 1675 N N . THR A 1 225 ? -12.859 24.484 6.332 1 91.19 225 THR A N 1
ATOM 1676 C CA . THR A 1 225 ? -11.758 25.344 5.898 1 91.19 225 THR A CA 1
ATOM 1677 C C . THR A 1 225 ? -10.914 24.641 4.844 1 91.19 225 THR A C 1
ATOM 1679 O O . THR A 1 225 ? -11.109 23.453 4.57 1 91.19 225 THR A O 1
ATOM 1682 N N . ARG A 1 226 ? -10.078 25.438 4.23 1 90.06 226 ARG A N 1
ATOM 1683 C CA . ARG A 1 226 ? -9.117 24.859 3.291 1 90.06 226 ARG A CA 1
ATOM 1684 C C . ARG A 1 226 ? -8.211 23.844 3.982 1 90.06 226 ARG A C 1
ATOM 1686 O O . ARG A 1 226 ? -7.82 22.844 3.381 1 90.06 226 ARG A O 1
ATOM 1693 N N . ALA A 1 227 ? -7.891 24.141 5.234 1 88.5 227 ALA A N 1
ATOM 1694 C CA . ALA A 1 227 ? -7.051 23.234 6.004 1 88.5 227 ALA A CA 1
ATOM 1695 C C . ALA A 1 227 ? -7.746 21.891 6.211 1 88.5 227 ALA A C 1
ATOM 1697 O O . ALA A 1 227 ? -7.105 20.828 6.176 1 88.5 227 ALA A O 1
ATOM 1698 N N . ASP A 1 228 ? -9.078 21.953 6.391 1 92.38 228 ASP A N 1
ATOM 1699 C CA . ASP A 1 228 ? -9.859 20.734 6.543 1 92.38 228 ASP A CA 1
ATOM 1700 C C . ASP A 1 228 ? -9.797 19.875 5.277 1 92.38 228 ASP A C 1
ATOM 1702 O O . ASP A 1 228 ? -9.609 18.656 5.348 1 92.38 228 ASP A O 1
ATOM 1706 N N . ALA A 1 229 ? -9.914 20.578 4.191 1 93.69 229 ALA A N 1
ATOM 1707 C CA . ALA A 1 229 ? -9.836 19.891 2.908 1 93.69 229 ALA A CA 1
ATOM 1708 C C . ALA A 1 229 ? -8.445 19.312 2.68 1 93.69 229 ALA A C 1
ATOM 1710 O O . ALA A 1 229 ? -8.305 18.203 2.174 1 93.69 229 ALA A O 1
ATOM 1711 N N . ALA A 1 230 ? -7.465 20.094 3.047 1 92.31 230 ALA A N 1
ATOM 1712 C CA . ALA A 1 230 ? -6.086 19.672 2.826 1 92.31 230 ALA A CA 1
ATOM 1713 C C . ALA A 1 230 ? -5.762 18.406 3.631 1 92.31 230 ALA A C 1
ATOM 1715 O O . ALA A 1 230 ? -5.137 17.484 3.115 1 92.31 230 ALA A O 1
ATOM 1716 N N . VAL A 1 231 ? -6.164 18.375 4.895 1 93.31 231 VAL A N 1
ATOM 1717 C CA . VAL A 1 231 ? -5.883 17.203 5.727 1 93.31 231 VAL A CA 1
ATOM 1718 C C . VAL A 1 231 ? -6.633 15.992 5.191 1 93.31 231 VAL A C 1
ATOM 1720 O O . VAL A 1 231 ? -6.09 14.883 5.156 1 93.31 231 VAL A O 1
ATOM 1723 N N . LEU A 1 232 ? -7.809 16.156 4.75 1 94.88 232 LEU A N 1
ATOM 1724 C CA . LEU A 1 232 ? -8.594 15.07 4.168 1 94.88 232 LEU A CA 1
ATOM 1725 C C . LEU A 1 232 ? -7.93 14.531 2.906 1 94.88 232 LEU A C 1
ATOM 1727 O O . LEU A 1 232 ? -7.93 13.328 2.666 1 94.88 232 LEU A O 1
ATOM 1731 N N . ASN A 1 233 ? -7.383 15.414 2.145 1 94.06 233 ASN A N 1
ATOM 1732 C CA . ASN A 1 233 ? -6.695 15.008 0.923 1 94.06 233 ASN A CA 1
ATOM 1733 C C . ASN A 1 233 ? -5.488 14.125 1.228 1 94.06 233 ASN A C 1
ATOM 1735 O O . ASN A 1 233 ? -5.195 13.188 0.481 1 94.06 233 ASN A O 1
ATOM 1739 N N . VAL A 1 234 ? -4.801 14.461 2.283 1 94.75 234 VAL A N 1
ATOM 1740 C CA . VAL A 1 234 ? -3.672 13.617 2.66 1 94.75 234 VAL A CA 1
ATOM 1741 C C . VAL A 1 234 ? -4.168 12.203 2.982 1 94.75 234 VAL A C 1
ATOM 1743 O O . VAL A 1 234 ? -3.607 11.219 2.496 1 94.75 234 VAL A O 1
ATOM 1746 N N . LEU A 1 235 ? -5.191 12.109 3.766 1 95.56 235 LEU A N 1
ATOM 1747 C CA . LEU A 1 235 ? -5.766 10.812 4.102 1 95.56 235 LEU A CA 1
ATOM 1748 C C . LEU A 1 235 ? -6.191 10.062 2.84 1 95.56 235 LEU A C 1
ATOM 1750 O O . LEU A 1 235 ? -5.93 8.867 2.707 1 95.56 235 LEU A O 1
ATOM 1754 N N . LEU A 1 236 ? -6.766 10.758 1.938 1 94.94 236 LEU A N 1
ATOM 1755 C CA . LEU A 1 236 ? -7.344 10.109 0.763 1 94.94 236 LEU A CA 1
ATOM 1756 C C . LEU A 1 236 ? -6.254 9.617 -0.178 1 94.94 236 LEU A C 1
ATOM 1758 O O . LEU A 1 236 ? -6.434 8.609 -0.867 1 94.94 236 LEU A O 1
ATOM 1762 N N . VAL A 1 237 ? -5.129 10.281 -0.242 1 93.75 237 VAL A N 1
ATOM 1763 C CA . VAL A 1 237 ? -4.016 9.766 -1.033 1 93.75 237 VAL A CA 1
ATOM 1764 C C . VAL A 1 237 ? -3.539 8.438 -0.452 1 93.75 237 VAL A C 1
ATOM 1766 O O . VAL A 1 237 ? -3.273 7.488 -1.193 1 93.75 237 VAL A O 1
ATOM 1769 N N . ALA A 1 238 ? -3.457 8.398 0.839 1 93.44 238 ALA A N 1
ATOM 1770 C CA . ALA A 1 238 ? -3.084 7.145 1.494 1 93.44 238 ALA A CA 1
ATOM 1771 C C . ALA A 1 238 ? -4.117 6.055 1.22 1 93.44 238 ALA A C 1
ATOM 1773 O O . ALA A 1 238 ? -3.758 4.906 0.947 1 93.44 238 ALA A O 1
ATOM 1774 N N . VAL A 1 239 ? -5.355 6.418 1.277 1 93.75 239 VAL A N 1
ATOM 1775 C CA . VAL A 1 239 ? -6.449 5.484 1.017 1 93.75 239 VAL A CA 1
ATOM 1776 C C . VAL A 1 239 ? -6.348 4.957 -0.413 1 93.75 239 VAL A C 1
ATOM 1778 O O . VAL A 1 239 ? -6.496 3.756 -0.65 1 93.75 239 VAL A O 1
ATOM 1781 N N . ARG A 1 240 ? -6.07 5.836 -1.319 1 92.19 240 ARG A N 1
ATOM 1782 C CA . ARG A 1 240 ? -5.926 5.453 -2.721 1 92.19 240 ARG A CA 1
ATOM 1783 C C . ARG A 1 240 ? -4.852 4.383 -2.887 1 92.19 240 ARG A C 1
ATOM 1785 O O . ARG A 1 240 ? -5.082 3.354 -3.523 1 92.19 240 ARG A O 1
ATOM 1792 N N . TYR A 1 241 ? -3.771 4.586 -2.34 1 91.06 241 TYR A N 1
ATOM 1793 C CA . TYR A 1 241 ? -2.662 3.658 -2.521 1 91.06 241 TYR A CA 1
ATOM 1794 C C . TYR A 1 241 ? -2.9 2.365 -1.751 1 91.06 241 TYR A C 1
ATOM 1796 O O . TYR A 1 241 ? -2.488 1.288 -2.189 1 91.06 241 TYR A O 1
ATOM 1804 N N . ALA A 1 242 ? -3.564 2.535 -0.592 1 90.25 242 ALA A N 1
ATOM 1805 C CA . ALA A 1 242 ? -3.979 1.334 0.128 1 90.25 242 ALA A CA 1
ATOM 1806 C C . ALA A 1 242 ? -4.883 0.46 -0.737 1 90.25 242 ALA A C 1
ATOM 1808 O O . ALA A 1 242 ? -4.664 -0.749 -0.849 1 90.25 242 ALA A O 1
ATOM 1809 N N . LEU A 1 243 ? -5.82 1.052 -1.374 1 89.94 243 LEU A N 1
ATOM 1810 C CA . LEU A 1 243 ? -6.762 0.338 -2.23 1 89.94 243 LEU A CA 1
ATOM 1811 C C . LEU A 1 243 ? -6.051 -0.254 -3.443 1 89.94 243 LEU A C 1
ATOM 1813 O O . LEU A 1 243 ? -6.273 -1.416 -3.791 1 89.94 243 LEU A O 1
ATOM 1817 N N . ASP A 1 244 ? -5.18 0.532 -4.086 1 89.31 244 ASP A N 1
ATOM 1818 C CA . ASP A 1 244 ? -4.426 0.048 -5.238 1 89.31 244 ASP A CA 1
ATOM 1819 C C . ASP A 1 244 ? -3.588 -1.173 -4.871 1 89.31 244 ASP A C 1
ATOM 1821 O O . ASP A 1 244 ? -3.57 -2.164 -5.605 1 89.31 244 ASP A O 1
ATOM 1825 N N . GLY A 1 245 ? -2.891 -1.05 -3.744 1 87 245 GLY A N 1
ATOM 1826 C CA . GLY A 1 245 ? -2.068 -2.156 -3.281 1 87 245 GLY A CA 1
ATOM 1827 C C . GLY A 1 245 ? -2.865 -3.412 -2.986 1 87 245 GLY A C 1
ATOM 1828 O O . GLY A 1 245 ? -2.473 -4.512 -3.381 1 87 245 GLY A O 1
ATOM 1829 N N . ALA A 1 246 ? -3.941 -3.281 -2.344 1 86.25 246 ALA A N 1
ATOM 1830 C CA . ALA A 1 246 ? -4.797 -4.418 -2.016 1 86.25 246 ALA A CA 1
ATOM 1831 C C . ALA A 1 246 ? -5.332 -5.086 -3.281 1 86.25 246 ALA A C 1
ATOM 1833 O O . ALA A 1 246 ? -5.383 -6.312 -3.367 1 86.25 246 ALA A O 1
ATOM 1834 N N . SER A 1 247 ? -5.73 -4.266 -4.199 1 87.25 247 SER A N 1
ATOM 1835 C CA . SER A 1 247 ? -6.254 -4.777 -5.465 1 87.25 247 SER A CA 1
ATOM 1836 C C . SER A 1 247 ? -5.199 -5.59 -6.211 1 87.25 247 SER A C 1
ATOM 1838 O O . SER A 1 247 ? -5.477 -6.699 -6.672 1 87.25 247 SER A O 1
ATOM 1840 N N . ARG A 1 248 ? -4.027 -5.082 -6.301 1 88.44 248 ARG A N 1
ATOM 1841 C CA . ARG A 1 248 ? -2.947 -5.77 -7.004 1 88.44 248 ARG A CA 1
ATOM 1842 C C . ARG A 1 248 ? -2.588 -7.074 -6.305 1 88.44 248 ARG A C 1
ATOM 1844 O O . ARG A 1 248 ? -2.305 -8.078 -6.961 1 88.44 248 ARG A O 1
ATOM 1851 N N . LEU A 1 249 ? -2.584 -7.055 -5.031 1 88 249 LEU A N 1
ATOM 1852 C CA . LEU A 1 249 ? -2.281 -8.266 -4.27 1 88 249 LEU A CA 1
ATOM 1853 C C . LEU A 1 249 ? -3.348 -9.328 -4.496 1 88 249 LEU A C 1
ATOM 1855 O O . LEU A 1 249 ? -3.025 -10.508 -4.695 1 88 249 LEU A O 1
ATOM 1859 N N . GLU A 1 250 ? -4.551 -8.922 -4.477 1 86.5 250 GLU A N 1
ATOM 1860 C CA . GLU A 1 250 ? -5.648 -9.852 -4.715 1 86.5 250 GLU A CA 1
ATOM 1861 C C . GLU A 1 250 ? -5.562 -10.461 -6.113 1 86.5 250 GLU A C 1
ATOM 1863 O O . GLU A 1 250 ? -5.785 -11.656 -6.293 1 86.5 250 GLU A O 1
ATOM 1868 N N . GLU A 1 251 ? -5.242 -9.703 -7.047 1 88.19 251 GLU A N 1
ATOM 1869 C CA . GLU A 1 251 ? -5.086 -10.188 -8.414 1 88.19 251 GLU A CA 1
ATOM 1870 C C . GLU A 1 251 ? -3.957 -11.211 -8.508 1 88.19 251 GLU A C 1
ATOM 1872 O O . GLU A 1 251 ? -4.105 -12.242 -9.164 1 88.19 251 GLU A O 1
ATOM 1877 N N . ALA A 1 252 ? -2.904 -10.898 -7.863 1 89.69 252 ALA A N 1
ATOM 1878 C CA . ALA A 1 252 ? -1.776 -11.828 -7.863 1 89.69 252 ALA A CA 1
ATOM 1879 C C . ALA A 1 252 ? -2.15 -13.148 -7.199 1 89.69 252 ALA A C 1
ATOM 1881 O O . ALA A 1 252 ? -1.803 -14.219 -7.699 1 89.69 252 ALA A O 1
ATOM 1882 N N . ARG A 1 253 ? -2.869 -13.055 -6.172 1 87.94 253 ARG A N 1
ATOM 1883 C CA . ARG A 1 253 ? -3.299 -14.258 -5.461 1 87.94 253 ARG A CA 1
ATOM 1884 C C . ARG A 1 253 ? -4.27 -15.078 -6.305 1 87.94 253 ARG A C 1
ATOM 1886 O O . ARG A 1 253 ? -4.156 -16.297 -6.363 1 87.94 253 ARG A O 1
ATOM 1893 N N . ARG A 1 254 ? -5.141 -14.453 -6.938 1 88.44 254 ARG A N 1
ATOM 1894 C CA . ARG A 1 254 ? -6.09 -15.141 -7.812 1 88.44 254 ARG A CA 1
ATOM 1895 C C . ARG A 1 254 ? -5.371 -15.844 -8.953 1 88.44 254 ARG A C 1
ATOM 1897 O O . ARG A 1 254 ? -5.711 -16.984 -9.297 1 88.44 254 ARG A O 1
ATOM 1904 N N . ARG A 1 255 ? -4.445 -15.164 -9.477 1 90 255 ARG A N 1
ATOM 1905 C CA . ARG A 1 255 ? -3.654 -15.781 -10.531 1 90 255 ARG A CA 1
ATOM 1906 C C . ARG A 1 255 ? -2.941 -17.031 -10.031 1 90 255 ARG A C 1
ATOM 1908 O O . ARG A 1 255 ? -2.895 -18.047 -10.727 1 90 255 ARG A O 1
ATOM 1915 N N . GLY A 1 256 ? -2.414 -16.938 -8.875 1 90.38 256 GLY A N 1
ATOM 1916 C CA . GLY A 1 256 ? -1.787 -18.094 -8.266 1 90.38 256 GLY A CA 1
ATOM 1917 C C . GLY A 1 256 ? -2.742 -19.266 -8.078 1 90.38 256 GLY A C 1
ATOM 1918 O O . GLY A 1 256 ? -2.402 -20.406 -8.375 1 90.38 256 GLY A O 1
ATOM 1919 N N . GLU A 1 257 ? -3.908 -18.953 -7.676 1 89.81 257 GLU A N 1
ATOM 1920 C CA . GLU A 1 257 ? -4.922 -19.984 -7.469 1 89.81 257 GLU A CA 1
ATOM 1921 C C . GLU A 1 257 ? -5.348 -20.625 -8.789 1 89.81 257 GLU A C 1
ATOM 1923 O O . GLU A 1 257 ? -5.551 -21.828 -8.867 1 89.81 257 GLU A O 1
ATOM 1928 N N . GLN A 1 258 ? -5.469 -19.797 -9.695 1 90 258 GLN A N 1
ATOM 1929 C CA . GLN A 1 258 ? -5.812 -20.281 -11.023 1 90 258 GLN A CA 1
ATOM 1930 C C . GLN A 1 258 ? -4.727 -21.203 -11.57 1 90 258 GLN A C 1
ATOM 1932 O O . GLN A 1 258 ? -5.027 -22.25 -12.148 1 90 258 GLN A O 1
ATOM 1937 N N . LEU A 1 259 ? -3.537 -20.812 -11.391 1 89.5 259 LEU A N 1
ATOM 1938 C CA . LEU A 1 259 ? -2.416 -21.641 -11.844 1 89.5 259 LEU A CA 1
ATOM 1939 C C . LEU A 1 259 ? -2.385 -22.969 -11.102 1 89.5 259 LEU A C 1
ATOM 1941 O O . LEU A 1 259 ? -2.111 -24.016 -11.703 1 89.5 259 LEU A O 1
ATOM 1945 N N . GLU A 1 260 ? -2.668 -22.969 -9.898 1 88.81 260 GLU A N 1
ATOM 1946 C CA . GLU A 1 260 ? -2.721 -24.203 -9.117 1 88.81 260 GLU A CA 1
ATOM 1947 C C . GLU A 1 260 ? -3.82 -25.125 -9.617 1 88.81 260 GLU A C 1
ATOM 1949 O O . GLU A 1 260 ? -3.607 -26.328 -9.75 1 88.81 260 GLU A O 1
ATOM 1954 N N . THR A 1 261 ? -4.926 -24.609 -9.883 1 86.69 261 THR A N 1
ATOM 1955 C CA . THR A 1 261 ? -6.043 -25.391 -10.406 1 86.69 261 THR A CA 1
ATOM 1956 C C . THR A 1 261 ? -5.707 -25.953 -11.781 1 86.69 261 THR A C 1
ATOM 1958 O O . THR A 1 261 ? -5.996 -27.109 -12.07 1 86.69 261 THR A O 1
ATOM 1961 N N . ALA A 1 262 ? -5.125 -25.125 -12.594 1 86.75 262 ALA A N 1
ATOM 1962 C CA . ALA A 1 262 ? -4.707 -25.562 -13.922 1 86.75 262 ALA A CA 1
ATOM 1963 C C . ALA A 1 262 ? -3.697 -26.703 -13.82 1 86.75 262 ALA A C 1
ATOM 1965 O O . ALA A 1 262 ? -3.754 -27.656 -14.602 1 86.75 262 ALA A O 1
ATOM 1966 N N . MET A 1 263 ? -2.828 -26.625 -12.977 1 85.12 263 MET A N 1
ATOM 1967 C CA . MET A 1 263 ? -1.817 -27.656 -12.773 1 85.12 263 MET A CA 1
ATOM 1968 C C . MET A 1 263 ? -2.465 -29 -12.414 1 85.12 263 MET A C 1
ATOM 1970 O O . MET A 1 263 ? -2.07 -30.031 -12.93 1 85.12 263 MET A O 1
ATOM 1974 N N . LYS A 1 264 ? -3.4 -28.922 -11.602 1 82.25 264 LYS A N 1
ATOM 1975 C CA . LYS A 1 264 ? -4.102 -30.141 -11.211 1 82.25 264 LYS A CA 1
ATOM 1976 C C . LYS A 1 264 ? -4.855 -30.734 -12.391 1 82.25 264 LYS A C 1
ATOM 1978 O O . LYS A 1 264 ? -4.855 -31.953 -12.578 1 82.25 264 LYS A O 1
ATOM 1983 N N . SER A 1 265 ? -5.387 -29.922 -13.133 1 83.75 265 SER A N 1
ATOM 1984 C CA . SER A 1 265 ? -6.133 -30.375 -14.305 1 83.75 265 SER A CA 1
ATOM 1985 C C . SER A 1 265 ? -5.199 -30.922 -15.383 1 83.75 265 SER A C 1
ATOM 1987 O O . SER A 1 265 ? -5.512 -31.906 -16.047 1 83.75 265 SER A O 1
ATOM 1989 N N . ARG A 1 266 ? -4.07 -30.328 -15.539 1 85.69 266 ARG A N 1
ATOM 1990 C CA . ARG A 1 266 ? -3.121 -30.703 -16.578 1 85.69 266 ARG A CA 1
ATOM 1991 C C . ARG A 1 266 ? -2.461 -32.031 -16.266 1 85.69 266 ARG A C 1
ATOM 1993 O O . ARG A 1 266 ? -2.117 -32.812 -17.156 1 85.69 266 ARG A O 1
ATOM 2000 N N . ALA A 1 267 ? -2.35 -32.281 -15.008 1 88.44 267 ALA A N 1
ATOM 2001 C CA . ALA A 1 267 ? -1.701 -33.531 -14.617 1 88.44 267 ALA A CA 1
ATOM 2002 C C . ALA A 1 267 ? -2.424 -34.75 -15.211 1 88.44 267 ALA A C 1
ATOM 2004 O O . ALA A 1 267 ? -1.795 -35.625 -15.812 1 88.44 267 ALA A O 1
ATOM 2005 N N . VAL A 1 268 ? -3.721 -34.812 -15.102 1 89.5 268 VAL A N 1
ATOM 2006 C CA . VAL A 1 268 ? -4.512 -35.938 -15.586 1 89.5 268 VAL A CA 1
ATOM 2007 C C . VAL A 1 268 ? -4.449 -36 -17.109 1 89.5 268 VAL A C 1
ATOM 2009 O O . VAL A 1 268 ? -4.379 -37.094 -17.703 1 89.5 268 VAL A O 1
ATOM 2012 N N . ILE A 1 269 ? -4.371 -34.906 -17.688 1 93 269 ILE A N 1
ATOM 2013 C CA . ILE A 1 269 ? -4.309 -34.844 -19.141 1 93 269 ILE A CA 1
ATOM 2014 C C . ILE A 1 269 ? -2.949 -35.312 -19.625 1 93 269 ILE A C 1
ATOM 2016 O O . ILE A 1 269 ? -2.869 -36.094 -20.594 1 93 269 ILE A O 1
ATOM 2020 N N . GLU A 1 270 ? -1.983 -34.938 -18.953 1 93.62 270 GLU A N 1
ATOM 2021 C CA . GLU A 1 270 ? -0.635 -35.375 -19.312 1 93.62 270 GLU A CA 1
ATOM 2022 C C . GLU A 1 270 ? -0.457 -36.875 -19.109 1 93.62 270 GLU A C 1
ATOM 2024 O O . GLU A 1 270 ? 0.209 -37.531 -19.906 1 93.62 270 GLU A O 1
ATOM 2029 N N . GLN A 1 271 ? -1.024 -37.312 -18.078 1 92.62 271 GLN A N 1
ATOM 2030 C CA . GLN A 1 271 ? -0.972 -38.75 -17.859 1 92.62 271 GLN A CA 1
ATOM 2031 C C . GLN A 1 271 ? -1.646 -39.5 -18.984 1 92.62 271 GLN A C 1
ATOM 2033 O O . GLN A 1 271 ? -1.109 -40.5 -19.484 1 92.62 271 GLN A O 1
ATOM 2038 N N . ALA A 1 272 ? -2.75 -39.031 -19.391 1 92.81 272 ALA A N 1
ATOM 2039 C CA . ALA A 1 272 ? -3.463 -39.656 -20.5 1 92.81 272 ALA A CA 1
ATOM 2040 C C . ALA A 1 272 ? -2.646 -39.594 -21.781 1 92.81 272 ALA A C 1
ATOM 2042 O O . ALA A 1 272 ? -2.611 -40.562 -22.562 1 92.81 272 ALA A O 1
ATOM 2043 N N . LYS A 1 273 ? -2.051 -38.469 -22.016 1 93.88 273 LYS A N 1
ATOM 2044 C CA . LYS A 1 273 ? -1.174 -38.344 -23.172 1 93.88 273 LYS A CA 1
ATOM 2045 C C . LYS A 1 273 ? -0.058 -39.375 -23.141 1 93.88 273 LYS A C 1
ATOM 2047 O O . LYS A 1 273 ? 0.217 -40.031 -24.156 1 93.88 273 LYS A O 1
ATOM 2052 N N . GLY A 1 274 ? 0.49 -39.469 -21.969 1 91.44 274 GLY A N 1
ATOM 2053 C CA . GLY A 1 274 ? 1.54 -40.469 -21.812 1 91.44 274 GLY A CA 1
ATOM 2054 C C . GLY A 1 274 ? 1.072 -41.875 -22.109 1 91.44 274 GLY A C 1
ATOM 2055 O O . GLY A 1 274 ? 1.784 -42.656 -22.75 1 91.44 274 GLY A O 1
ATOM 2056 N N . ALA A 1 275 ? -0.07 -42.156 -21.625 1 91.94 275 ALA A N 1
ATOM 2057 C CA . ALA A 1 275 ? -0.646 -43.5 -21.875 1 91.94 275 ALA A CA 1
ATOM 2058 C C . ALA A 1 275 ? -0.855 -43.719 -23.359 1 91.94 275 ALA A C 1
ATOM 2060 O O . ALA A 1 275 ? -0.575 -44.812 -23.859 1 91.94 275 ALA A O 1
ATOM 2061 N N . ILE A 1 276 ? -1.288 -42.719 -24.062 1 91.38 276 ILE A N 1
ATOM 2062 C CA . ILE A 1 276 ? -1.533 -42.844 -25.5 1 91.38 276 ILE A CA 1
ATOM 2063 C C . ILE A 1 276 ? -0.205 -42.969 -26.234 1 91.38 276 ILE A C 1
ATOM 2065 O O . ILE A 1 276 ? -0.083 -43.75 -27.188 1 91.38 276 ILE A O 1
ATOM 2069 N N . MET A 1 277 ? 0.709 -42.188 -25.766 1 91.06 277 MET A N 1
ATOM 2070 C CA . MET A 1 277 ? 2.039 -42.25 -26.359 1 91.06 277 MET A CA 1
ATOM 2071 C C . MET A 1 277 ? 2.611 -43.656 -26.281 1 91.06 277 MET A C 1
ATOM 2073 O O . MET A 1 277 ? 3.184 -44.156 -27.25 1 91.06 277 MET A O 1
ATOM 2077 N N . ALA A 1 278 ? 2.438 -44.25 -25.141 1 87.94 278 ALA A N 1
ATOM 2078 C CA . ALA A 1 278 ? 2.959 -45.594 -24.922 1 87.94 278 ALA A CA 1
ATOM 2079 C C . ALA A 1 278 ? 2.16 -46.625 -25.719 1 87.94 278 ALA A C 1
ATOM 2081 O O . ALA A 1 278 ? 2.73 -47.562 -26.281 1 87.94 278 ALA A O 1
ATOM 2082 N N . ALA A 1 279 ? 0.873 -46.469 -25.828 1 85.75 279 ALA A N 1
ATOM 2083 C CA . ALA A 1 279 ? -0.007 -47.438 -26.469 1 85.75 279 ALA A CA 1
ATOM 2084 C C . ALA A 1 279 ? 0.09 -47.375 -27.984 1 85.75 279 ALA A C 1
ATOM 2086 O O . ALA A 1 279 ? 0.011 -48.375 -28.672 1 85.75 279 ALA A O 1
ATOM 2087 N N . ARG A 1 280 ? 0.298 -46.156 -28.531 1 87.44 280 ARG A N 1
ATOM 2088 C CA . ARG A 1 280 ? 0.217 -46 -29.984 1 87.44 280 ARG A CA 1
ATOM 2089 C C . ARG A 1 280 ? 1.567 -45.594 -30.562 1 87.44 280 ARG A C 1
ATOM 2091 O O . ARG A 1 280 ? 1.727 -45.5 -31.781 1 87.44 280 ARG A O 1
ATOM 2098 N N . ARG A 1 281 ? 2.516 -45.312 -29.766 1 87.19 281 ARG A N 1
ATOM 2099 C CA . ARG A 1 281 ? 3.855 -44.875 -30.156 1 87.19 281 ARG A CA 1
ATOM 2100 C C . ARG A 1 281 ? 3.801 -43.594 -31 1 87.19 281 ARG A C 1
ATOM 2102 O O . ARG A 1 281 ? 4.332 -43.562 -32.094 1 87.19 281 ARG A O 1
ATOM 2109 N N . VAL A 1 282 ? 3.178 -42.656 -30.438 1 88.5 282 VAL A N 1
ATOM 2110 C CA . VAL A 1 282 ? 3.018 -41.344 -31.094 1 88.5 282 VAL A CA 1
ATOM 2111 C C . VAL A 1 282 ? 3.648 -40.25 -30.234 1 88.5 282 VAL A C 1
ATOM 2113 O O . VAL A 1 282 ? 4.008 -40.5 -29.078 1 88.5 282 VAL A O 1
ATOM 2116 N N . SER A 1 283 ? 3.822 -39.094 -30.828 1 89.88 283 SER A N 1
ATOM 2117 C CA . SER A 1 283 ? 4.387 -37.969 -30.109 1 89.88 283 SER A CA 1
ATOM 2118 C C . SER A 1 283 ? 3.375 -37.344 -29.141 1 89.88 283 SER A C 1
ATOM 2120 O O . SER A 1 283 ? 2.186 -37.656 -29.203 1 89.88 283 SER A O 1
ATOM 2122 N N . ALA A 1 284 ? 3.9 -36.594 -28.297 1 89.94 284 ALA A N 1
ATOM 2123 C CA . ALA A 1 284 ? 3.037 -35.906 -27.328 1 89.94 284 ALA A CA 1
ATOM 2124 C C . ALA A 1 284 ? 1.977 -35.062 -28.047 1 89.94 284 ALA A C 1
ATOM 2126 O O . ALA A 1 284 ? 0.821 -35.031 -27.609 1 89.94 284 ALA A O 1
ATOM 2127 N N . ASP A 1 285 ? 2.373 -34.469 -29.078 1 91.44 285 ASP A N 1
ATOM 2128 C CA . ASP A 1 285 ? 1.454 -33.656 -29.844 1 91.44 285 ASP A CA 1
ATOM 2129 C C . ASP A 1 285 ? 0.342 -34.469 -30.469 1 91.44 285 ASP A C 1
ATOM 2131 O O . ASP A 1 285 ? -0.823 -34.062 -30.469 1 91.44 285 ASP A O 1
ATOM 2135 N N . GLU A 1 286 ? 0.716 -35.562 -30.969 1 92.94 286 GLU A N 1
ATOM 2136 C CA . GLU A 1 286 ? -0.265 -36.469 -31.578 1 92.94 286 GLU A CA 1
ATOM 2137 C C . GLU A 1 286 ? -1.216 -37.031 -30.531 1 92.94 286 GLU A C 1
ATOM 2139 O O . GLU A 1 286 ? -2.418 -37.156 -30.766 1 92.94 286 GLU A O 1
ATOM 2144 N N . ALA A 1 287 ? -0.634 -37.375 -29.438 1 93.62 287 ALA A N 1
ATOM 2145 C CA . ALA A 1 287 ? -1.452 -37.906 -28.344 1 93.62 287 ALA A CA 1
ATOM 2146 C C . ALA A 1 287 ? -2.48 -36.875 -27.891 1 93.62 287 ALA A C 1
ATOM 2148 O O . ALA A 1 287 ? -3.635 -37.219 -27.625 1 93.62 287 ALA A O 1
ATOM 2149 N N . PHE A 1 288 ? -2.039 -35.688 -27.859 1 94.19 288 PHE A N 1
ATOM 2150 C CA . PHE A 1 288 ? -2.936 -34.625 -27.453 1 94.19 288 PHE A CA 1
ATOM 2151 C C . PHE A 1 288 ? -4.062 -34.438 -28.469 1 94.19 288 PHE A C 1
ATOM 2153 O O . PHE A 1 288 ? -5.215 -34.219 -28.094 1 94.19 288 PHE A O 1
ATOM 2160 N N . LYS A 1 289 ? -3.73 -34.531 -29.641 1 94.56 289 LYS A N 1
ATOM 2161 C CA . LYS A 1 289 ? -4.727 -34.406 -30.703 1 94.56 289 LYS A CA 1
ATOM 2162 C C . LYS A 1 289 ? -5.797 -35.5 -30.578 1 94.56 289 LYS A C 1
ATOM 2164 O O . LYS A 1 289 ? -6.973 -35.25 -30.844 1 94.56 289 LYS A O 1
ATOM 2169 N N . VAL A 1 290 ? -5.352 -36.656 -30.234 1 93.62 290 VAL A N 1
ATOM 2170 C CA . VAL A 1 290 ? -6.281 -37.75 -30.047 1 93.62 290 VAL A CA 1
ATOM 2171 C C . VAL A 1 290 ? -7.281 -37.406 -28.938 1 93.62 290 VAL A C 1
ATOM 2173 O O . VAL A 1 290 ? -8.484 -37.594 -29.094 1 93.62 290 VAL A O 1
ATOM 2176 N N . LEU A 1 291 ? -6.777 -36.812 -27.875 1 93.44 291 LEU A N 1
ATOM 2177 C CA . LEU A 1 291 ? -7.629 -36.469 -26.75 1 93.44 291 LEU A CA 1
ATOM 2178 C C . LEU A 1 291 ? -8.586 -35.344 -27.141 1 93.44 291 LEU A C 1
ATOM 2180 O O . LEU A 1 291 ? -9.766 -35.375 -26.781 1 93.44 291 LEU A O 1
ATOM 2184 N N . VAL A 1 292 ? -8.078 -34.406 -27.859 1 95 292 VAL A N 1
ATOM 2185 C CA . VAL A 1 292 ? -8.875 -33.25 -28.266 1 95 292 VAL A CA 1
ATOM 2186 C C . VAL A 1 292 ? -9.992 -33.688 -29.203 1 95 292 VAL A C 1
ATOM 2188 O O . VAL A 1 292 ? -11.125 -33.219 -29.109 1 95 292 VAL A O 1
ATOM 2191 N N . THR A 1 293 ? -9.617 -34.594 -30.094 1 93.62 293 THR A N 1
ATOM 2192 C CA . THR A 1 293 ? -10.602 -35.094 -31.031 1 93.62 293 THR A CA 1
ATOM 2193 C C . THR A 1 293 ? -11.719 -35.844 -30.297 1 93.62 293 THR A C 1
ATOM 2195 O O . THR A 1 293 ? -12.898 -35.656 -30.609 1 93.62 293 THR A O 1
ATOM 2198 N N . GLU A 1 294 ? -11.359 -36.656 -29.391 1 92.81 294 GLU A N 1
ATOM 2199 C CA . GLU A 1 294 ? -12.352 -37.375 -28.594 1 92.81 294 GLU A CA 1
ATOM 2200 C C . GLU A 1 294 ? -13.234 -36.406 -27.812 1 92.81 294 GLU A C 1
ATOM 2202 O O . GLU A 1 294 ? -14.438 -36.625 -27.656 1 92.81 294 GLU A O 1
ATOM 2207 N N . SER A 1 295 ? -12.609 -35.406 -27.266 1 93.5 295 SER A N 1
ATOM 2208 C CA . SER A 1 295 ? -13.336 -34.406 -26.484 1 93.5 295 SER A CA 1
ATOM 2209 C C . SER A 1 295 ? -14.344 -33.656 -27.359 1 93.5 295 SER A C 1
ATOM 2211 O O . SER A 1 295 ? -15.477 -33.406 -26.938 1 93.5 295 SER A O 1
ATOM 2213 N N . LYS A 1 296 ? -13.898 -33.25 -28.453 1 94.25 296 LYS A N 1
ATOM 2214 C CA . LYS A 1 296 ? -14.766 -32.531 -29.391 1 94.25 296 LYS A CA 1
ATOM 2215 C C . LYS A 1 296 ? -15.898 -33.438 -29.891 1 94.25 296 LYS A C 1
ATOM 2217 O O . LYS A 1 296 ? -17.047 -33 -29.984 1 94.25 296 LYS A O 1
ATOM 2222 N N . ASN A 1 297 ? -15.602 -34.656 -30.266 1 92.25 297 ASN A N 1
ATOM 2223 C CA . ASN A 1 297 ? -16.594 -35.594 -30.781 1 92.25 297 ASN A CA 1
ATOM 2224 C C . ASN A 1 297 ? -17.672 -35.906 -29.75 1 92.25 297 ASN A C 1
ATOM 2226 O O . ASN A 1 297 ? -18.844 -36.031 -30.109 1 92.25 297 ASN A O 1
ATOM 2230 N N . ARG A 1 298 ? -17.344 -35.906 -28.531 1 93.12 298 ARG A N 1
ATOM 2231 C CA . ARG A 1 298 ? -18.266 -36.281 -27.469 1 93.12 298 ARG A CA 1
ATOM 2232 C C . ARG A 1 298 ? -18.797 -35.062 -26.734 1 93.12 298 ARG A C 1
ATOM 2234 O O . ARG A 1 298 ? -19.703 -35.156 -25.922 1 93.12 298 ARG A O 1
ATOM 2241 N N . ASN A 1 299 ? -18.25 -33.875 -27.047 1 94.25 299 ASN A N 1
ATOM 2242 C CA . ASN A 1 299 ? -18.609 -32.625 -26.391 1 94.25 299 ASN A CA 1
ATOM 2243 C C . ASN A 1 299 ? -18.453 -32.719 -24.875 1 94.25 299 ASN A C 1
ATOM 2245 O O . ASN A 1 299 ? -19.375 -32.375 -24.125 1 94.25 299 ASN A O 1
ATOM 2249 N N . ILE A 1 300 ? -17.422 -33.375 -24.469 1 93.88 300 ILE A N 1
ATOM 2250 C CA . ILE A 1 300 ? -17.047 -33.5 -23.078 1 93.88 300 ILE A CA 1
ATOM 2251 C C . ILE A 1 300 ? -15.703 -32.812 -22.828 1 93.88 300 ILE A C 1
ATOM 2253 O O . ILE A 1 300 ? -14.836 -32.812 -23.719 1 93.88 300 ILE A O 1
ATOM 2257 N N . LYS A 1 301 ? -15.531 -32.312 -21.656 1 92.94 301 LYS A N 1
ATOM 2258 C CA . LYS A 1 301 ? -14.297 -31.625 -21.328 1 92.94 301 LYS A CA 1
ATOM 2259 C C . LYS A 1 301 ? -13.094 -32.562 -21.391 1 92.94 301 LYS A C 1
ATOM 2261 O O . LYS A 1 301 ? -13.203 -33.75 -21.016 1 92.94 301 LYS A O 1
ATOM 2266 N N . LEU A 1 302 ? -11.938 -32 -21.859 1 91.94 302 LEU A N 1
ATOM 2267 C CA . LEU A 1 302 ? -10.695 -32.75 -22.062 1 91.94 302 LEU A CA 1
ATOM 2268 C C . LEU A 1 302 ? -10.289 -33.469 -20.781 1 91.94 302 LEU A C 1
ATOM 2270 O O . LEU A 1 302 ? -9.875 -34.656 -20.828 1 91.94 302 LEU A O 1
ATOM 2274 N N . ARG A 1 303 ? -10.469 -32.781 -19.719 1 92.44 303 ARG A N 1
ATOM 2275 C CA . ARG A 1 303 ? -10.086 -33.375 -18.438 1 92.44 303 ARG A CA 1
ATOM 2276 C C . ARG A 1 303 ? -10.914 -34.625 -18.141 1 92.44 303 ARG A C 1
ATOM 2278 O O . ARG A 1 303 ? -10.391 -35.625 -17.625 1 92.44 303 ARG A O 1
ATOM 2285 N N . VAL A 1 304 ? -12.125 -34.625 -18.406 1 92.62 304 VAL A N 1
ATOM 2286 C CA . VAL A 1 304 ? -13.031 -35.719 -18.156 1 92.62 304 VAL A CA 1
ATOM 2287 C C . VAL A 1 304 ? -12.672 -36.906 -19.047 1 92.62 304 VAL A C 1
ATOM 2289 O O . VAL A 1 304 ? -12.672 -38.062 -18.609 1 92.62 304 VAL A O 1
ATOM 2292 N N . ILE A 1 305 ? -12.359 -36.625 -20.281 1 92.31 305 ILE A N 1
ATOM 2293 C CA . ILE A 1 305 ? -11.938 -37.656 -21.234 1 92.31 305 ILE A CA 1
ATOM 2294 C C . ILE A 1 305 ? -10.656 -38.312 -20.734 1 92.31 305 ILE A C 1
ATOM 2296 O O . ILE A 1 305 ? -10.531 -39.531 -20.766 1 92.31 305 ILE A O 1
ATOM 2300 N N . ALA A 1 306 ? -9.797 -37.5 -20.266 1 93.5 306 ALA A N 1
ATOM 2301 C CA . ALA A 1 306 ? -8.516 -38 -19.781 1 93.5 306 ALA A CA 1
ATOM 2302 C C . ALA A 1 306 ? -8.719 -38.906 -18.562 1 93.5 306 ALA A C 1
ATOM 2304 O O . ALA A 1 306 ? -8.117 -39.969 -18.469 1 93.5 306 ALA A O 1
ATOM 2305 N N . GLU A 1 307 ? -9.531 -38.5 -17.672 1 92.06 307 GLU A N 1
ATOM 2306 C CA . GLU A 1 307 ? -9.82 -39.281 -16.484 1 92.06 307 GLU A CA 1
ATOM 2307 C C . GLU A 1 307 ? -10.438 -40.625 -16.844 1 92.06 307 GLU A C 1
ATOM 2309 O O . GLU A 1 307 ? -10.078 -41.656 -16.25 1 92.06 307 GLU A O 1
ATOM 2314 N N . ALA A 1 308 ? -11.312 -40.594 -17.734 1 90.44 308 ALA A N 1
ATOM 2315 C CA . ALA A 1 308 ? -11.992 -41.812 -18.188 1 90.44 308 ALA A CA 1
ATOM 2316 C C . ALA A 1 308 ? -11 -42.781 -18.812 1 90.44 308 ALA A C 1
ATOM 2318 O O . ALA A 1 308 ? -11.078 -44 -18.578 1 90.44 308 ALA A O 1
ATOM 2319 N N . MET A 1 309 ? -10.141 -42.312 -19.562 1 87.94 309 MET A N 1
ATOM 2320 C CA . MET A 1 309 ? -9.141 -43.156 -20.234 1 87.94 309 MET A CA 1
ATOM 2321 C C . MET A 1 309 ? -8.219 -43.812 -19.219 1 87.94 309 MET A C 1
ATOM 2323 O O . MET A 1 309 ? -7.879 -45 -19.375 1 87.94 309 MET A O 1
ATOM 2327 N N . LEU A 1 310 ? -7.891 -43.062 -18.266 1 88.94 310 LEU A N 1
ATOM 2328 C CA . LEU A 1 310 ? -6.961 -43.594 -17.281 1 88.94 310 LEU A CA 1
ATOM 2329 C C . LEU A 1 310 ? -7.648 -44.594 -16.375 1 88.94 310 LEU A C 1
ATOM 2331 O O . LEU A 1 310 ? -7.02 -45.562 -15.914 1 88.94 310 LEU A O 1
ATOM 2335 N N . HIS A 1 311 ? -8.883 -44.344 -16.141 1 86.25 311 HIS A N 1
ATOM 2336 C CA . HIS A 1 311 ? -9.648 -45.312 -15.359 1 86.25 311 HIS A CA 1
ATOM 2337 C C . HIS A 1 311 ? -9.766 -46.656 -16.078 1 86.25 311 HIS A C 1
ATOM 2339 O O . HIS A 1 311 ? -9.711 -47.719 -15.445 1 86.25 311 HIS A O 1
ATOM 2345 N N . THR A 1 312 ? -9.906 -46.625 -17.344 1 80.44 312 THR A N 1
ATOM 2346 C CA . THR A 1 312 ? -10.023 -47.812 -18.156 1 80.44 312 THR A CA 1
ATOM 2347 C C . THR A 1 312 ? -8.703 -48.594 -18.156 1 80.44 312 THR A C 1
ATOM 2349 O O . THR A 1 312 ? -8.703 -49.844 -18.203 1 80.44 312 THR A O 1
ATOM 2352 N N . LEU A 1 313 ? -7.633 -47.906 -18.109 1 76.25 313 LEU A N 1
ATOM 2353 C CA . LEU A 1 313 ? -6.324 -48.562 -18.094 1 76.25 313 LEU A CA 1
ATOM 2354 C C . LEU A 1 313 ? -6.121 -49.312 -16.797 1 76.25 313 LEU A C 1
ATOM 2356 O O . LEU A 1 313 ? -5.406 -50.344 -16.766 1 76.25 313 LEU A O 1
ATOM 2360 N N . GLN A 1 314 ? -6.688 -48.812 -15.719 1 71.69 314 GLN A N 1
ATOM 2361 C CA . GLN A 1 314 ? -6.516 -49.469 -14.43 1 71.69 314 GLN A CA 1
ATOM 2362 C C . GLN A 1 314 ? -7.41 -50.688 -14.297 1 71.69 314 GLN A C 1
ATOM 2364 O O . GLN A 1 314 ? -7.086 -51.625 -13.578 1 71.69 314 GLN A O 1
ATOM 2369 N N . GLU A 1 315 ? -8.594 -50.688 -14.883 1 64.25 315 GLU A N 1
ATOM 2370 C CA . GLU A 1 315 ? -9.539 -51.812 -14.773 1 64.25 315 GLU A CA 1
ATOM 2371 C C . GLU A 1 315 ? -9.203 -52.906 -15.758 1 64.25 315 GLU A C 1
ATOM 2373 O O . GLU A 1 315 ? -9.57 -54.062 -15.555 1 64.25 315 GLU A O 1
ATOM 2378 N N . GLY A 1 316 ? -8.594 -52.719 -16.766 1 53.94 316 GLY A N 1
ATOM 2379 C CA . GLY A 1 316 ? -8.312 -53.781 -17.703 1 53.94 316 GLY A CA 1
ATOM 2380 C C . GLY A 1 316 ? -6.926 -54.375 -17.531 1 53.94 316 GLY A C 1
ATOM 2381 O O . GLY A 1 316 ? -6.074 -53.812 -16.859 1 53.94 316 GLY A O 1
ATOM 2382 N N . MET B 1 1 ? 31.5 69.5 -28.719 1 24.81 1 MET B N 1
ATOM 2383 C CA . MET B 1 1 ? 31.578 68.25 -29.375 1 24.81 1 MET B CA 1
ATOM 2384 C C . MET B 1 1 ? 31.672 67.125 -28.359 1 24.81 1 MET B C 1
ATOM 2386 O O . MET B 1 1 ? 32.75 66.812 -27.828 1 24.81 1 MET B O 1
ATOM 2390 N N . ILE B 1 2 ? 30.719 67.062 -27.359 1 27.73 2 ILE B N 1
ATOM 2391 C CA . ILE B 1 2 ? 30.672 66.438 -26.047 1 27.73 2 ILE B CA 1
ATOM 2392 C C . ILE B 1 2 ? 30.594 64.938 -26.203 1 27.73 2 ILE B C 1
ATOM 2394 O O . ILE B 1 2 ? 29.719 64.375 -26.906 1 27.73 2 ILE B O 1
ATOM 2398 N N . ASP B 1 3 ? 31.812 64.25 -26.188 1 24.3 3 ASP B N 1
ATOM 2399 C CA . ASP B 1 3 ? 32.25 62.875 -26.422 1 24.3 3 ASP B CA 1
ATOM 2400 C C . ASP B 1 3 ? 31.562 61.906 -25.5 1 24.3 3 ASP B C 1
ATOM 2402 O O . ASP B 1 3 ? 31.672 62 -24.266 1 24.3 3 ASP B O 1
ATOM 2406 N N . THR B 1 4 ? 30.266 61.5 -25.75 1 26.16 4 THR B N 1
ATOM 2407 C CA . THR B 1 4 ? 29.312 60.656 -25.031 1 26.16 4 THR B CA 1
ATOM 2408 C C . THR B 1 4 ? 29.859 59.25 -24.859 1 26.16 4 THR B C 1
ATOM 2410 O O . THR B 1 4 ? 30.094 58.531 -25.844 1 26.16 4 THR B O 1
ATOM 2413 N N . GLY B 1 5 ? 30.875 59.094 -23.938 1 24.12 5 GLY B N 1
ATOM 2414 C CA . GLY B 1 5 ? 31.656 57.875 -23.672 1 24.12 5 GLY B CA 1
ATOM 2415 C C . GLY B 1 5 ? 30.797 56.656 -23.406 1 24.12 5 GLY B C 1
ATOM 2416 O O . GLY B 1 5 ? 29.719 56.75 -22.812 1 24.12 5 GLY B O 1
ATOM 2417 N N . ASP B 1 6 ? 30.812 55.562 -24.297 1 23.88 6 ASP B N 1
ATOM 2418 C CA . ASP B 1 6 ? 30.156 54.281 -24.578 1 23.88 6 ASP B CA 1
ATOM 2419 C C . ASP B 1 6 ? 30.328 53.312 -23.406 1 23.88 6 ASP B C 1
ATOM 2421 O O . ASP B 1 6 ? 31.438 52.906 -23.094 1 23.88 6 ASP B O 1
ATOM 2425 N N . CYS B 1 7 ? 29.734 53.562 -22.188 1 24.12 7 CYS B N 1
ATOM 2426 C CA . CYS B 1 7 ? 29.875 52.719 -21 1 24.12 7 CYS B CA 1
ATOM 2427 C C . CYS B 1 7 ? 29.484 51.281 -21.328 1 24.12 7 CYS B C 1
ATOM 2429 O O . CYS B 1 7 ? 28.344 51 -21.656 1 24.12 7 CYS B O 1
ATOM 2431 N N . ALA B 1 8 ? 30.375 50.469 -22.047 1 22.25 8 ALA B N 1
ATOM 2432 C CA . ALA B 1 8 ? 30.281 49.062 -22.469 1 22.25 8 ALA B CA 1
ATOM 2433 C C . ALA B 1 8 ? 29.969 48.156 -21.297 1 22.25 8 ALA B C 1
ATOM 2435 O O . ALA B 1 8 ? 30.625 48.219 -20.25 1 22.25 8 ALA B O 1
ATOM 2436 N N . GLY B 1 9 ? 28.688 47.812 -21.031 1 22.84 9 GLY B N 1
ATOM 2437 C CA . GLY B 1 9 ? 28.031 46.938 -20.047 1 22.84 9 GLY B CA 1
ATOM 2438 C C . GLY B 1 9 ? 28.641 45.562 -19.969 1 22.84 9 GLY B C 1
ATOM 2439 O O . GLY B 1 9 ? 28.75 44.875 -20.984 1 22.84 9 GLY B O 1
ATOM 2440 N N . SER B 1 10 ? 29.734 45.312 -19.188 1 21.64 10 SER B N 1
ATOM 2441 C CA . SER B 1 10 ? 30.453 44.062 -18.938 1 21.64 10 SER B CA 1
ATOM 2442 C C . SER B 1 10 ? 29.469 42.938 -18.594 1 21.64 10 SER B C 1
ATOM 2444 O O . SER B 1 10 ? 28.625 43.094 -17.719 1 21.64 10 SER B O 1
ATOM 2446 N N . ARG B 1 11 ? 29.062 42.125 -19.578 1 22.08 11 ARG B N 1
ATOM 2447 C CA . ARG B 1 11 ? 28.234 40.938 -19.578 1 22.08 11 ARG B CA 1
ATOM 2448 C C . ARG B 1 11 ? 28.719 39.906 -18.547 1 22.08 11 ARG B C 1
ATOM 2450 O O . ARG B 1 11 ? 29.875 39.469 -18.609 1 22.08 11 ARG B O 1
ATOM 2457 N N . ALA B 1 12 ? 28.141 39.875 -17.344 1 23.39 12 ALA B N 1
ATOM 2458 C CA . ALA B 1 12 ? 28.328 38.938 -16.234 1 23.39 12 ALA B CA 1
ATOM 2459 C C . ALA B 1 12 ? 28.359 37.5 -16.734 1 23.39 12 ALA B C 1
ATOM 2461 O O . ALA B 1 12 ? 27.516 37.094 -17.531 1 23.39 12 ALA B O 1
ATOM 2462 N N . GLU B 1 13 ? 29.578 36.875 -16.859 1 21.94 13 GLU B N 1
ATOM 2463 C CA . GLU B 1 13 ? 29.938 35.531 -17.203 1 21.94 13 GLU B CA 1
ATOM 2464 C C . GLU B 1 13 ? 29.047 34.5 -16.5 1 21.94 13 GLU B C 1
ATOM 2466 O O . GLU B 1 13 ? 28.688 34.719 -15.328 1 21.94 13 GLU B O 1
ATOM 2471 N N . ARG B 1 14 ? 28.281 33.781 -17.25 1 22.23 14 ARG B N 1
ATOM 2472 C CA . ARG B 1 14 ? 27.359 32.656 -17.062 1 22.23 14 ARG B CA 1
ATOM 2473 C C . ARG B 1 14 ? 27.984 31.578 -16.188 1 22.23 14 ARG B C 1
ATOM 2475 O O . ARG B 1 14 ? 29.156 31.219 -16.375 1 22.23 14 ARG B O 1
ATOM 2482 N N . GLY B 1 15 ? 27.594 31.531 -14.875 1 22.19 15 GLY B N 1
ATOM 2483 C CA . GLY B 1 15 ? 27.969 30.562 -13.852 1 22.19 15 GLY B CA 1
ATOM 2484 C C . GLY B 1 15 ? 28 29.141 -14.359 1 22.19 15 GLY B C 1
ATOM 2485 O O . GLY B 1 15 ? 27.25 28.781 -15.266 1 22.19 15 GLY B O 1
ATOM 2486 N N . THR B 1 16 ? 29.172 28.516 -14.445 1 24.11 16 THR B N 1
ATOM 2487 C CA . THR B 1 16 ? 29.547 27.156 -14.812 1 24.11 16 THR B CA 1
ATOM 2488 C C . THR B 1 16 ? 28.625 26.141 -14.156 1 24.11 16 THR B C 1
ATOM 2490 O O . THR B 1 16 ? 28.297 26.266 -12.977 1 24.11 16 THR B O 1
ATOM 2493 N N . ALA B 1 17 ? 27.75 25.562 -14.906 1 25.2 17 ALA B N 1
ATOM 2494 C CA . ALA B 1 17 ? 26.875 24.422 -14.617 1 25.2 17 ALA B CA 1
ATOM 2495 C C . ALA B 1 17 ? 27.641 23.297 -13.945 1 25.2 17 ALA B C 1
ATOM 2497 O O . ALA B 1 17 ? 28.703 22.875 -14.445 1 25.2 17 ALA B O 1
ATOM 2498 N N . PHE B 1 18 ? 27.641 23.188 -12.625 1 24.23 18 PHE B N 1
ATOM 2499 C CA . PHE B 1 18 ? 28.188 22.078 -11.836 1 24.23 18 PHE B CA 1
ATOM 2500 C C . PHE B 1 18 ? 27.766 20.734 -12.406 1 24.23 18 PHE B C 1
ATOM 2502 O O . PHE B 1 18 ? 26.562 20.422 -12.438 1 24.23 18 PHE B O 1
ATOM 2509 N N . THR B 1 19 ? 28.438 20.219 -13.406 1 25.97 19 THR B N 1
ATOM 2510 C CA . THR B 1 19 ? 28.172 18.875 -13.906 1 25.97 19 THR B CA 1
ATOM 2511 C C . THR B 1 19 ? 28.359 17.828 -12.797 1 25.97 19 THR B C 1
ATOM 2513 O O . THR B 1 19 ? 29.422 17.781 -12.172 1 25.97 19 THR B O 1
ATOM 2516 N N . PRO B 1 20 ? 27.328 17.344 -12.172 1 25.02 20 PRO B N 1
ATOM 2517 C CA . PRO B 1 20 ? 27.516 16.312 -11.164 1 25.02 20 PRO B CA 1
ATOM 2518 C C . PRO B 1 20 ? 28.359 15.141 -11.656 1 25.02 20 PRO B C 1
ATOM 2520 O O . PRO B 1 20 ? 28.312 14.797 -12.836 1 25.02 20 PRO B O 1
ATOM 2523 N N . HIS B 1 21 ? 29.578 15.125 -11.305 1 24.78 21 HIS B N 1
ATOM 2524 C CA . HIS B 1 21 ? 30.516 14.047 -11.594 1 24.78 21 HIS B CA 1
ATOM 2525 C C . HIS B 1 21 ? 29.875 12.68 -11.406 1 24.78 21 HIS B C 1
ATOM 2527 O O . HIS B 1 21 ? 29.281 12.414 -10.359 1 24.78 21 HIS B O 1
ATOM 2533 N N . ARG B 1 22 ? 29.516 12.047 -12.5 1 26.75 22 ARG B N 1
ATOM 2534 C CA . ARG B 1 22 ? 29.094 10.648 -12.531 1 26.75 22 ARG B CA 1
ATOM 2535 C C . ARG B 1 22 ? 30.156 9.75 -11.906 1 26.75 22 ARG B C 1
ATOM 2537 O O . ARG B 1 22 ? 31.297 9.695 -12.383 1 26.75 22 ARG B O 1
ATOM 2544 N N . PHE B 1 23 ? 30.188 9.602 -10.641 1 25.73 23 PHE B N 1
ATOM 2545 C CA . PHE B 1 23 ? 31.047 8.57 -10.062 1 25.73 23 PHE B CA 1
ATOM 2546 C C . PHE B 1 23 ? 31.047 7.32 -10.93 1 25.73 23 PHE B C 1
ATOM 2548 O O . PHE B 1 23 ? 30.031 6.98 -11.539 1 25.73 23 PHE B O 1
ATOM 2555 N N . GLY B 1 24 ? 32.156 7.016 -11.469 1 25.53 24 GLY B N 1
ATOM 2556 C CA . GLY B 1 24 ? 32.5 5.871 -12.297 1 25.53 24 GLY B CA 1
ATOM 2557 C C . GLY B 1 24 ? 31.859 4.578 -11.812 1 25.53 24 GLY B C 1
ATOM 2558 O O . GLY B 1 24 ? 31.797 4.324 -10.609 1 25.53 24 GLY B O 1
ATOM 2559 N N . GLN B 1 25 ? 30.984 4.004 -12.617 1 26.39 25 GLN B N 1
ATOM 2560 C CA . GLN B 1 25 ? 30.375 2.68 -12.594 1 26.39 25 GLN B CA 1
ATOM 2561 C C . GLN B 1 25 ? 31.422 1.596 -12.359 1 26.39 25 GLN B C 1
ATOM 2563 O O . GLN B 1 25 ? 32.25 1.321 -13.227 1 26.39 25 GLN B O 1
ATOM 2568 N N . ASP B 1 26 ? 32.125 1.562 -11.281 1 26.8 26 ASP B N 1
ATOM 2569 C CA . ASP B 1 26 ? 32.875 0.323 -11.102 1 26.8 26 ASP B CA 1
ATOM 2570 C C . ASP B 1 26 ? 32.062 -0.88 -11.602 1 26.8 26 ASP B C 1
ATOM 2572 O O . ASP B 1 26 ? 30.844 -0.881 -11.547 1 26.8 26 ASP B O 1
ATOM 2576 N N . SER B 1 27 ? 32.75 -1.732 -12.414 1 27.38 27 SER B N 1
ATOM 2577 C CA . SER B 1 27 ? 32.312 -2.982 -13.039 1 27.38 27 SER B CA 1
ATOM 2578 C C . SER B 1 27 ? 31.609 -3.883 -12.031 1 27.38 27 SER B C 1
ATOM 2580 O O . SER B 1 27 ? 32.25 -4.422 -11.117 1 27.38 27 SER B O 1
ATOM 2582 N N . VAL B 1 28 ? 30.5 -3.605 -11.688 1 26.52 28 VAL B N 1
ATOM 2583 C CA . VAL B 1 28 ? 29.719 -4.625 -11 1 26.52 28 VAL B CA 1
ATOM 2584 C C . VAL B 1 28 ? 29.812 -5.949 -11.75 1 26.52 28 VAL B C 1
ATOM 2586 O O . VAL B 1 28 ? 29.641 -5.988 -12.977 1 26.52 28 VAL B O 1
ATOM 2589 N N . ARG B 1 29 ? 30.625 -6.93 -11.281 1 27.39 29 ARG B N 1
ATOM 2590 C CA . ARG B 1 29 ? 30.625 -8.289 -11.812 1 27.39 29 ARG B CA 1
ATOM 2591 C C . ARG B 1 29 ? 29.203 -8.734 -12.18 1 27.39 29 ARG B C 1
ATOM 2593 O O . ARG B 1 29 ? 28.25 -8.406 -11.477 1 27.39 29 ARG B O 1
ATOM 2600 N N . PRO B 1 30 ? 28.906 -9.109 -13.414 1 28.25 30 PRO B N 1
ATOM 2601 C CA . PRO B 1 30 ? 27.609 -9.414 -14.031 1 28.25 30 PRO B CA 1
ATOM 2602 C C . PRO B 1 30 ? 26.672 -10.172 -13.086 1 28.25 30 PRO B C 1
ATOM 2604 O O . PRO B 1 30 ? 25.469 -10.258 -13.344 1 28.25 30 PRO B O 1
ATOM 2607 N N . GLY B 1 31 ? 27.188 -10.992 -12.266 1 27.94 31 GLY B N 1
ATOM 2608 C CA . GLY B 1 31 ? 26.391 -12.062 -11.703 1 27.94 31 GLY B CA 1
ATOM 2609 C C . GLY B 1 31 ? 25.453 -11.602 -10.609 1 27.94 31 GLY B C 1
ATOM 2610 O O . GLY B 1 31 ? 24.828 -12.422 -9.93 1 27.94 31 GLY B O 1
ATOM 2611 N N . VAL B 1 32 ? 25.859 -10.453 -9.984 1 24.91 32 VAL B N 1
ATOM 2612 C CA . VAL B 1 32 ? 25.016 -10.195 -8.82 1 24.91 32 VAL B CA 1
ATOM 2613 C C . VAL B 1 32 ? 23.641 -9.703 -9.273 1 24.91 32 VAL B C 1
ATOM 2615 O O . VAL B 1 32 ? 23.531 -8.602 -9.82 1 24.91 32 VAL B O 1
ATOM 2618 N N . ARG B 1 33 ? 22.844 -10.648 -9.625 1 27.69 33 ARG B N 1
ATOM 2619 C CA . ARG B 1 33 ? 21.453 -10.273 -9.836 1 27.69 33 ARG B CA 1
ATOM 2620 C C . ARG B 1 33 ? 20.984 -9.289 -8.773 1 27.69 33 ARG B C 1
ATOM 2622 O O . ARG B 1 33 ? 21.062 -9.57 -7.574 1 27.69 33 ARG B O 1
ATOM 2629 N N . ILE B 1 34 ? 21.078 -8.094 -9.109 1 26.27 34 ILE B N 1
ATOM 2630 C CA . ILE B 1 34 ? 20.453 -7.086 -8.258 1 26.27 34 ILE B CA 1
ATOM 2631 C C . ILE B 1 34 ? 19.062 -7.559 -7.82 1 26.27 34 ILE B C 1
ATOM 2633 O O . ILE B 1 34 ? 18.141 -7.613 -8.633 1 26.27 34 ILE B O 1
ATOM 2637 N N . ILE B 1 35 ? 19.062 -8.477 -6.898 1 29.55 35 ILE B N 1
ATOM 2638 C CA . ILE B 1 35 ? 17.797 -8.867 -6.297 1 29.55 35 ILE B CA 1
ATOM 2639 C C . ILE B 1 35 ? 17.062 -7.633 -5.77 1 29.55 35 ILE B C 1
ATOM 2641 O O . ILE B 1 35 ? 17.688 -6.754 -5.164 1 29.55 35 ILE B O 1
ATOM 2645 N N . SER B 1 36 ? 16.047 -7.277 -6.297 1 31.81 36 SER B N 1
ATOM 2646 C CA . SER B 1 36 ? 15.203 -6.18 -5.852 1 31.81 36 SER B CA 1
ATOM 2647 C C . SER B 1 36 ? 15.18 -6.082 -4.332 1 31.81 36 SER B C 1
ATOM 2649 O O . SER B 1 36 ? 15.172 -7.105 -3.639 1 31.81 36 SER B O 1
ATOM 2651 N N . PRO B 1 37 ? 15.711 -5.07 -3.898 1 32.91 37 PRO B N 1
ATOM 2652 C CA . PRO B 1 37 ? 15.758 -4.914 -2.443 1 32.91 37 PRO B CA 1
ATOM 2653 C C . PRO B 1 37 ? 14.484 -5.398 -1.753 1 32.91 37 PRO B C 1
ATOM 2655 O O . PRO B 1 37 ? 14.531 -5.812 -0.593 1 32.91 37 PRO B O 1
ATOM 2658 N N . VAL B 1 38 ? 13.328 -5.23 -2.383 1 36.69 38 VAL B N 1
ATOM 2659 C CA . VAL B 1 38 ? 12.18 -5.879 -1.754 1 36.69 38 VAL B CA 1
ATOM 2660 C C . VAL B 1 38 ? 12.414 -7.387 -1.679 1 36.69 38 VAL B C 1
ATOM 2662 O O . VAL B 1 38 ? 12.016 -8.031 -0.708 1 36.69 38 VAL B O 1
ATOM 2665 N N . SER B 1 39 ? 13.031 -7.883 -2.684 1 37.16 39 SER B N 1
ATOM 2666 C CA . SER B 1 39 ? 13.406 -9.289 -2.67 1 37.16 39 SER B CA 1
ATOM 2667 C C . SER B 1 39 ? 14.469 -9.57 -1.614 1 37.16 39 SER B C 1
ATOM 2669 O O . SER B 1 39 ? 14.438 -10.617 -0.955 1 37.16 39 SER B O 1
ATOM 2671 N N . VAL B 1 40 ? 15.398 -8.742 -1.516 1 34.34 40 VAL B N 1
ATOM 2672 C CA . VAL B 1 40 ? 16.422 -8.945 -0.502 1 34.34 40 VAL B CA 1
ATOM 2673 C C . VAL B 1 40 ? 15.828 -8.75 0.889 1 34.34 40 VAL B C 1
ATOM 2675 O O . VAL B 1 40 ? 16.078 -9.555 1.796 1 34.34 40 VAL B O 1
ATOM 2678 N N . ALA B 1 41 ? 15.055 -7.75 1.04 1 34.84 41 ALA B N 1
ATOM 2679 C CA . ALA B 1 41 ? 14.438 -7.531 2.35 1 34.84 41 ALA B CA 1
ATOM 2680 C C . ALA B 1 41 ? 13.43 -8.625 2.674 1 34.84 41 ALA B C 1
ATOM 2682 O O . ALA B 1 41 ? 13.367 -9.102 3.809 1 34.84 41 ALA B O 1
ATOM 2683 N N . ALA B 1 42 ? 12.594 -9 1.723 1 33.28 42 ALA B N 1
ATOM 2684 C CA . ALA B 1 42 ? 11.641 -10.078 1.985 1 33.28 42 ALA B CA 1
ATOM 2685 C C . ALA B 1 42 ? 12.359 -11.398 2.238 1 33.28 42 ALA B C 1
ATOM 2687 O O . ALA B 1 42 ? 11.953 -12.188 3.096 1 33.28 42 ALA B O 1
ATOM 2688 N N . ARG B 1 43 ? 13.336 -11.742 1.568 1 34.38 43 ARG B N 1
ATOM 2689 C CA . ARG B 1 43 ? 14.062 -12.977 1.854 1 34.38 43 ARG B CA 1
ATOM 2690 C C . ARG B 1 43 ? 14.719 -12.922 3.232 1 34.38 43 ARG B C 1
ATOM 2692 O O . ARG B 1 43 ? 14.844 -13.945 3.908 1 34.38 43 ARG B O 1
ATOM 2699 N N . ARG B 1 44 ? 15.164 -11.812 3.58 1 31.53 44 ARG B N 1
ATOM 2700 C CA . ARG B 1 44 ? 15.961 -11.688 4.797 1 31.53 44 ARG B CA 1
ATOM 2701 C C . ARG B 1 44 ? 15.07 -11.602 6.027 1 31.53 44 ARG B C 1
ATOM 2703 O O . ARG B 1 44 ? 15.477 -11.977 7.129 1 31.53 44 ARG B O 1
ATOM 2710 N N . PHE B 1 45 ? 13.914 -11.094 5.871 1 31.39 45 PHE B N 1
ATOM 2711 C CA . PHE B 1 45 ? 13.031 -10.992 7.031 1 31.39 45 PHE B CA 1
ATOM 2712 C C . PHE B 1 45 ? 12.664 -12.383 7.551 1 31.39 45 PHE B C 1
ATOM 2714 O O . PHE B 1 45 ? 12.32 -12.539 8.727 1 31.39 45 PHE B O 1
ATOM 2721 N N . LEU B 1 46 ? 12.633 -13.352 6.754 1 28.64 46 LEU B N 1
ATOM 2722 C CA . LEU B 1 46 ? 12.266 -14.641 7.32 1 28.64 46 LEU B CA 1
ATOM 2723 C C . LEU B 1 46 ? 13.289 -15.094 8.359 1 28.64 46 LEU B C 1
ATOM 2725 O O . LEU B 1 46 ? 12.992 -15.945 9.195 1 28.64 46 LEU B O 1
ATOM 2729 N N . TYR B 1 47 ? 14.477 -14.633 8.227 1 26.72 47 TYR B N 1
ATOM 2730 C CA . TYR B 1 47 ? 15.422 -15.211 9.172 1 26.72 47 TYR B CA 1
ATOM 2731 C C . TYR B 1 47 ? 15.375 -14.477 10.508 1 26.72 47 TYR B C 1
ATOM 2733 O O . TYR B 1 47 ? 15.875 -14.969 11.516 1 26.72 47 TYR B O 1
ATOM 2741 N N . PHE B 1 48 ? 14.961 -13.203 10.562 1 27.45 48 PHE B N 1
ATOM 2742 C CA . PHE B 1 48 ? 15.211 -12.477 11.805 1 27.45 48 PHE B CA 1
ATOM 2743 C C . PHE B 1 48 ? 14.086 -12.703 12.805 1 27.45 48 PHE B C 1
ATOM 2745 O O . PHE B 1 48 ? 14.062 -12.094 13.875 1 27.45 48 PHE B O 1
ATOM 2752 N N . SER B 1 49 ? 13.023 -13.414 12.609 1 27.52 49 SER B N 1
ATOM 2753 C CA . SER B 1 49 ? 11.969 -13.5 13.617 1 27.52 49 SER B CA 1
ATOM 2754 C C . SER B 1 49 ? 12.516 -13.992 14.945 1 27.52 49 SER B C 1
ATOM 2756 O O . SER B 1 49 ? 11.766 -14.141 15.914 1 27.52 49 SER B O 1
ATOM 2758 N N . GLU B 1 50 ? 13.695 -14.508 15.07 1 25.42 50 GLU B N 1
ATOM 2759 C CA . GLU B 1 50 ? 13.867 -15.234 16.328 1 25.42 50 GLU B CA 1
ATOM 2760 C C . GLU B 1 50 ? 14.219 -14.281 17.469 1 25.42 50 GLU B C 1
ATOM 2762 O O . GLU B 1 50 ? 14.07 -14.633 18.641 1 25.42 50 GLU B O 1
ATOM 2767 N N . VAL B 1 51 ? 14.969 -13.141 17.281 1 23.41 51 VAL B N 1
ATOM 2768 C CA . VAL B 1 51 ? 15.727 -12.82 18.484 1 23.41 51 VAL B CA 1
ATOM 2769 C C . VAL B 1 51 ? 14.992 -11.734 19.266 1 23.41 51 VAL B C 1
ATOM 2771 O O . VAL B 1 51 ? 15.531 -11.203 20.25 1 23.41 51 VAL B O 1
ATOM 2774 N N . LEU B 1 52 ? 14.023 -11 18.766 1 25.64 52 LEU B N 1
ATOM 2775 C CA . LEU B 1 52 ? 13.914 -9.773 19.547 1 25.64 52 LEU B CA 1
ATOM 2776 C C . LEU B 1 52 ? 13.211 -10.039 20.875 1 25.64 52 LEU B C 1
ATOM 2778 O O . LEU B 1 52 ? 12.133 -10.633 20.906 1 25.64 52 LEU B O 1
ATOM 2782 N N . PRO B 1 53 ? 13.953 -9.883 22 1 22.23 53 PRO B N 1
ATOM 2783 C CA . PRO B 1 53 ? 13.367 -9.977 23.344 1 22.23 53 PRO B CA 1
ATOM 2784 C C . PRO B 1 53 ? 12.359 -8.859 23.625 1 22.23 53 PRO B C 1
ATOM 2786 O O . PRO B 1 53 ? 12.461 -7.773 23.047 1 22.23 53 PRO B O 1
ATOM 2789 N N . SER B 1 54 ? 11.141 -9.109 23.984 1 23.39 54 SER B N 1
ATOM 2790 C CA . SER B 1 54 ? 9.914 -8.406 24.328 1 23.39 54 SER B CA 1
ATOM 2791 C C . SER B 1 54 ? 10.141 -7.426 25.469 1 23.39 54 SER B C 1
ATOM 2793 O O . SER B 1 54 ? 9.188 -6.938 26.094 1 23.39 54 SER B O 1
ATOM 2795 N N . THR B 1 55 ? 11.336 -7.027 25.969 1 22.95 55 THR B N 1
ATOM 2796 C CA . THR B 1 55 ? 11.266 -6.441 27.297 1 22.95 55 THR B CA 1
ATOM 2797 C C . THR B 1 55 ? 10.867 -4.969 27.219 1 22.95 55 THR B C 1
ATOM 2799 O O . THR B 1 55 ? 11.695 -4.113 26.906 1 22.95 55 THR B O 1
ATOM 2802 N N . ALA B 1 56 ? 9.852 -4.523 26.609 1 24.02 56 ALA B N 1
ATOM 2803 C CA . ALA B 1 56 ? 9.492 -3.111 26.688 1 24.02 56 ALA B CA 1
ATOM 2804 C C . ALA B 1 56 ? 9.094 -2.734 28.125 1 24.02 56 ALA B C 1
ATOM 2806 O O . ALA B 1 56 ? 8.125 -3.27 28.656 1 24.02 56 ALA B O 1
ATOM 2807 N N . ALA B 1 57 ? 10.055 -2.32 29.031 1 21.56 57 ALA B N 1
ATOM 2808 C CA . ALA B 1 57 ? 9.797 -1.762 30.359 1 21.56 57 ALA B CA 1
ATOM 2809 C C . ALA B 1 57 ? 8.922 -0.515 30.266 1 21.56 57 ALA B C 1
ATOM 2811 O O . ALA B 1 57 ? 9.18 0.371 29.438 1 21.56 57 ALA B O 1
ATOM 2812 N N . ALA B 1 58 ? 7.688 -0.577 30.625 1 22.78 58 ALA B N 1
ATOM 2813 C CA . ALA B 1 58 ? 6.668 0.446 30.844 1 22.78 58 ALA B CA 1
ATOM 2814 C C . ALA B 1 58 ? 7.188 1.554 31.766 1 22.78 58 ALA B C 1
ATOM 2816 O O . ALA B 1 58 ? 7.453 1.32 32.938 1 22.78 58 ALA B O 1
ATOM 2817 N N . VAL B 1 59 ? 8.109 2.416 31.297 1 20.83 59 VAL B N 1
ATOM 2818 C CA . VAL B 1 59 ? 8.453 3.529 32.156 1 20.83 59 VAL B CA 1
ATOM 2819 C C . VAL B 1 59 ? 7.207 4.363 32.469 1 20.83 59 VAL B C 1
ATOM 2821 O O . VAL B 1 59 ? 6.527 4.812 31.531 1 20.83 59 VAL B O 1
ATOM 2824 N N . THR B 1 60 ? 6.523 4.145 33.5 1 21.45 60 THR B N 1
ATOM 2825 C CA . THR B 1 60 ? 5.41 4.848 34.125 1 21.45 60 THR B CA 1
ATOM 2826 C C . THR B 1 60 ? 5.801 6.281 34.469 1 21.45 60 THR B C 1
ATOM 2828 O O . THR B 1 60 ? 6.648 6.508 35.344 1 21.45 60 THR B O 1
ATOM 2831 N N . ASN B 1 61 ? 6.141 7.113 33.469 1 19.42 61 ASN B N 1
ATOM 2832 C CA . ASN B 1 61 ? 6.426 8.484 33.875 1 19.42 61 ASN B CA 1
ATOM 2833 C C . ASN B 1 61 ? 5.234 9.125 34.594 1 19.42 61 ASN B C 1
ATOM 2835 O O . ASN B 1 61 ? 4.113 9.086 34.062 1 19.42 61 ASN B O 1
ATOM 2839 N N . LYS B 1 62 ? 5.277 9.281 35.938 1 23.7 62 LYS B N 1
ATOM 2840 C CA . LYS B 1 62 ? 4.402 9.984 36.875 1 23.7 62 LYS B CA 1
ATOM 2841 C C . LYS B 1 62 ? 4.344 11.477 36.531 1 23.7 62 LYS B C 1
ATOM 2843 O O . LYS B 1 62 ? 5.34 12.188 36.688 1 23.7 62 LYS B O 1
ATOM 2848 N N . GLY B 1 63 ? 3.699 11.906 35.344 1 21.94 63 GLY B N 1
ATOM 2849 C CA . GLY B 1 63 ? 3.477 13.312 35.062 1 21.94 63 GLY B CA 1
ATOM 2850 C C . GLY B 1 63 ? 2.783 14.055 36.188 1 21.94 63 GLY B C 1
ATOM 2851 O O . GLY B 1 63 ? 1.875 13.516 36.812 1 21.94 63 GLY B O 1
ATOM 2852 N N . GLY B 1 64 ? 3.535 14.852 36.875 1 21.03 64 GLY B N 1
ATOM 2853 C CA . GLY B 1 64 ? 3.117 15.852 37.844 1 21.03 64 GLY B CA 1
ATOM 2854 C C . GLY B 1 64 ? 2.066 16.797 37.312 1 21.03 64 GLY B C 1
ATOM 2855 O O . GLY B 1 64 ? 1.892 16.922 36.094 1 21.03 64 GLY B O 1
ATOM 2856 N N . SER B 1 65 ? 1.133 17.281 38.156 1 21.55 65 SER B N 1
ATOM 2857 C CA . SER B 1 65 ? -0.155 17.969 38.156 1 21.55 65 SER B CA 1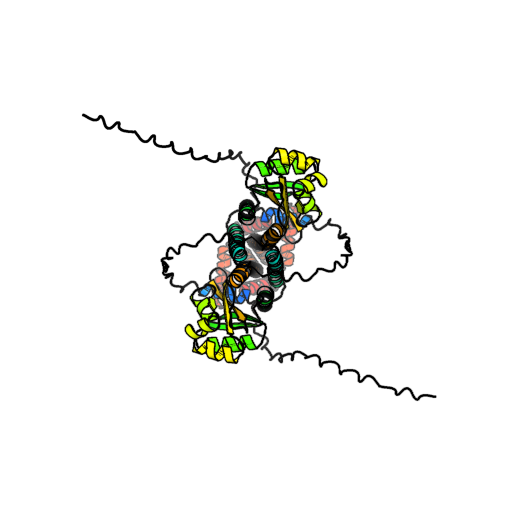
ATOM 2858 C C . SER B 1 65 ? -0.004 19.422 37.719 1 21.55 65 SER B C 1
ATOM 2860 O O . SER B 1 65 ? -0.939 20.203 37.844 1 21.55 65 SER B O 1
ATOM 2862 N N . GLU B 1 66 ? 0.971 19.844 36.844 1 21.48 66 GLU B N 1
ATOM 2863 C CA . GLU B 1 66 ? 1.032 21.297 36.875 1 21.48 66 GLU B CA 1
ATOM 2864 C C . GLU B 1 66 ? -0.27 21.922 36.375 1 21.48 66 GLU B C 1
ATOM 2866 O O . GLU B 1 66 ? -0.97 21.328 35.562 1 21.48 66 GLU B O 1
ATOM 2871 N N . ASN B 1 67 ? -0.767 22.891 37.125 1 20.7 67 ASN B N 1
ATOM 2872 C CA . ASN B 1 67 ? -1.916 23.781 37.156 1 20.7 67 ASN B CA 1
ATOM 2873 C C . ASN B 1 67 ? -1.919 24.719 35.938 1 20.7 67 ASN B C 1
ATOM 2875 O O . ASN B 1 67 ? -1.035 25.562 35.812 1 20.7 67 ASN B O 1
ATOM 2879 N N . HIS B 1 68 ? -2.008 24.172 34.75 1 21.09 68 HIS B N 1
ATOM 2880 C CA . HIS B 1 68 ? -1.867 25.031 33.594 1 21.09 68 HIS B CA 1
ATOM 2881 C C . HIS B 1 68 ? -2.965 26.094 33.562 1 21.09 68 HIS B C 1
ATOM 2883 O O . HIS B 1 68 ? -4.152 25.766 33.656 1 21.09 68 HIS B O 1
ATOM 2889 N N . GLY B 1 69 ? -2.652 27.328 34.062 1 20.84 69 GLY B N 1
ATOM 2890 C CA . GLY B 1 69 ? -3.406 28.562 33.938 1 20.84 69 GLY B CA 1
ATOM 2891 C C . GLY B 1 69 ? -3.873 28.859 32.531 1 20.84 69 GLY B C 1
ATOM 2892 O O . GLY B 1 69 ? -3.207 28.484 31.562 1 20.84 69 GLY B O 1
ATOM 2893 N N . ARG B 1 70 ? -5.23 29.078 32.375 1 22.14 70 ARG B N 1
ATOM 2894 C CA . ARG B 1 70 ? -6.09 29.266 31.219 1 22.14 70 ARG B CA 1
ATOM 2895 C C . ARG B 1 70 ? -5.711 30.531 30.453 1 22.14 70 ARG B C 1
ATOM 2897 O O . ARG B 1 70 ? -6.039 31.641 30.875 1 22.14 70 ARG B O 1
ATOM 2904 N N . CYS B 1 71 ? -4.398 30.688 30.031 1 22.69 71 CYS B N 1
ATOM 2905 C CA . CYS B 1 71 ? -4.211 31.938 29.281 1 22.69 71 CYS B CA 1
ATOM 2906 C C . CYS B 1 71 ? -5.102 31.984 28.047 1 22.69 71 CYS B C 1
ATOM 2908 O O . CYS B 1 71 ? -5.125 31.031 27.266 1 22.69 71 CYS B O 1
ATOM 2910 N N . THR B 1 72 ? -6.113 32.781 28.047 1 22.42 72 THR B N 1
ATOM 2911 C CA . THR B 1 72 ? -7.094 33.094 27 1 22.42 72 THR B CA 1
ATOM 2912 C C . THR B 1 72 ? -6.41 33.688 25.781 1 22.42 72 THR B C 1
ATOM 2914 O O . THR B 1 72 ? -5.945 34.812 25.797 1 22.42 72 THR B O 1
ATOM 2917 N N . MET B 1 73 ? -5.43 33.031 25.25 1 24.83 73 MET B N 1
ATOM 2918 C CA . MET B 1 73 ? -4.68 33.625 24.141 1 24.83 73 MET B CA 1
ATOM 2919 C C . MET B 1 73 ? -5.594 33.938 22.969 1 24.83 73 MET B C 1
ATOM 2921 O O . MET B 1 73 ? -6.527 33.188 22.688 1 24.83 73 MET B O 1
ATOM 2925 N N . SER B 1 74 ? -5.691 35.156 22.547 1 26.02 74 SER B N 1
ATOM 2926 C CA . SER B 1 74 ? -6.324 35.719 21.359 1 26.02 74 SER B CA 1
ATOM 2927 C C . SER B 1 74 ? -5.844 35.031 20.094 1 26.02 74 SER B C 1
ATOM 2929 O O . SER B 1 74 ? -4.641 34.844 19.891 1 26.02 74 SER B O 1
ATOM 2931 N N . GLY B 1 75 ? -6.559 34.125 19.484 1 27.75 75 GLY B N 1
ATOM 2932 C CA . GLY B 1 75 ? -6.43 33.062 18.484 1 27.75 75 GLY B CA 1
ATOM 2933 C C . GLY B 1 75 ? -5.988 33.594 17.125 1 27.75 75 GLY B C 1
ATOM 2934 O O . GLY B 1 75 ? -6.789 34.156 16.391 1 27.75 75 GLY B O 1
ATOM 2935 N N . VAL B 1 76 ? -4.891 34.375 16.984 1 32.72 76 VAL B N 1
ATOM 2936 C CA . VAL B 1 76 ? -4.359 34.625 15.656 1 32.72 76 VAL B CA 1
ATOM 2937 C C . VAL B 1 76 ? -4.445 33.375 14.805 1 32.72 76 VAL B C 1
ATOM 2939 O O . VAL B 1 76 ? -4.113 32.281 15.266 1 32.72 76 VAL B O 1
ATOM 2942 N N . SER B 1 77 ? -5.176 33.25 13.711 1 34.53 77 SER B N 1
ATOM 2943 C CA . SER B 1 77 ? -5.684 32.125 12.922 1 34.53 77 SER B CA 1
ATOM 2944 C C . SER B 1 77 ? -4.543 31.344 12.273 1 34.53 77 SER B C 1
ATOM 2946 O O . SER B 1 77 ? -3.893 31.828 11.352 1 34.53 77 SER B O 1
ATOM 2948 N N . GLY B 1 78 ? -3.549 30.609 12.781 1 38.38 78 GLY B N 1
ATOM 2949 C CA . GLY B 1 78 ? -2.631 29.484 12.641 1 38.38 78 GLY B CA 1
ATOM 2950 C C . GLY B 1 78 ? -2.984 28.562 11.492 1 38.38 78 GLY B C 1
ATOM 2951 O O . GLY B 1 78 ? -2.389 27.484 11.352 1 38.38 78 GLY B O 1
ATOM 2952 N N . ASN B 1 79 ? -3.908 28.734 10.578 1 45.94 79 ASN B N 1
ATOM 2953 C CA . ASN B 1 79 ? -4.641 27.922 9.617 1 45.94 79 ASN B CA 1
ATOM 2954 C C . ASN B 1 79 ? -3.865 27.781 8.312 1 45.94 79 ASN B C 1
ATOM 2956 O O . ASN B 1 79 ? -3.918 26.719 7.672 1 45.94 79 ASN B O 1
ATOM 2960 N N . GLY B 1 80 ? -3.053 28.828 7.859 1 48.31 80 GLY B N 1
ATOM 2961 C CA . GLY B 1 80 ? -2.385 28.812 6.566 1 48.31 80 GLY B CA 1
ATOM 2962 C C . GLY B 1 80 ? -1.231 27.828 6.508 1 48.31 80 GLY B C 1
ATOM 2963 O O . GLY B 1 80 ? -1.055 27.125 5.508 1 48.31 80 GLY B O 1
ATOM 2964 N N . LEU B 1 81 ? -0.306 27.938 7.449 1 51.34 81 LEU B N 1
ATOM 2965 C CA . LEU B 1 81 ? 0.863 27.062 7.488 1 51.34 81 LEU B CA 1
ATOM 2966 C C . LEU B 1 81 ? 0.447 25.594 7.508 1 51.34 81 LEU B C 1
ATOM 2968 O O . LEU B 1 81 ? 1.061 24.766 6.836 1 51.34 81 LEU B O 1
ATOM 2972 N N . ALA B 1 82 ? -0.665 25.453 8.047 1 63.06 82 ALA B N 1
ATOM 2973 C CA . ALA B 1 82 ? -1.119 24.078 8.156 1 63.06 82 ALA B CA 1
ATOM 2974 C C . ALA B 1 82 ? -1.577 23.547 6.805 1 63.06 82 ALA B C 1
ATOM 2976 O O . ALA B 1 82 ? -1.267 22.406 6.445 1 63.06 82 ALA B O 1
ATOM 2977 N N . ASP B 1 83 ? -1.93 24.531 5.914 1 74.69 83 ASP B N 1
ATOM 2978 C CA . ASP B 1 83 ? -2.436 24.094 4.613 1 74.69 83 ASP B CA 1
ATOM 2979 C C . ASP B 1 83 ? -1.294 23.656 3.695 1 74.69 83 ASP B C 1
ATOM 2981 O O . ASP B 1 83 ? -1.373 22.609 3.053 1 74.69 83 ASP B O 1
ATOM 2985 N N . HIS B 1 84 ? -0.323 24.469 3.758 1 81.69 84 HIS B N 1
ATOM 2986 C CA . HIS B 1 84 ? 0.8 24.188 2.871 1 81.69 84 HIS B CA 1
ATOM 2987 C C . HIS B 1 84 ? 1.528 22.906 3.281 1 81.69 84 HIS B C 1
ATOM 2989 O O . HIS B 1 84 ? 1.967 22.141 2.426 1 81.69 84 HIS B O 1
ATOM 2995 N N . GLN B 1 85 ? 1.574 22.719 4.551 1 87.06 85 GLN B N 1
ATOM 2996 C CA . GLN B 1 85 ? 2.271 21.531 5.039 1 87.06 85 GLN B CA 1
ATOM 2997 C C . GLN B 1 85 ? 1.51 20.25 4.676 1 87.06 85 GLN B C 1
ATOM 2999 O O . GLN B 1 85 ? 2.117 19.234 4.344 1 87.06 85 GLN B O 1
ATOM 3004 N N . PHE B 1 86 ? 0.229 20.406 4.652 1 91.38 86 PHE B N 1
ATOM 3005 C CA . PHE B 1 86 ? -0.564 19.234 4.281 1 91.38 86 PHE B CA 1
ATOM 3006 C C . PHE B 1 86 ? -0.458 18.969 2.787 1 91.38 86 PHE B C 1
ATOM 3008 O O . PHE B 1 86 ? -0.386 17.812 2.369 1 91.38 86 PHE B O 1
ATOM 3015 N N . ASP B 1 87 ? -0.407 20.016 2.039 1 92.19 87 ASP B N 1
ATOM 3016 C CA . ASP B 1 87 ? -0.237 19.844 0.601 1 92.19 87 ASP B CA 1
ATOM 3017 C C . ASP B 1 87 ? 1.112 19.203 0.282 1 92.19 87 ASP B C 1
ATOM 3019 O O . ASP B 1 87 ? 1.198 18.312 -0.564 1 92.19 87 ASP B O 1
ATOM 3023 N N . ALA B 1 88 ? 2.082 19.688 0.929 1 93.31 88 ALA B N 1
ATOM 3024 C CA . ALA B 1 88 ? 3.412 19.125 0.731 1 93.31 88 ALA B CA 1
ATOM 3025 C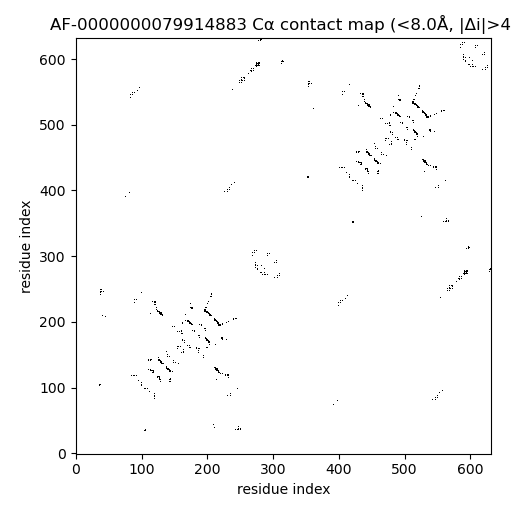 C . ALA B 1 88 ? 3.447 17.656 1.146 1 93.31 88 ALA B C 1
ATOM 3027 O O . ALA B 1 88 ? 4.098 16.828 0.494 1 93.31 88 ALA B O 1
ATOM 3028 N N . LEU B 1 89 ? 2.838 17.375 2.236 1 95.25 89 LEU B N 1
ATOM 3029 C CA . LEU B 1 89 ? 2.789 16 2.725 1 95.25 89 LEU B CA 1
ATOM 3030 C C . LEU B 1 89 ? 2.045 15.102 1.743 1 95.25 89 LEU B C 1
ATOM 3032 O O . LEU B 1 89 ? 2.496 14 1.445 1 95.25 89 LEU B O 1
ATOM 3036 N N . LYS B 1 90 ? 0.941 15.562 1.256 1 94.38 90 LYS B N 1
ATOM 3037 C CA . LYS B 1 90 ? 0.2 14.844 0.225 1 94.38 90 LYS B CA 1
ATOM 3038 C C . LYS B 1 90 ? 1.086 14.539 -0.979 1 94.38 90 LYS B C 1
ATOM 3040 O O . LYS B 1 90 ? 1.136 13.398 -1.449 1 94.38 90 LYS B O 1
ATOM 3045 N N . ASP B 1 91 ? 1.764 15.484 -1.43 1 95.44 91 ASP B N 1
ATOM 3046 C CA . ASP B 1 91 ? 2.641 15.328 -2.586 1 95.44 91 ASP B CA 1
ATOM 3047 C C . ASP B 1 91 ? 3.781 14.359 -2.287 1 95.44 91 ASP B C 1
ATOM 3049 O O . ASP B 1 91 ? 4.172 13.57 -3.146 1 95.44 91 ASP B O 1
ATOM 3053 N N . ALA B 1 92 ? 4.293 14.445 -1.141 1 95.94 92 ALA B N 1
ATOM 3054 C CA . ALA B 1 92 ? 5.379 13.555 -0.731 1 95.94 92 ALA B CA 1
ATOM 3055 C C . ALA B 1 92 ? 4.922 12.094 -0.739 1 95.94 92 ALA B C 1
ATOM 3057 O O . ALA B 1 92 ? 5.621 11.219 -1.257 1 95.94 92 ALA B O 1
ATOM 3058 N N . ILE B 1 93 ? 3.75 11.844 -0.179 1 95.44 93 ILE B N 1
ATOM 3059 C CA . ILE B 1 93 ? 3.223 10.484 -0.13 1 95.44 93 ILE B CA 1
ATOM 3060 C C . ILE B 1 93 ? 2.967 9.977 -1.547 1 95.44 93 ILE B C 1
ATOM 3062 O O . ILE B 1 93 ? 3.322 8.852 -1.884 1 95.44 93 ILE B O 1
ATOM 3066 N N . HIS B 1 94 ? 2.463 10.82 -2.355 1 93.25 94 HIS B N 1
ATOM 3067 C CA . HIS B 1 94 ? 2.256 10.461 -3.752 1 93.25 94 HIS B CA 1
ATOM 3068 C C . HIS B 1 94 ? 3.576 10.109 -4.434 1 93.25 94 HIS B C 1
ATOM 3070 O O . HIS B 1 94 ? 3.668 9.109 -5.145 1 93.25 94 HIS B O 1
ATOM 3076 N N . SER B 1 95 ? 4.531 10.914 -4.227 1 93 95 SER B N 1
ATOM 3077 C CA . SER B 1 95 ? 5.832 10.734 -4.859 1 93 95 SER B CA 1
ATOM 3078 C C . SER B 1 95 ? 6.477 9.422 -4.434 1 93 95 SER B C 1
ATOM 3080 O O . SER B 1 95 ? 6.984 8.672 -5.27 1 93 95 SER B O 1
ATOM 3082 N N . VAL B 1 96 ? 6.406 9.125 -3.18 1 91.62 96 VAL B N 1
ATOM 3083 C CA . VAL B 1 96 ? 7.039 7.918 -2.643 1 91.62 96 VAL B CA 1
ATOM 3084 C C . VAL B 1 96 ? 6.344 6.68 -3.199 1 91.62 96 VAL B C 1
ATOM 3086 O O . VAL B 1 96 ? 7.004 5.73 -3.631 1 91.62 96 VAL B O 1
ATOM 3089 N N . TYR B 1 97 ? 5.043 6.68 -3.301 1 89.19 97 TYR B N 1
ATOM 3090 C CA . TYR B 1 97 ? 4.312 5.523 -3.807 1 89.19 97 TYR B CA 1
ATOM 3091 C C . TYR B 1 97 ? 4.527 5.355 -5.305 1 89.19 97 TYR B C 1
ATOM 3093 O O . TYR B 1 97 ? 4.621 4.23 -5.805 1 89.19 97 TYR B O 1
ATOM 3101 N N . SER B 1 98 ? 4.605 6.453 -5.977 1 86.62 98 SER B N 1
ATOM 3102 C CA . SER B 1 98 ? 4.832 6.402 -7.418 1 86.62 98 SER B CA 1
ATOM 3103 C C . SER B 1 98 ? 6.184 5.773 -7.742 1 86.62 98 SER B C 1
ATOM 3105 O O . SER B 1 98 ? 6.324 5.086 -8.758 1 86.62 98 SER B O 1
ATOM 3107 N N . GLU B 1 99 ? 7.133 6.023 -6.922 1 82.5 99 GLU B N 1
ATOM 3108 C CA . GLU B 1 99 ? 8.469 5.469 -7.141 1 82.5 99 GLU B CA 1
ATOM 3109 C C . GLU B 1 99 ? 8.477 3.957 -6.926 1 82.5 99 GLU B C 1
ATOM 3111 O O . GLU B 1 99 ? 9.227 3.236 -7.594 1 82.5 99 GLU B O 1
ATOM 3116 N N . LEU B 1 100 ? 7.688 3.465 -5.984 1 78.19 100 LEU B N 1
ATOM 3117 C CA . LEU B 1 100 ? 7.645 2.033 -5.711 1 78.19 100 LEU B CA 1
ATOM 3118 C C . LEU B 1 100 ? 7.012 1.274 -6.871 1 78.19 100 LEU B C 1
ATOM 3120 O O . LEU B 1 100 ? 7.375 0.128 -7.145 1 78.19 100 LEU B O 1
ATOM 3124 N N . ASP B 1 101 ? 6.129 1.934 -7.488 1 68.94 101 ASP B N 1
ATOM 3125 C CA . ASP B 1 101 ? 5.449 1.332 -8.633 1 68.94 101 ASP B CA 1
ATOM 3126 C C . ASP B 1 101 ? 6.352 1.314 -9.859 1 68.94 101 ASP B C 1
ATOM 3128 O O . ASP B 1 101 ? 6.168 0.494 -10.766 1 68.94 101 ASP B O 1
ATOM 3132 N N . SER B 1 102 ? 7.234 2.197 -9.695 1 61.53 102 SER B N 1
ATOM 3133 C CA . SER B 1 102 ? 8.125 2.271 -10.844 1 61.53 102 SER B CA 1
ATOM 3134 C C . SER B 1 102 ? 9.172 1.161 -10.805 1 61.53 102 SER B C 1
ATOM 3136 O O . SER B 1 102 ? 9.43 0.583 -9.75 1 61.53 102 SER B O 1
ATOM 3138 N N . ALA B 1 103 ? 9.336 0.558 -11.852 1 54.72 103 ALA B N 1
ATOM 3139 C CA . ALA B 1 103 ? 10.367 -0.473 -11.977 1 54.72 103 ALA B CA 1
ATOM 3140 C C . ALA B 1 103 ? 11.664 -0.038 -11.312 1 54.72 103 ALA B C 1
ATOM 3142 O O . ALA B 1 103 ? 12.703 -0.689 -11.469 1 54.72 103 ALA B O 1
ATOM 3143 N N . GLY B 1 104 ? 11.453 1.122 -10.609 1 57.94 104 GLY B N 1
ATOM 3144 C CA . GLY B 1 104 ? 12.656 1.627 -9.961 1 57.94 104 GLY B CA 1
ATOM 3145 C C . GLY B 1 104 ? 13 0.89 -8.688 1 57.94 104 GLY B C 1
ATOM 3146 O O . GLY B 1 104 ? 12.141 0.248 -8.078 1 57.94 104 GLY B O 1
ATOM 3147 N N . GLY B 1 105 ? 13.844 0.086 -8.469 1 69.19 105 GLY B N 1
ATOM 3148 C CA . GLY B 1 105 ? 14.422 -0.683 -7.379 1 69.19 105 GLY B CA 1
ATOM 3149 C C . GLY B 1 105 ? 14.273 -0.003 -6.031 1 69.19 105 GLY B C 1
ATOM 3150 O O . GLY B 1 105 ? 13.797 1.131 -5.949 1 69.19 105 GLY B O 1
ATOM 3151 N N . THR B 1 106 ? 14.352 -0.527 -4.984 1 77.19 106 THR B N 1
ATOM 3152 C CA . THR B 1 106 ? 14.258 -0.1 -3.59 1 77.19 106 THR B CA 1
ATOM 3153 C C . THR B 1 106 ? 15.156 1.107 -3.338 1 77.19 106 THR B C 1
ATOM 3155 O O . THR B 1 106 ? 14.797 2.006 -2.576 1 77.19 106 THR B O 1
ATOM 3158 N N . ASP B 1 107 ? 16.281 1.186 -4.098 1 82.5 107 ASP B N 1
ATOM 3159 C CA . ASP B 1 107 ? 17.219 2.283 -3.881 1 82.5 107 ASP B CA 1
ATOM 3160 C C . ASP B 1 107 ? 16.609 3.617 -4.305 1 82.5 107 ASP B C 1
ATOM 3162 O O . ASP B 1 107 ? 16.703 4.613 -3.584 1 82.5 107 ASP B O 1
ATOM 3166 N N . ARG B 1 108 ? 15.992 3.564 -5.449 1 86.88 108 ARG B N 1
ATOM 3167 C CA . ARG B 1 108 ? 15.352 4.789 -5.926 1 86.88 108 ARG B CA 1
ATOM 3168 C C . ARG B 1 108 ? 14.227 5.215 -4.988 1 86.88 108 ARG B C 1
ATOM 3170 O O . ARG B 1 108 ? 14.008 6.41 -4.773 1 86.88 108 ARG B O 1
ATOM 3177 N N . PHE B 1 109 ? 13.578 4.27 -4.457 1 90.69 109 PHE B N 1
ATOM 3178 C CA . PHE B 1 109 ? 12.523 4.531 -3.48 1 90.69 109 PHE B CA 1
ATOM 3179 C C . PHE B 1 109 ? 13.094 5.219 -2.244 1 90.69 109 PHE B C 1
ATOM 3181 O O . PHE B 1 109 ? 12.562 6.238 -1.796 1 90.69 109 PHE B O 1
ATOM 3188 N N . LEU B 1 110 ? 14.141 4.766 -1.725 1 91.88 110 LEU B N 1
ATOM 3189 C CA . LEU B 1 110 ? 14.742 5.316 -0.515 1 91.88 110 LEU B CA 1
ATOM 3190 C C . LEU B 1 110 ? 15.32 6.703 -0.778 1 91.88 110 LEU B C 1
ATOM 3192 O O . LEU B 1 110 ? 15.289 7.57 0.096 1 91.88 110 LEU B O 1
ATOM 3196 N N . GLU B 1 111 ? 15.82 6.855 -1.974 1 93.25 111 GLU B N 1
ATOM 3197 C CA . GLU B 1 111 ? 16.281 8.18 -2.373 1 93.25 111 GLU B CA 1
ATOM 3198 C C . GLU B 1 111 ? 15.125 9.188 -2.383 1 93.25 111 GLU B C 1
ATOM 3200 O O . GLU B 1 111 ? 15.273 10.312 -1.906 1 93.25 111 GLU B O 1
ATOM 3205 N N . GLU B 1 112 ? 14.031 8.727 -2.93 1 94.62 112 GLU B N 1
ATOM 3206 C CA . GLU B 1 112 ? 12.867 9.594 -2.98 1 94.62 112 GLU B CA 1
ATOM 3207 C C . GLU B 1 112 ? 12.359 9.93 -1.578 1 94.62 112 GLU B C 1
ATOM 3209 O O . GLU B 1 112 ? 11.992 11.07 -1.299 1 94.62 112 GLU B O 1
ATOM 3214 N N . VAL B 1 113 ? 12.383 8.953 -0.686 1 96.31 113 VAL B N 1
ATOM 3215 C CA . VAL B 1 113 ? 11.984 9.172 0.701 1 96.31 113 VAL B CA 1
ATOM 3216 C C . VAL B 1 113 ? 12.883 10.242 1.327 1 96.31 113 VAL B C 1
ATOM 3218 O O . VAL B 1 113 ? 12.391 11.148 2.006 1 96.31 113 VAL B O 1
ATOM 3221 N N . SER B 1 114 ? 14.148 10.188 1.081 1 97.25 114 SER B N 1
ATOM 3222 C CA . SER B 1 114 ? 15.102 11.156 1.617 1 97.25 114 SER B CA 1
ATOM 3223 C C . SER B 1 114 ? 14.836 12.555 1.072 1 97.25 114 SER B C 1
ATOM 3225 O O . SER B 1 114 ? 14.844 13.531 1.825 1 97.25 114 SER B O 1
ATOM 3227 N N . ARG B 1 115 ? 14.586 12.609 -0.178 1 96.94 115 ARG B N 1
ATOM 3228 C CA . ARG B 1 115 ? 14.328 13.898 -0.811 1 96.94 115 ARG B CA 1
ATOM 3229 C C . ARG B 1 115 ? 13.055 14.539 -0.261 1 96.94 115 ARG B C 1
ATOM 3231 O O . ARG B 1 115 ? 13.023 15.734 0.029 1 96.94 115 ARG B O 1
ATOM 3238 N N . GLU B 1 116 ? 12.062 13.742 -0.12 1 96.88 116 GLU B N 1
ATOM 3239 C CA . GLU B 1 116 ? 10.789 14.266 0.376 1 96.88 116 GLU B CA 1
ATOM 3240 C C . GLU B 1 116 ? 10.914 14.734 1.823 1 96.88 116 GLU B C 1
ATOM 3242 O O . GLU B 1 116 ? 10.25 15.695 2.229 1 96.88 116 GLU B O 1
ATOM 3247 N N . ALA B 1 117 ? 11.727 14.062 2.594 1 97.06 117 ALA B N 1
ATOM 3248 C CA . ALA B 1 117 ? 11.961 14.508 3.965 1 97.06 117 ALA B CA 1
ATOM 3249 C C . ALA B 1 117 ? 12.523 15.93 3.994 1 97.06 117 ALA B C 1
ATOM 3251 O O . ALA B 1 117 ? 12.141 16.734 4.844 1 97.06 117 ALA B O 1
ATOM 3252 N N . LEU B 1 118 ? 13.352 16.312 3.055 1 96.31 118 LEU B N 1
ATOM 3253 C CA . LEU B 1 118 ? 13.93 17.656 2.988 1 96.31 118 LEU B CA 1
ATOM 3254 C C . LEU B 1 118 ? 12.867 18.688 2.65 1 96.31 118 LEU B C 1
ATOM 3256 O O . LEU B 1 118 ? 12.914 19.812 3.143 1 96.31 118 LEU B O 1
ATOM 3260 N N . VAL B 1 119 ? 12.016 18.25 1.848 1 95.06 119 VAL B N 1
ATOM 3261 C CA . VAL B 1 119 ? 10.953 19.156 1.424 1 95.06 119 VAL B CA 1
ATOM 3262 C C . VAL B 1 119 ? 9.984 19.406 2.582 1 95.06 119 VAL B C 1
ATOM 3264 O O . VAL B 1 119 ? 9.531 20.531 2.793 1 95.06 119 VAL B O 1
ATOM 3267 N N . LEU B 1 120 ? 9.758 18.469 3.41 1 94.62 120 LEU B N 1
ATOM 3268 C CA . LEU B 1 120 ? 8.727 18.516 4.434 1 94.62 120 LEU B CA 1
ATOM 3269 C C . LEU B 1 120 ? 9.234 19.219 5.691 1 94.62 120 LEU B C 1
ATOM 3271 O O . LEU B 1 120 ? 8.453 19.797 6.441 1 94.62 120 LEU B O 1
ATOM 3275 N N . VAL B 1 121 ? 10.57 19.109 5.887 1 94.38 121 VAL B N 1
ATOM 3276 C CA . VAL B 1 121 ? 11.133 19.625 7.125 1 94.38 121 V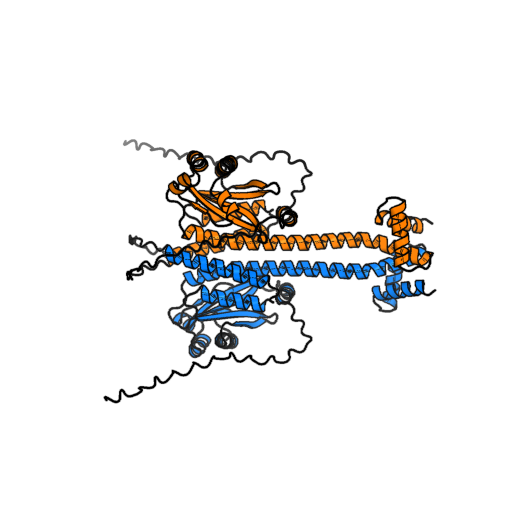AL B CA 1
ATOM 3277 C C . VAL B 1 121 ? 11.992 20.859 6.832 1 94.38 121 VAL B C 1
ATOM 3279 O O . VAL B 1 121 ? 13.125 20.734 6.363 1 94.38 121 VAL B O 1
ATOM 3282 N N . PRO B 1 122 ? 11.547 22.078 7.062 1 88.56 122 PRO B N 1
ATOM 3283 C CA . PRO B 1 122 ? 12.25 23.312 6.695 1 88.56 122 PRO B CA 1
ATOM 3284 C C . PRO B 1 122 ? 13.664 23.375 7.273 1 88.56 122 PRO B C 1
ATOM 3286 O O . PRO B 1 122 ? 14.57 23.906 6.625 1 88.56 122 PRO B O 1
ATOM 3289 N N . GLY B 1 123 ? 13.922 22.875 8.469 1 90.81 123 GLY B N 1
ATOM 3290 C CA . GLY B 1 123 ? 15.234 22.938 9.086 1 90.81 123 GLY B CA 1
ATOM 3291 C C . GLY B 1 123 ? 16.141 21.797 8.672 1 90.81 123 GLY B C 1
ATOM 3292 O O . GLY B 1 123 ? 17.297 21.719 9.109 1 90.81 123 GLY B O 1
ATOM 3293 N N . ALA B 1 124 ? 15.68 21.062 7.738 1 95.94 124 ALA B N 1
ATOM 3294 C CA . ALA B 1 124 ? 16.453 19.922 7.258 1 95.94 124 ALA B CA 1
ATOM 3295 C C . ALA B 1 124 ? 17.375 20.344 6.113 1 95.94 124 ALA B C 1
ATOM 3297 O O . ALA B 1 124 ? 16.938 20.969 5.148 1 95.94 124 ALA B O 1
ATOM 3298 N N . HIS B 1 125 ? 18.625 20.016 6.184 1 97.38 125 HIS B N 1
ATOM 3299 C CA . HIS B 1 125 ? 19.594 20.344 5.145 1 97.38 125 HIS B CA 1
ATOM 3300 C C . HIS B 1 125 ? 20.078 19.094 4.426 1 97.38 125 HIS B C 1
ATOM 3302 O O . HIS B 1 125 ? 20.422 19.141 3.242 1 97.38 125 HIS B O 1
ATOM 3308 N N . LEU B 1 126 ? 20.203 18.016 5.152 1 97.62 126 LEU B N 1
ATOM 3309 C CA . LEU B 1 126 ? 20.656 16.734 4.633 1 97.62 126 LEU B CA 1
ATOM 3310 C C . LEU B 1 126 ? 19.75 15.594 5.105 1 97.62 126 LEU B C 1
ATOM 3312 O O . LEU B 1 126 ? 19.156 15.68 6.18 1 97.62 126 LEU B O 1
ATOM 3316 N N . ALA B 1 127 ? 19.688 14.531 4.27 1 98.25 127 ALA B N 1
ATOM 3317 C CA . ALA B 1 127 ? 18.891 13.359 4.645 1 98.25 127 ALA B CA 1
ATOM 3318 C C . ALA B 1 127 ? 19.438 12.094 3.975 1 98.25 127 ALA B C 1
ATOM 3320 O O . ALA B 1 127 ? 20.062 12.172 2.918 1 98.25 127 ALA B O 1
ATOM 3321 N N . GLY B 1 128 ? 19.25 11.031 4.598 1 97.25 128 GLY B N 1
ATOM 3322 C CA . GLY B 1 128 ? 19.625 9.727 4.078 1 97.25 128 GLY B CA 1
ATOM 3323 C C . GLY B 1 128 ? 18.953 8.578 4.805 1 97.25 128 GLY B C 1
ATOM 3324 O O . GLY B 1 128 ? 18.266 8.797 5.805 1 97.25 128 GLY B O 1
ATOM 3325 N N . VAL B 1 129 ? 19.125 7.445 4.238 1 95.75 129 VAL B N 1
ATOM 3326 C CA . VAL B 1 129 ? 18.547 6.25 4.84 1 95.75 129 VAL B CA 1
ATOM 3327 C C . VAL B 1 129 ? 19.641 5.23 5.137 1 95.75 129 VAL B C 1
ATOM 3329 O O . VAL B 1 129 ? 20.453 4.91 4.262 1 95.75 129 VAL B O 1
ATOM 3332 N N . THR B 1 130 ? 19.641 4.793 6.34 1 93.88 130 THR B N 1
ATOM 3333 C CA . THR B 1 130 ? 20.469 3.682 6.777 1 93.88 130 THR B CA 1
ATOM 3334 C C . THR B 1 130 ? 19.672 2.381 6.797 1 93.88 130 THR B C 1
ATOM 3336 O O . THR B 1 130 ? 18.516 2.359 7.227 1 93.88 130 THR B O 1
ATOM 3339 N N . VAL B 1 131 ? 20.219 1.37 6.262 1 89.88 131 VAL B N 1
ATOM 3340 C CA . VAL B 1 131 ? 19.594 0.053 6.332 1 89.88 131 VAL B CA 1
ATOM 3341 C C . VAL B 1 131 ? 20.5 -0.908 7.102 1 89.88 131 VAL B C 1
ATOM 3343 O O . VAL B 1 131 ? 21.734 -0.883 6.941 1 89.88 131 VAL B O 1
ATOM 3346 N N . LEU B 1 132 ? 19.828 -1.694 7.871 1 84.5 132 LEU B N 1
ATOM 3347 C CA . LEU B 1 132 ? 20.547 -2.732 8.594 1 84.5 132 LEU B CA 1
ATOM 3348 C C . LEU B 1 132 ? 20.656 -4.004 7.758 1 84.5 132 LEU B C 1
ATOM 3350 O O . LEU B 1 132 ? 19.656 -4.52 7.27 1 84.5 132 LEU B O 1
ATOM 3354 N N . LEU B 1 133 ? 21.906 -4.453 7.652 1 80.5 133 LEU B N 1
ATOM 3355 C CA . LEU B 1 133 ? 22.156 -5.68 6.906 1 80.5 133 LEU B CA 1
ATOM 3356 C C . LEU B 1 133 ? 21.969 -6.906 7.789 1 80.5 133 LEU B C 1
ATOM 3358 O O . LEU B 1 133 ? 21.859 -6.785 9.016 1 80.5 133 LEU B O 1
ATOM 3362 N N . ASP B 1 134 ? 21.953 -8 7.191 1 77.38 134 ASP B N 1
ATOM 3363 C CA . ASP B 1 134 ? 21.719 -9.258 7.902 1 77.38 134 ASP B CA 1
ATOM 3364 C C . ASP B 1 134 ? 22.812 -9.516 8.938 1 77.38 134 ASP B C 1
ATOM 3366 O O . ASP B 1 134 ? 22.547 -10.102 9.992 1 77.38 134 ASP B O 1
ATOM 3370 N N . ASN B 1 135 ? 23.953 -9.125 8.656 1 78.25 135 ASN B N 1
ATOM 3371 C CA . ASN B 1 135 ? 25.062 -9.367 9.562 1 78.25 135 ASN B CA 1
ATOM 3372 C C . ASN B 1 135 ? 25.078 -8.359 10.711 1 78.25 135 ASN B C 1
ATOM 3374 O O . ASN B 1 135 ? 25.984 -8.375 11.539 1 78.25 135 ASN B O 1
ATOM 3378 N N . GLY B 1 136 ? 24.047 -7.453 10.695 1 77.44 136 GLY B N 1
ATOM 3379 C CA . GLY B 1 136 ? 23.953 -6.469 11.758 1 77.44 136 GLY B CA 1
ATOM 3380 C C . GLY B 1 136 ? 24.609 -5.145 11.414 1 77.44 136 GLY B C 1
ATOM 3381 O O . GLY B 1 136 ? 24.453 -4.156 12.133 1 77.44 136 GLY B O 1
ATOM 3382 N N . ASP B 1 137 ? 25.328 -5.25 10.312 1 81.56 137 ASP B N 1
ATOM 3383 C CA . ASP B 1 137 ? 26 -4.02 9.891 1 81.56 137 ASP B CA 1
ATOM 3384 C C . ASP B 1 137 ? 25 -3.029 9.305 1 81.56 137 ASP B C 1
ATOM 3386 O O . ASP B 1 137 ? 23.953 -3.43 8.766 1 81.56 137 ASP B O 1
ATOM 3390 N N . ALA B 1 138 ? 25.359 -1.748 9.539 1 86.62 138 ALA B N 1
ATOM 3391 C CA . ALA B 1 138 ? 24.547 -0.685 8.961 1 86.62 138 ALA B CA 1
ATOM 3392 C C . ALA B 1 138 ? 25.203 -0.099 7.715 1 86.62 138 ALA B C 1
ATOM 3394 O O . ALA B 1 138 ? 26.422 0.037 7.66 1 86.62 138 ALA B O 1
ATOM 3395 N N . THR B 1 139 ? 24.391 0.124 6.715 1 88.19 139 THR B N 1
ATOM 3396 C CA . THR B 1 139 ? 24.906 0.762 5.504 1 88.19 139 THR B CA 1
ATOM 3397 C C . THR B 1 139 ? 23.969 1.878 5.047 1 88.19 139 THR B C 1
ATOM 3399 O O . THR B 1 139 ? 22.75 1.789 5.23 1 88.19 139 THR B O 1
ATOM 3402 N N . THR B 1 140 ? 24.547 2.938 4.539 1 92.56 140 THR B N 1
ATOM 3403 C CA . THR B 1 140 ? 23.766 4.027 3.971 1 92.56 140 THR B CA 1
ATOM 3404 C C . THR B 1 140 ? 23.328 3.693 2.549 1 92.56 140 THR B C 1
ATOM 3406 O O . THR B 1 140 ? 24.156 3.582 1.646 1 92.56 140 THR B O 1
ATOM 3409 N N . ARG B 1 141 ? 22.031 3.621 2.322 1 91.75 141 ARG B N 1
ATOM 3410 C CA . ARG B 1 141 ? 21.516 3.17 1.033 1 91.75 141 ARG B CA 1
ATOM 3411 C C . ARG B 1 141 ? 21.031 4.348 0.194 1 91.75 141 ARG B C 1
ATOM 3413 O O . ARG B 1 141 ? 20.875 4.23 -1.023 1 91.75 141 ARG B O 1
ATOM 3420 N N . ALA B 1 142 ? 20.766 5.406 0.804 1 94.56 142 ALA B N 1
ATOM 3421 C CA . ALA B 1 142 ? 20.375 6.645 0.137 1 94.56 142 ALA B CA 1
ATOM 3422 C C . ALA B 1 142 ? 20.938 7.859 0.868 1 94.56 142 ALA B C 1
ATOM 3424 O O . ALA B 1 142 ? 21 7.875 2.1 1 94.56 142 ALA B O 1
ATOM 3425 N N . ALA B 1 143 ? 21.344 8.828 0.091 1 96.44 143 ALA B N 1
ATOM 3426 C CA . ALA B 1 143 ? 21.891 10.062 0.648 1 96.44 143 ALA B CA 1
ATOM 3427 C C . ALA B 1 143 ? 21.641 11.242 -0.288 1 96.44 143 ALA B C 1
ATOM 3429 O O . ALA B 1 143 ? 21.828 11.133 -1.501 1 96.44 143 ALA B O 1
ATOM 3430 N N . THR B 1 144 ? 21.219 12.305 0.325 1 97.06 144 THR B N 1
ATOM 3431 C CA . THR B 1 144 ? 20.984 13.508 -0.473 1 97.06 144 THR B CA 1
ATOM 3432 C C . THR B 1 144 ? 22.297 14.227 -0.751 1 97.06 144 THR B C 1
ATOM 3434 O O . THR B 1 144 ? 22.359 15.078 -1.643 1 97.06 144 THR B O 1
ATOM 3437 N N . ASP B 1 145 ? 23.297 13.977 0.013 1 96 145 ASP B N 1
ATOM 3438 C CA . ASP B 1 145 ? 24.625 14.57 -0.076 1 96 145 ASP B CA 1
ATOM 3439 C C . ASP B 1 145 ? 25.703 13.617 0.446 1 96 145 ASP B C 1
ATOM 3441 O O . ASP B 1 145 ? 25.422 12.789 1.321 1 96 145 ASP B O 1
ATOM 3445 N N . ARG B 1 146 ? 26.922 13.781 -0.032 1 94.75 146 ARG B N 1
ATOM 3446 C CA . ARG B 1 146 ? 28.031 12.93 0.408 1 94.75 146 ARG B CA 1
ATOM 3447 C C . ARG B 1 146 ? 28.281 13.102 1.902 1 94.75 146 ARG B C 1
ATOM 3449 O O . ARG B 1 146 ? 28.719 12.164 2.57 1 94.75 146 ARG B O 1
ATOM 3456 N N . VAL B 1 147 ? 27.984 14.242 2.408 1 97.12 147 VAL B N 1
ATOM 3457 C CA . VAL B 1 147 ? 28.188 14.539 3.822 1 97.12 147 VAL B CA 1
ATOM 3458 C C . VAL B 1 147 ? 27.391 13.555 4.68 1 97.12 147 VAL B C 1
ATOM 3460 O O . VAL B 1 147 ? 27.828 13.172 5.766 1 97.12 147 VAL B O 1
ATOM 3463 N N . VAL B 1 148 ? 26.266 13.109 4.195 1 97.38 148 VAL B N 1
ATOM 3464 C CA . VAL B 1 148 ? 25.422 12.164 4.926 1 97.38 148 VAL B CA 1
ATOM 3465 C C . VAL B 1 148 ? 26.188 10.859 5.137 1 97.38 148 VAL B C 1
ATOM 3467 O O . VAL B 1 148 ? 26.172 10.297 6.234 1 97.38 148 VAL B O 1
ATOM 3470 N N . VAL B 1 149 ? 26.922 10.438 4.133 1 96.12 149 VAL B N 1
ATOM 3471 C CA . VAL B 1 149 ? 27.688 9.203 4.207 1 96.12 149 VAL B CA 1
ATOM 3472 C C . VAL B 1 149 ? 28.812 9.344 5.242 1 96.12 149 VAL B C 1
ATOM 3474 O O . VAL B 1 149 ? 29.031 8.438 6.043 1 96.12 149 VAL B O 1
ATOM 3477 N N . ASP B 1 150 ? 29.375 10.438 5.242 1 96.94 150 ASP B N 1
ATOM 3478 C CA . ASP B 1 150 ? 30.469 10.695 6.18 1 96.94 150 ASP B CA 1
ATOM 3479 C C . ASP B 1 150 ? 29.969 10.734 7.617 1 96.94 150 ASP B C 1
ATOM 3481 O O . ASP B 1 150 ? 30.594 10.18 8.523 1 96.94 150 ASP B O 1
ATOM 3485 N N . VAL B 1 151 ? 28.828 11.383 7.793 1 97.19 151 VAL B N 1
ATOM 3486 C CA . VAL B 1 151 ? 28.25 11.477 9.125 1 97.19 151 VAL B CA 1
ATOM 3487 C C . VAL B 1 151 ? 27.844 10.086 9.609 1 97.19 151 VAL B C 1
ATOM 3489 O O . VAL B 1 151 ? 28.062 9.734 10.773 1 97.19 151 VAL B O 1
ATOM 3492 N N . ASP B 1 152 ? 27.266 9.344 8.727 1 94.5 152 ASP B N 1
ATOM 3493 C CA . ASP B 1 152 ? 26.875 7.977 9.07 1 94.5 152 ASP B CA 1
ATOM 3494 C C . ASP B 1 152 ? 28.094 7.141 9.453 1 94.5 152 ASP B C 1
ATOM 3496 O O . ASP B 1 152 ? 28.047 6.367 10.414 1 94.5 152 ASP B O 1
ATOM 3500 N N . ARG B 1 153 ? 29.109 7.293 8.688 1 93.44 153 ARG B N 1
ATOM 3501 C CA . ARG B 1 153 ? 30.344 6.543 8.961 1 93.44 153 ARG B CA 1
ATOM 3502 C C . ARG B 1 153 ? 30.875 6.875 10.352 1 93.44 153 ARG B C 1
ATOM 3504 O O . ARG B 1 153 ? 31.266 5.977 11.094 1 93.44 153 ARG B O 1
ATOM 3511 N N . VAL B 1 154 ? 30.891 8.117 10.672 1 94.88 154 VAL B N 1
ATOM 3512 C CA . VAL B 1 154 ? 31.328 8.555 11.992 1 94.88 154 VAL B CA 1
ATOM 3513 C C . VAL B 1 154 ? 30.469 7.906 13.07 1 94.88 154 VAL B C 1
ATOM 3515 O O . VAL B 1 154 ? 30.969 7.477 14.109 1 94.88 154 VAL B O 1
ATOM 3518 N N . GLN B 1 155 ? 29.156 7.871 12.859 1 94.69 155 GLN B N 1
ATOM 3519 C CA . GLN B 1 155 ? 28.219 7.277 13.805 1 94.69 155 GLN B CA 1
ATOM 3520 C C . GLN B 1 155 ? 28.484 5.781 13.969 1 94.69 155 GLN B C 1
ATOM 3522 O O . GLN B 1 155 ? 28.562 5.281 15.094 1 94.69 155 GLN B O 1
ATOM 3527 N N . TYR B 1 156 ? 28.688 5.125 12.867 1 90.44 156 TYR B N 1
ATOM 3528 C CA . TYR B 1 156 ? 28.922 3.688 12.891 1 90.44 156 TYR B CA 1
ATOM 3529 C C . TYR B 1 156 ? 30.219 3.361 13.602 1 90.44 156 TYR B C 1
ATOM 3531 O O . TYR B 1 156 ? 30.281 2.424 14.398 1 90.44 156 TYR B O 1
ATOM 3539 N N . ASP B 1 157 ? 31.203 4.113 13.312 1 90.81 157 ASP B N 1
ATOM 3540 C CA . ASP B 1 157 ? 32.5 3.932 13.945 1 90.81 157 ASP B CA 1
ATOM 3541 C C . ASP B 1 157 ? 32.406 4.156 15.453 1 90.81 157 ASP B C 1
ATOM 3543 O O . ASP B 1 157 ? 33.062 3.445 16.234 1 90.81 157 ASP B O 1
ATOM 3547 N N . ALA B 1 158 ? 31.641 5.145 15.859 1 91.75 158 ALA B N 1
ATOM 3548 C CA . ALA B 1 158 ? 31.469 5.465 17.281 1 91.75 158 ALA B CA 1
ATOM 3549 C C . ALA B 1 158 ? 30.594 4.426 17.969 1 91.75 158 ALA B C 1
ATOM 3551 O O . ALA B 1 158 ? 30.641 4.277 19.188 1 91.75 158 ALA B O 1
ATOM 3552 N N . GLY B 1 159 ? 29.703 3.773 17.172 1 89.88 159 GLY B N 1
ATOM 3553 C CA . GLY B 1 159 ? 28.75 2.809 17.719 1 89.88 159 GLY B CA 1
ATOM 3554 C C . GLY B 1 159 ? 27.625 3.453 18.484 1 89.88 159 GLY B C 1
ATOM 3555 O O . GLY B 1 159 ? 26.953 2.793 19.281 1 89.88 159 GLY B O 1
ATOM 3556 N N . ASP B 1 160 ? 27.578 4.766 18.328 1 91.69 160 ASP B N 1
ATOM 3557 C CA . ASP B 1 160 ? 26.578 5.547 19.047 1 91.69 160 ASP B CA 1
ATOM 3558 C C . ASP B 1 160 ? 26.156 6.777 18.25 1 91.69 160 ASP B C 1
ATOM 3560 O O . ASP B 1 160 ? 26.922 7.273 17.406 1 91.69 160 ASP B O 1
ATOM 3564 N N . GLY B 1 161 ? 24.891 7.137 18.484 1 95.06 161 GLY B N 1
ATOM 3565 C CA . GLY B 1 161 ? 24.359 8.273 17.75 1 95.06 161 GLY B CA 1
ATOM 3566 C C . GLY B 1 161 ? 22.859 8.211 17.562 1 95.06 161 GLY B C 1
ATOM 3567 O O . GLY B 1 161 ? 22.219 7.25 18 1 95.06 161 GLY B O 1
ATOM 3568 N N . PRO B 1 162 ? 22.344 9.242 17 1 95 162 PRO B N 1
ATOM 3569 C CA . PRO B 1 162 ? 20.875 9.344 16.875 1 95 162 PRO B CA 1
ATOM 3570 C C . PRO B 1 162 ? 20.281 8.211 16.047 1 95 162 PRO B C 1
ATOM 3572 O O . PRO B 1 162 ? 19.25 7.648 16.422 1 95 162 PRO B O 1
ATOM 3575 N N . CYS B 1 163 ? 20.875 7.875 14.945 1 92.5 163 CYS B N 1
ATOM 3576 C CA . CYS B 1 163 ? 20.375 6.812 14.086 1 92.5 163 CYS B CA 1
ATOM 3577 C C . CYS B 1 163 ? 20.406 5.465 14.805 1 92.5 163 CYS B C 1
ATOM 3579 O O . CYS B 1 163 ? 19.438 4.699 14.742 1 92.5 163 CYS B O 1
ATOM 3581 N N . LEU B 1 164 ? 21.5 5.207 15.406 1 90.19 164 LEU B N 1
ATOM 3582 C CA . LEU B 1 164 ? 21.656 3.945 16.125 1 90.19 164 LEU B CA 1
ATOM 3583 C C . LEU B 1 164 ? 20.719 3.879 17.328 1 90.19 164 LEU B C 1
ATOM 3585 O O . LEU B 1 164 ? 20.203 2.807 17.656 1 90.19 164 LEU B O 1
ATOM 3589 N N . GLU B 1 165 ? 20.5 4.965 17.984 1 92.19 165 GLU B N 1
ATOM 3590 C CA . GLU B 1 165 ? 19.516 5.004 19.062 1 92.19 165 GLU B CA 1
ATOM 3591 C C . GLU B 1 165 ? 18.109 4.738 18.531 1 92.19 165 GLU B C 1
ATOM 3593 O O . GLU B 1 165 ? 17.328 4.02 19.156 1 92.19 165 GLU B O 1
ATOM 3598 N N . ALA B 1 166 ? 17.812 5.391 17.375 1 91.25 166 ALA B N 1
ATOM 3599 C CA . ALA B 1 166 ? 16.516 5.145 16.75 1 91.25 166 ALA B CA 1
ATOM 3600 C C . ALA B 1 166 ? 16.344 3.666 16.406 1 91.25 166 ALA B C 1
ATOM 3602 O O . ALA B 1 166 ? 15.25 3.113 16.562 1 91.25 166 ALA B O 1
ATOM 3603 N N . ALA B 1 167 ? 17.406 3.049 15.977 1 84.94 167 ALA B N 1
ATOM 3604 C CA . ALA B 1 167 ? 17.391 1.619 15.68 1 84.94 167 ALA B CA 1
ATOM 3605 C C . ALA B 1 167 ? 17.141 0.798 16.938 1 84.94 167 ALA B C 1
ATOM 3607 O O . ALA B 1 167 ? 16.328 -0.128 16.938 1 84.94 167 ALA B O 1
ATOM 3608 N N . ARG B 1 168 ? 17.734 1.145 17.984 1 84.38 168 ARG B N 1
ATOM 3609 C CA . ARG B 1 168 ? 17.656 0.408 19.25 1 84.38 168 ARG B CA 1
ATOM 3610 C C . ARG B 1 168 ? 16.281 0.57 19.891 1 84.38 168 ARG B C 1
ATOM 3612 O O . ARG B 1 168 ? 15.703 -0.401 20.375 1 84.38 168 ARG B O 1
ATOM 3619 N N . THR B 1 169 ? 15.742 1.724 19.844 1 88 169 THR B N 1
ATOM 3620 C CA . THR B 1 169 ? 14.508 2.025 20.562 1 88 169 THR B CA 1
ATOM 3621 C C . THR B 1 169 ? 13.297 1.842 19.641 1 88 169 THR B C 1
ATOM 3623 O O . THR B 1 169 ? 12.164 1.783 20.125 1 88 169 THR B O 1
ATOM 3626 N N . GLN B 1 170 ? 13.531 1.88 18.359 1 88.62 170 GLN B N 1
ATOM 3627 C CA . GLN B 1 170 ? 12.484 1.819 17.328 1 88.62 170 GLN B CA 1
ATOM 3628 C C . GLN B 1 170 ? 11.508 2.979 17.484 1 88.62 170 GLN B C 1
ATOM 3630 O O . GLN B 1 170 ? 10.297 2.797 17.328 1 88.62 170 GLN B O 1
ATOM 3635 N N . THR B 1 171 ? 12.055 4.09 17.938 1 91.06 171 THR B N 1
ATOM 3636 C CA . THR B 1 171 ? 11.305 5.34 18.031 1 91.06 171 THR B CA 1
ATOM 3637 C C . THR B 1 171 ? 12.094 6.488 17.406 1 91.06 171 THR B C 1
ATOM 3639 O O . THR B 1 171 ? 13.297 6.375 17.188 1 91.06 171 THR B O 1
ATOM 3642 N N . ILE B 1 172 ? 11.391 7.582 17.156 1 94.75 172 ILE B N 1
ATOM 3643 C CA . ILE B 1 172 ? 12.031 8.75 16.562 1 94.75 172 ILE B CA 1
ATOM 3644 C C . ILE B 1 172 ? 12.969 9.398 17.578 1 94.75 172 ILE B C 1
ATOM 3646 O O . ILE B 1 172 ? 12.633 9.5 18.766 1 94.75 172 ILE B O 1
ATOM 3650 N N . THR B 1 173 ? 14.125 9.711 17.141 1 96.25 173 THR B N 1
ATOM 3651 C CA . THR B 1 173 ? 15.133 10.383 17.969 1 96.25 173 THR B CA 1
ATOM 3652 C C . THR B 1 173 ? 15.406 11.789 17.438 1 96.25 173 THR B C 1
ATOM 3654 O O . THR B 1 173 ? 15.672 11.969 16.25 1 96.25 173 THR B O 1
ATOM 3657 N N . ARG B 1 174 ? 15.25 12.727 18.281 1 96.56 174 ARG B N 1
ATOM 3658 C CA . ARG B 1 174 ? 15.508 14.125 17.969 1 96.56 174 ARG B CA 1
ATOM 3659 C C . ARG B 1 174 ? 16.516 14.727 18.953 1 96.56 174 ARG B C 1
ATOM 3661 O O . ARG B 1 174 ? 16.453 14.461 20.156 1 96.56 174 ARG B O 1
ATOM 3668 N N . ALA B 1 175 ? 17.453 15.516 18.406 1 96.94 175 ALA B N 1
ATOM 3669 C CA . ALA B 1 175 ? 18.422 16.156 19.281 1 96.94 175 ALA B CA 1
ATOM 3670 C C . ALA B 1 175 ? 18.953 17.453 18.656 1 96.94 175 ALA B C 1
ATOM 3672 O O . ALA B 1 175 ? 19.266 17.484 17.469 1 96.94 175 ALA B O 1
ATOM 3673 N N . ASP B 1 176 ? 18.969 18.484 19.453 1 96.56 176 ASP B N 1
ATOM 3674 C CA . ASP B 1 176 ? 19.703 19.672 19.047 1 96.56 176 ASP B CA 1
ATOM 3675 C C . ASP B 1 176 ? 21.188 19.531 19.359 1 96.56 176 ASP B C 1
ATOM 3677 O O . ASP B 1 176 ? 21.625 18.484 19.828 1 96.56 176 ASP B O 1
ATOM 3681 N N . SER B 1 177 ? 21.969 20.578 19.109 1 96.44 177 SER B N 1
ATOM 3682 C CA . SER B 1 177 ? 23.422 20.5 19.234 1 96.44 177 SER B CA 1
ATOM 3683 C C . SER B 1 177 ? 23.844 20.188 20.656 1 96.44 177 SER B C 1
ATOM 3685 O O . SER B 1 177 ? 24.719 19.344 20.891 1 96.44 177 SER B O 1
ATOM 3687 N N . GLU B 1 178 ? 23.219 20.734 21.594 1 96.56 178 GLU B N 1
ATOM 3688 C CA . GLU B 1 178 ? 23.578 20.516 23 1 96.56 178 GLU B CA 1
ATOM 3689 C C . GLU B 1 178 ? 23.203 19.109 23.453 1 96.56 178 GLU B C 1
ATOM 3691 O O . GLU B 1 178 ? 24 18.438 24.094 1 96.56 178 GLU B O 1
ATOM 3696 N N . GLU B 1 179 ? 22.031 18.719 23.109 1 96.75 179 GLU B N 1
ATOM 3697 C CA . GLU B 1 179 ? 21.578 17.375 23.484 1 96.75 179 GLU B CA 1
ATOM 3698 C C . GLU B 1 179 ? 22.469 16.297 22.859 1 96.75 179 GLU B C 1
ATOM 3700 O O . GLU B 1 179 ? 22.797 15.312 23.5 1 96.75 179 GLU B O 1
ATOM 3705 N N . ALA B 1 180 ? 22.797 16.547 21.609 1 97.19 180 ALA B N 1
ATOM 3706 C CA . ALA B 1 180 ? 23.641 15.57 20.922 1 97.19 180 ALA B CA 1
ATOM 3707 C C . ALA B 1 180 ? 25 15.453 21.609 1 97.19 180 ALA B C 1
ATOM 3709 O O . ALA B 1 180 ? 25.531 14.344 21.766 1 97.19 180 ALA B O 1
ATOM 3710 N N . THR B 1 181 ? 25.578 16.547 22 1 96.56 181 THR B N 1
ATOM 3711 C CA . THR B 1 181 ? 26.85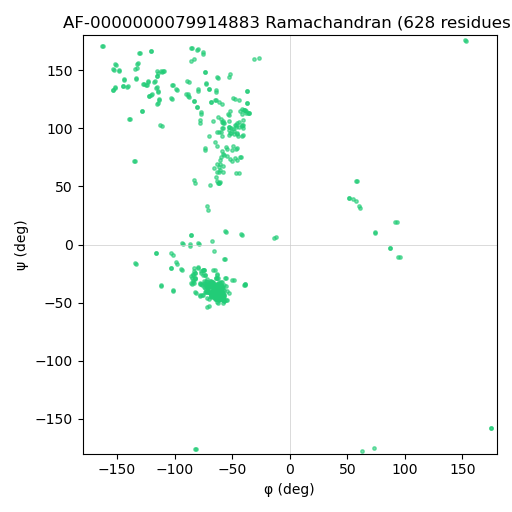9 16.547 22.672 1 96.56 181 THR B CA 1
ATOM 3712 C C . THR B 1 181 ? 26.766 15.82 24.016 1 96.56 181 THR B C 1
ATOM 3714 O O . THR B 1 181 ? 27.703 15.125 24.406 1 96.56 181 THR B O 1
ATOM 3717 N N . ARG B 1 182 ? 25.641 15.93 24.656 1 97.38 182 ARG B N 1
ATOM 3718 C CA . ARG B 1 182 ? 25.438 15.266 25.938 1 97.38 182 ARG B CA 1
ATOM 3719 C C . ARG B 1 182 ? 25.203 13.773 25.766 1 97.38 182 ARG B C 1
ATOM 3721 O O . ARG B 1 182 ? 25.766 12.953 26.5 1 97.38 182 ARG B O 1
ATOM 3728 N N . ARG B 1 183 ? 24.422 13.375 24.844 1 96.81 183 ARG B N 1
ATOM 3729 C CA . ARG B 1 183 ? 23.984 11.992 24.672 1 96.81 183 ARG B CA 1
ATOM 3730 C C . ARG B 1 183 ? 25.031 11.172 23.938 1 96.81 183 ARG B C 1
ATOM 3732 O O . ARG B 1 183 ? 25.234 9.992 24.25 1 96.81 183 ARG B O 1
ATOM 3739 N N . TRP B 1 184 ? 25.609 11.859 22.906 1 97.44 184 TRP B N 1
ATOM 3740 C CA . TRP B 1 184 ? 26.594 11.172 22.062 1 97.44 184 TRP B CA 1
ATOM 3741 C C . TRP B 1 184 ? 27.797 12.062 21.812 1 97.44 184 TRP B C 1
ATOM 3743 O O . TRP B 1 184 ? 28.078 12.43 20.672 1 97.44 184 TRP B O 1
ATOM 3753 N N . PRO B 1 185 ? 28.672 12.312 22.797 1 96.69 185 PRO B N 1
ATOM 3754 C CA . PRO B 1 185 ? 29.734 13.328 22.703 1 96.69 185 PRO B CA 1
ATOM 3755 C C . PRO B 1 185 ? 30.719 13.055 21.578 1 96.69 185 PRO B C 1
ATOM 3757 O O . PRO B 1 185 ? 31.078 13.969 20.828 1 96.69 185 PRO B O 1
ATOM 3760 N N . SER B 1 186 ? 31.188 11.789 21.438 1 96.38 186 SER B N 1
ATOM 3761 C CA . SER B 1 186 ? 32.188 11.469 20.406 1 96.38 186 SER B CA 1
ATOM 3762 C C . SER B 1 186 ? 31.594 11.68 19 1 96.38 186 SER B C 1
ATOM 3764 O O . SER B 1 186 ? 32.219 12.312 18.156 1 96.38 186 SER B O 1
ATOM 3766 N N . PHE B 1 187 ? 30.453 11.203 18.797 1 97.12 187 PHE B N 1
ATOM 3767 C CA . PHE B 1 187 ? 29.781 11.359 17.516 1 97.12 187 PHE B CA 1
ATOM 3768 C C . PHE B 1 187 ? 29.516 12.828 17.219 1 97.12 187 PHE B C 1
ATOM 3770 O O . PHE B 1 187 ? 29.812 13.312 16.125 1 97.12 187 PHE B O 1
ATOM 3777 N N . ALA B 1 188 ? 28.938 13.555 18.188 1 97.19 188 ALA B N 1
ATOM 3778 C CA . ALA B 1 188 ? 28.531 14.945 18.016 1 97.19 188 ALA B CA 1
ATOM 3779 C C . ALA B 1 188 ? 29.719 15.82 17.641 1 97.19 188 ALA B C 1
ATOM 3781 O O . ALA B 1 188 ? 29.609 16.703 16.797 1 97.19 188 ALA B O 1
ATOM 3782 N N . HIS B 1 189 ? 30.828 15.555 18.281 1 96.38 189 HIS B N 1
ATOM 3783 C CA . HIS B 1 189 ? 32.031 16.312 18 1 96.38 189 HIS B CA 1
ATOM 3784 C C . HIS B 1 189 ? 32.469 16.125 16.547 1 96.38 189 HIS B C 1
ATOM 3786 O O . HIS B 1 189 ? 32.781 17.094 15.852 1 96.38 189 HIS B O 1
ATO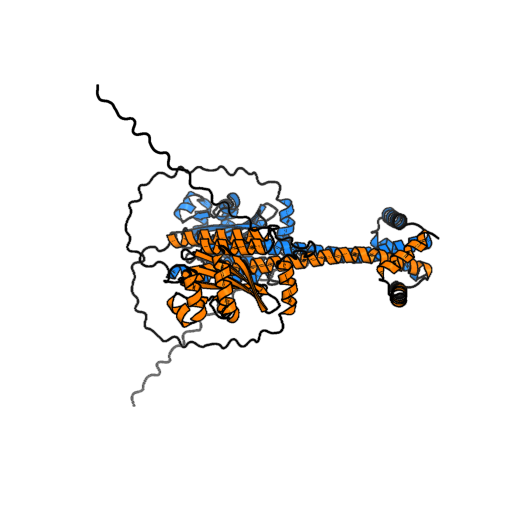M 3792 N N . SER B 1 190 ? 32.469 14.938 16.094 1 97.12 190 SER B N 1
ATOM 3793 C CA . SER B 1 190 ? 32.875 14.617 14.734 1 97.12 190 SER B CA 1
ATOM 3794 C C . SER B 1 190 ? 31.875 15.141 13.711 1 97.12 190 SER B C 1
ATOM 3796 O O . SER B 1 190 ? 32.25 15.641 12.648 1 97.12 190 SER B O 1
ATOM 3798 N N . ALA B 1 191 ? 30.609 14.992 14.016 1 97.25 191 ALA B N 1
ATOM 3799 C CA . ALA B 1 191 ? 29.562 15.453 13.109 1 97.25 191 ALA B CA 1
ATOM 3800 C C . ALA B 1 191 ? 29.625 16.969 12.93 1 97.25 191 ALA B C 1
ATOM 3802 O O . ALA B 1 191 ? 29.375 17.484 11.836 1 97.25 191 ALA B O 1
ATOM 3803 N N . ARG B 1 192 ? 29.953 17.656 13.969 1 96.5 192 ARG B N 1
ATOM 3804 C CA . ARG B 1 192 ? 30.062 19.109 13.906 1 96.5 192 ARG B CA 1
ATOM 3805 C C . ARG B 1 192 ? 31.141 19.531 12.922 1 96.5 192 ARG B C 1
ATOM 3807 O O . ARG B 1 192 ? 31 20.547 12.234 1 96.5 192 ARG B O 1
ATOM 3814 N N . ARG B 1 193 ? 32.188 18.797 12.891 1 97 193 ARG B N 1
ATOM 3815 C CA . ARG B 1 193 ? 33.25 19.094 11.969 1 97 193 ARG B CA 1
ATOM 3816 C C . ARG B 1 193 ? 32.812 18.922 10.516 1 97 193 ARG B C 1
ATOM 3818 O O . ARG B 1 193 ? 33.406 19.5 9.602 1 97 193 ARG B O 1
ATOM 3825 N N . LEU B 1 194 ? 31.781 18.141 10.383 1 97.38 194 LEU B N 1
ATOM 3826 C CA . LEU B 1 194 ? 31.234 17.891 9.047 1 97.38 194 LEU B CA 1
ATOM 3827 C C . LEU B 1 194 ? 30.109 18.875 8.727 1 97.38 194 LEU B C 1
ATOM 3829 O O . LEU B 1 194 ? 29.469 18.766 7.684 1 97.38 194 LEU B O 1
ATOM 3833 N N . GLY B 1 195 ? 29.781 19.766 9.609 1 96.25 195 GLY B N 1
ATOM 3834 C CA . GLY B 1 195 ? 28.828 20.828 9.375 1 96.25 195 GLY B CA 1
ATOM 3835 C C . GLY B 1 195 ? 27.406 20.469 9.797 1 96.25 195 GLY B C 1
ATOM 3836 O O . GLY B 1 195 ? 26.438 21.078 9.344 1 96.25 195 GLY B O 1
ATOM 3837 N N . VAL B 1 196 ? 27.266 19.469 10.656 1 97.19 196 VAL B N 1
ATOM 3838 C CA . VAL B 1 196 ? 25.953 19.031 11.102 1 97.19 196 VAL B CA 1
ATOM 3839 C C . VAL B 1 196 ? 25.812 19.281 12.602 1 97.19 196 VAL B C 1
ATOM 3841 O O . VAL B 1 196 ? 26.703 18.953 13.375 1 97.19 196 VAL B O 1
ATOM 3844 N N . ALA B 1 197 ? 24.625 19.828 12.984 1 96.69 197 ALA B N 1
ATOM 3845 C CA . ALA B 1 197 ? 24.531 20.234 14.383 1 96.69 197 ALA B CA 1
ATOM 3846 C C . ALA B 1 197 ? 23.219 19.781 15 1 96.69 197 ALA B C 1
ATOM 3848 O O . ALA B 1 197 ? 23.047 19.797 16.219 1 96.69 197 ALA B O 1
ATOM 3849 N N . SER B 1 198 ? 22.266 19.422 14.234 1 97.31 198 SER B N 1
ATOM 3850 C CA . SER B 1 198 ? 21 18.906 14.758 1 97.31 198 SER B CA 1
ATOM 3851 C C . SER B 1 198 ? 20.594 17.625 14.031 1 97.31 198 SER B C 1
ATOM 3853 O O . SER B 1 198 ? 21 17.391 12.891 1 97.31 198 SER B O 1
ATOM 3855 N N . TYR B 1 199 ? 19.766 16.828 14.727 1 97.5 199 TYR B N 1
ATOM 3856 C CA . TYR B 1 199 ? 19.547 15.461 14.273 1 97.5 199 TYR B CA 1
ATOM 3857 C C . TYR B 1 199 ? 18.094 15.047 14.453 1 97.5 199 TYR B C 1
ATOM 3859 O O . TYR B 1 199 ? 17.484 15.352 15.484 1 97.5 199 TYR B O 1
ATOM 3867 N N . LEU B 1 200 ? 17.562 14.43 13.492 1 97.25 200 LEU B N 1
ATOM 3868 C CA . LEU B 1 200 ? 16.25 13.789 13.5 1 97.25 200 LEU B CA 1
ATOM 3869 C C . LEU B 1 200 ? 16.297 12.438 12.789 1 97.25 200 LEU B C 1
ATOM 3871 O O . LEU B 1 200 ? 16.516 12.383 11.578 1 97.25 200 LEU B O 1
ATOM 3875 N N . SER B 1 201 ? 16.203 11.375 13.555 1 97.12 201 SER B N 1
ATOM 3876 C CA . SER B 1 201 ? 16.266 10.016 13.023 1 97.12 201 SER B CA 1
ATOM 3877 C C . SER B 1 201 ? 14.992 9.234 13.328 1 97.12 201 SER B C 1
ATOM 3879 O O . SER B 1 201 ? 14.539 9.211 14.477 1 97.12 201 SER B O 1
ATOM 3881 N N . ALA B 1 202 ? 14.43 8.648 12.336 1 96.31 202 ALA B N 1
ATOM 3882 C CA . ALA B 1 202 ? 13.188 7.898 12.5 1 96.31 202 ALA B CA 1
ATOM 3883 C C . ALA B 1 202 ? 13.328 6.484 11.953 1 96.31 202 ALA B C 1
ATOM 3885 O O . ALA B 1 202 ? 13.867 6.285 10.859 1 96.31 202 ALA B O 1
ATOM 3886 N N . PRO B 1 203 ? 12.797 5.523 12.68 1 94.88 203 PRO B N 1
ATOM 3887 C CA . PRO B 1 203 ? 12.922 4.137 12.234 1 94.88 203 PRO B CA 1
ATOM 3888 C C . PRO B 1 203 ? 12.031 3.822 11.031 1 94.88 203 PRO B C 1
ATOM 3890 O O . PRO B 1 203 ? 10.93 4.367 10.914 1 94.88 203 PRO B O 1
ATOM 3893 N N . ILE B 1 204 ? 12.539 3.109 10.141 1 93.56 204 ILE B N 1
ATOM 3894 C CA . ILE B 1 204 ? 11.789 2.518 9.039 1 93.56 204 ILE B CA 1
ATOM 3895 C C . ILE B 1 204 ? 11.555 1.033 9.312 1 93.56 204 ILE B C 1
ATOM 3897 O O . ILE B 1 204 ? 12.5 0.283 9.555 1 93.56 204 ILE B O 1
ATOM 3901 N N . LEU B 1 205 ? 10.281 0.635 9.25 1 90.25 205 LEU B N 1
ATOM 3902 C CA . LEU B 1 205 ? 9.93 -0.752 9.523 1 90.25 205 LEU B CA 1
ATOM 3903 C C . LEU B 1 205 ? 9.445 -1.455 8.258 1 90.25 205 LEU B C 1
ATOM 3905 O O . LEU B 1 205 ? 8.898 -0.814 7.359 1 90.25 205 LEU B O 1
ATOM 3909 N N . LEU B 1 206 ? 9.672 -2.674 8.195 1 88 206 LEU B N 1
ATOM 3910 C CA . LEU B 1 206 ? 9.156 -3.578 7.172 1 88 206 LEU B CA 1
ATOM 3911 C C . LEU B 1 206 ? 8.492 -4.797 7.809 1 88 206 LEU B C 1
ATOM 3913 O O . LEU B 1 206 ? 9.164 -5.594 8.469 1 88 206 LEU B O 1
ATOM 3917 N N . GLU B 1 207 ? 7.203 -4.859 7.574 1 86.19 207 GLU B N 1
ATOM 3918 C CA . GLU B 1 207 ? 6.418 -5.957 8.141 1 86.19 207 GLU B CA 1
ATOM 3919 C C . GLU B 1 207 ? 6.66 -6.094 9.641 1 86.19 207 GLU B C 1
ATOM 3921 O O . GLU B 1 207 ? 6.902 -7.195 10.133 1 86.19 207 GLU B O 1
ATOM 3926 N N . GLY B 1 208 ? 6.746 -5.012 10.289 1 84.62 208 GLY B N 1
ATOM 3927 C CA . GLY B 1 208 ? 6.836 -4.961 11.734 1 84.62 208 GLY B CA 1
ATOM 3928 C C . GLY B 1 208 ? 8.258 -5.078 12.25 1 84.62 208 GLY B C 1
ATOM 3929 O O . GLY B 1 208 ? 8.5 -4.973 13.453 1 84.62 208 GLY B O 1
ATOM 3930 N N . LYS B 1 209 ? 9.156 -5.262 11.422 1 86 209 LYS B N 1
ATOM 3931 C CA . LYS B 1 209 ? 10.555 -5.414 11.812 1 86 209 LYS B CA 1
ATOM 3932 C C . LYS B 1 209 ? 11.383 -4.199 11.406 1 86 209 LYS B C 1
ATOM 3934 O O . LYS B 1 209 ? 11.133 -3.596 10.359 1 86 209 LYS B O 1
ATOM 3939 N N . TYR B 1 210 ? 12.375 -3.949 12.203 1 88.75 210 TYR B N 1
ATOM 3940 C CA . TYR B 1 210 ? 13.25 -2.82 11.922 1 88.75 210 TYR B CA 1
ATOM 3941 C C . TYR B 1 210 ? 14.078 -3.074 10.664 1 88.75 210 TYR B C 1
ATOM 3943 O O . TYR B 1 210 ? 14.812 -4.059 10.578 1 88.75 210 TYR B O 1
ATOM 3951 N N . LEU B 1 211 ? 13.969 -2.201 9.703 1 89 211 LEU B N 1
ATOM 3952 C CA . LEU B 1 211 ? 14.711 -2.27 8.445 1 89 211 LEU B CA 1
ATOM 3953 C C . LEU B 1 211 ? 15.883 -1.297 8.461 1 89 211 LEU B C 1
ATOM 3955 O O . LEU B 1 211 ? 16.953 -1.601 7.926 1 89 211 LEU B O 1
ATOM 3959 N N . GLY B 1 212 ? 15.617 -0.166 9.008 1 91.81 212 GLY B N 1
ATOM 3960 C CA . GLY B 1 212 ? 16.594 0.917 9.008 1 91.81 212 GLY B CA 1
ATOM 3961 C C . GLY B 1 212 ? 16.047 2.205 9.594 1 91.81 212 GLY B C 1
ATOM 3962 O O . GLY B 1 212 ? 15.164 2.176 10.453 1 91.81 212 GLY B O 1
ATOM 3963 N N . ALA B 1 213 ? 16.75 3.33 9.156 1 94.88 213 ALA B N 1
ATOM 3964 C CA . ALA B 1 213 ? 16.344 4.625 9.695 1 94.88 213 ALA B CA 1
ATOM 3965 C C . ALA B 1 213 ? 16.484 5.727 8.641 1 94.88 213 ALA B C 1
ATOM 3967 O O . ALA B 1 213 ? 17.438 5.73 7.867 1 94.88 213 ALA B O 1
ATOM 3968 N N . LEU B 1 214 ? 15.469 6.539 8.625 1 97.19 214 LEU B N 1
ATOM 3969 C CA . LEU B 1 214 ? 15.594 7.816 7.926 1 97.19 214 LEU B CA 1
ATOM 3970 C C . LEU B 1 214 ? 16.266 8.852 8.812 1 97.19 214 LEU B C 1
ATOM 3972 O O . LEU B 1 214 ? 15.812 9.117 9.93 1 97.19 214 LEU B O 1
ATOM 3976 N N . ASN B 1 215 ? 17.344 9.414 8.328 1 97.44 215 ASN B N 1
ATOM 3977 C CA . ASN B 1 215 ? 18.141 10.383 9.086 1 97.44 215 ASN B CA 1
ATOM 3978 C C . ASN B 1 215 ? 18.109 11.758 8.43 1 97.44 215 ASN B C 1
ATOM 3980 O O . ASN B 1 215 ? 18.531 11.914 7.281 1 97.44 215 ASN B O 1
ATOM 3984 N N . VAL B 1 216 ? 17.641 12.695 9.188 1 97.94 216 VAL B N 1
ATOM 3985 C CA . VAL B 1 216 ? 17.562 14.078 8.742 1 97.94 216 VAL B CA 1
ATOM 3986 C C . VAL B 1 216 ? 18.5 14.938 9.586 1 97.94 216 VAL B C 1
ATOM 3988 O O . VAL B 1 216 ? 18.5 14.852 10.812 1 97.94 216 VAL B O 1
ATOM 3991 N N . TYR B 1 217 ? 19.281 15.742 8.883 1 97.5 217 TYR B N 1
ATOM 3992 C CA . TYR B 1 217 ? 20.312 16.531 9.555 1 97.5 217 TYR B CA 1
ATOM 3993 C C . TYR B 1 217 ? 20.125 18.016 9.281 1 97.5 217 TYR B C 1
ATOM 3995 O O . TYR B 1 217 ? 19.766 18.422 8.172 1 97.5 217 TYR B O 1
ATOM 4003 N N . GLY B 1 218 ? 20.359 18.75 10.328 1 97.38 218 GLY B N 1
ATOM 4004 C CA . GLY B 1 218 ? 20.359 20.203 10.211 1 97.38 218 GLY B CA 1
ATOM 4005 C C . GLY B 1 218 ? 21.719 20.828 10.492 1 97.38 218 GLY B C 1
ATOM 4006 O O . GLY B 1 218 ? 22.469 20.344 11.344 1 97.38 218 GLY B O 1
ATOM 4007 N N . ARG B 1 219 ? 22.016 21.906 9.773 1 96.12 219 ARG B N 1
ATOM 4008 C CA . ARG B 1 219 ? 23.266 22.625 9.984 1 96.12 219 ARG B CA 1
ATOM 4009 C C . ARG B 1 219 ? 23.141 23.609 11.148 1 96.12 219 ARG B C 1
ATOM 4011 O O . ARG B 1 219 ? 24.141 23.969 11.766 1 96.12 219 ARG B O 1
ATOM 4018 N N . ASP B 1 220 ? 21.953 24.016 11.484 1 93.75 220 ASP B N 1
ATOM 4019 C CA . ASP B 1 220 ? 21.719 24.922 12.602 1 93.75 220 ASP B CA 1
ATOM 4020 C C . ASP B 1 220 ? 21.672 24.172 13.93 1 93.75 220 ASP B C 1
ATOM 4022 O O . ASP B 1 220 ? 21.25 23.016 13.977 1 93.75 220 ASP B O 1
ATOM 4026 N N . ALA B 1 221 ? 21.891 24.938 15.031 1 89.38 221 ALA B N 1
ATOM 4027 C CA . ALA B 1 221 ? 22.031 24.328 16.359 1 89.38 221 ALA B CA 1
ATOM 4028 C C . ALA B 1 221 ? 20.672 24.047 16.984 1 89.38 221 ALA B C 1
ATOM 4030 O O . ALA B 1 221 ? 20.562 23.281 17.953 1 89.38 221 ALA B O 1
ATOM 4031 N N . HIS B 1 222 ? 19.609 24.859 16.656 1 80 222 HIS B N 1
ATOM 4032 C CA . HIS B 1 222 ? 18.328 24.875 17.359 1 80 222 HIS B CA 1
ATOM 4033 C C . HIS B 1 222 ? 17.578 23.562 17.141 1 80 222 HIS B C 1
ATOM 4035 O O . HIS B 1 222 ? 16.719 23.188 17.953 1 80 222 HIS B O 1
ATOM 4041 N N . GLY B 1 223 ? 17.875 22.672 16.609 1 80.38 223 GLY B N 1
ATOM 4042 C CA . GLY B 1 223 ? 17.297 21.359 16.406 1 80.38 223 GLY B CA 1
ATOM 4043 C C . GLY B 1 223 ? 15.977 21.391 15.672 1 80.38 223 GLY B C 1
ATOM 4044 O O . GLY B 1 223 ? 15.539 22.453 15.219 1 80.38 223 GLY B O 1
ATOM 4045 N N . PHE B 1 224 ? 15.305 20.281 15.453 1 93.38 224 PHE B N 1
ATOM 4046 C CA . PHE B 1 224 ? 13.992 20.031 14.867 1 93.38 224 PHE B CA 1
ATOM 4047 C C . PHE B 1 224 ? 12.898 20.109 15.93 1 93.38 224 PHE B C 1
ATOM 4049 O O . PHE B 1 224 ? 13.102 19.688 17.062 1 93.38 224 PHE B O 1
ATOM 4056 N N . THR B 1 225 ? 11.805 20.688 15.555 1 91.31 225 THR B N 1
ATOM 4057 C CA . THR B 1 225 ? 10.672 20.828 16.469 1 91.31 225 THR B CA 1
ATOM 4058 C C . THR B 1 225 ? 9.883 19.531 16.547 1 91.31 225 THR B C 1
ATOM 4060 O O . THR B 1 225 ? 10.141 18.594 15.789 1 91.31 225 THR B O 1
ATOM 4063 N N . ARG B 1 226 ? 9.016 19.516 17.531 1 90.19 226 ARG B N 1
ATOM 4064 C CA . ARG B 1 226 ? 8.109 18.375 17.641 1 90.19 226 ARG B CA 1
ATOM 4065 C C . ARG B 1 226 ? 7.242 18.25 16.391 1 90.19 226 ARG B C 1
ATOM 4067 O O . ARG B 1 226 ? 6.91 17.156 15.969 1 90.19 226 ARG B O 1
ATOM 4074 N N . ALA B 1 227 ? 6.883 19.406 15.836 1 88.56 227 ALA B N 1
ATOM 4075 C CA . ALA B 1 227 ? 6.074 19.406 14.625 1 88.56 227 ALA B CA 1
ATOM 4076 C C . ALA B 1 227 ? 6.832 18.781 13.453 1 88.56 227 ALA B C 1
ATOM 4078 O O . ALA B 1 227 ? 6.242 18.078 12.633 1 88.56 227 ALA B O 1
ATOM 4079 N N . ASP B 1 228 ? 8.156 19.031 13.43 1 92.56 228 ASP B N 1
ATOM 4080 C CA . ASP B 1 228 ? 8.984 18.422 12.391 1 92.56 228 ASP B CA 1
ATOM 4081 C C . ASP B 1 228 ? 9 16.906 12.508 1 92.56 228 ASP B C 1
ATOM 4083 O O . ASP B 1 228 ? 8.875 16.203 11.5 1 92.56 228 ASP B O 1
ATOM 4087 N N . ALA B 1 229 ? 9.102 16.5 13.734 1 93.81 229 ALA B N 1
ATOM 4088 C CA . ALA B 1 229 ? 9.086 15.055 13.984 1 93.81 229 ALA B CA 1
ATOM 4089 C C . ALA B 1 229 ? 7.73 14.453 13.633 1 93.81 229 ALA B C 1
ATOM 4091 O O . ALA B 1 229 ? 7.656 13.359 13.062 1 93.81 229 ALA B O 1
ATOM 4092 N N . ALA B 1 230 ? 6.703 15.172 13.992 1 92.31 230 ALA B N 1
ATOM 4093 C CA . ALA B 1 230 ? 5.352 14.672 13.758 1 92.31 230 ALA B CA 1
ATOM 4094 C C . ALA B 1 230 ? 5.07 14.516 12.266 1 92.31 230 ALA B C 1
ATOM 4096 O O . ALA B 1 230 ? 4.504 13.508 11.836 1 92.31 230 ALA B O 1
ATOM 4097 N N . VAL B 1 231 ? 5.445 15.508 11.469 1 93.38 231 VAL B N 1
ATOM 4098 C CA . VAL B 1 231 ? 5.203 15.438 10.031 1 93.38 231 VAL B CA 1
ATOM 4099 C C . VAL B 1 231 ? 6.023 14.305 9.422 1 93.38 231 VAL B C 1
ATOM 4101 O O . VAL B 1 231 ? 5.535 13.57 8.562 1 93.38 231 VAL B O 1
ATOM 4104 N N . LEU B 1 232 ? 7.207 14.117 9.859 1 94.94 232 LEU B N 1
ATOM 4105 C CA . LEU B 1 232 ? 8.055 13.031 9.383 1 94.94 232 LEU B CA 1
ATOM 4106 C C . LEU B 1 232 ? 7.445 11.672 9.719 1 94.94 232 LEU B C 1
ATOM 4108 O O . LEU B 1 232 ? 7.512 10.742 8.914 1 94.94 232 LEU B O 1
ATOM 4112 N N . ASN B 1 233 ? 6.875 11.594 10.867 1 94.12 233 ASN B N 1
ATOM 4113 C CA . ASN B 1 233 ? 6.234 10.344 11.281 1 94.12 233 ASN B CA 1
ATOM 4114 C C . ASN B 1 233 ? 5.066 9.984 10.375 1 94.12 233 ASN B C 1
ATOM 4116 O O . ASN B 1 233 ? 4.832 8.812 10.086 1 94.12 233 ASN B O 1
ATOM 4120 N N . VAL B 1 234 ? 4.324 10.992 9.969 1 94.75 234 VAL B N 1
ATOM 4121 C CA . VAL B 1 234 ? 3.23 10.711 9.039 1 94.75 234 VAL B CA 1
ATOM 4122 C C . VAL B 1 234 ? 3.785 10.125 7.746 1 94.75 234 VAL B C 1
ATOM 4124 O O . VAL B 1 234 ? 3.283 9.109 7.254 1 94.75 234 VAL B O 1
ATOM 4127 N N . LEU B 1 235 ? 4.801 10.727 7.215 1 95.56 235 LEU B N 1
ATOM 4128 C CA . LEU B 1 235 ? 5.43 10.219 6 1 95.56 235 LEU B CA 1
ATOM 4129 C C . LEU B 1 235 ? 5.918 8.789 6.203 1 95.56 235 LEU B C 1
ATOM 4131 O O . LEU B 1 235 ? 5.719 7.934 5.34 1 95.56 235 LEU B O 1
ATOM 4135 N N . LEU B 1 236 ? 6.48 8.531 7.316 1 95 236 LEU B N 1
ATOM 4136 C CA . LEU B 1 236 ? 7.117 7.242 7.551 1 95 236 LEU B CA 1
ATOM 4137 C C . LEU B 1 236 ? 6.07 6.145 7.711 1 95 236 LEU B C 1
ATOM 4139 O O . LEU B 1 236 ? 6.312 4.992 7.344 1 95 236 LEU B O 1
ATOM 4143 N N . VAL B 1 237 ? 4.922 6.449 8.25 1 93.81 237 VAL B N 1
ATOM 4144 C CA . VAL B 1 237 ? 3.857 5.453 8.312 1 93.81 237 VAL B CA 1
ATOM 4145 C C . VAL B 1 237 ? 3.428 5.07 6.898 1 93.81 237 VAL B C 1
ATOM 4147 O O . VAL B 1 237 ? 3.23 3.891 6.602 1 93.81 237 VAL B O 1
ATOM 4150 N N . ALA B 1 238 ? 3.312 6.051 6.062 1 93.5 238 ALA B N 1
ATOM 4151 C CA . ALA B 1 238 ? 2.988 5.777 4.664 1 93.5 238 ALA B CA 1
ATOM 4152 C C . ALA B 1 238 ? 4.074 4.938 4 1 93.5 238 ALA B C 1
ATOM 4154 O O . ALA B 1 238 ? 3.779 4 3.26 1 93.5 238 ALA B O 1
ATOM 4155 N N . VAL B 1 239 ? 5.301 5.27 4.277 1 93.75 239 VAL B N 1
ATOM 4156 C CA . VAL B 1 239 ? 6.441 4.543 3.73 1 93.75 239 VAL B CA 1
ATOM 4157 C C . VAL B 1 239 ? 6.395 3.088 4.195 1 93.75 239 VAL B C 1
ATOM 4159 O O . VAL B 1 239 ? 6.609 2.168 3.402 1 93.75 239 VAL B O 1
ATOM 4162 N N . ARG B 1 240 ? 6.098 2.902 5.438 1 92.31 240 ARG B N 1
ATOM 4163 C CA . ARG B 1 240 ? 6.004 1.56 6 1 92.31 240 ARG B CA 1
ATOM 4164 C C . ARG B 1 240 ? 4.988 0.718 5.238 1 92.31 240 ARG B C 1
ATOM 4166 O O . ARG B 1 240 ? 5.285 -0.407 4.832 1 92.31 240 ARG B O 1
ATOM 4173 N N . TYR B 1 241 ? 3.887 1.22 5.027 1 91.06 241 TYR B N 1
ATOM 4174 C CA . TYR B 1 241 ? 2.828 0.45 4.383 1 91.06 241 TYR B CA 1
ATOM 4175 C C . TYR B 1 241 ? 3.109 0.273 2.896 1 91.06 241 TYR B C 1
ATOM 4177 O O . TYR B 1 241 ? 2.758 -0.753 2.311 1 91.06 241 TYR B O 1
ATOM 4185 N N . ALA B 1 242 ? 3.734 1.316 2.33 1 90.31 242 ALA B N 1
ATOM 4186 C CA . ALA B 1 242 ? 4.191 1.165 0.951 1 90.31 242 ALA B CA 1
ATOM 4187 C C . ALA B 1 242 ? 5.156 -0.009 0.817 1 90.31 242 ALA B C 1
ATOM 4189 O O . ALA B 1 242 ? 5 -0.852 -0.07 1 90.31 242 ALA B O 1
ATOM 4190 N N . LEU B 1 243 ? 6.082 -0.088 1.696 1 90 243 LEU B N 1
ATOM 4191 C CA . LEU B 1 243 ? 7.078 -1.155 1.686 1 90 243 LEU B CA 1
ATOM 4192 C C . LEU B 1 243 ? 6.426 -2.508 1.95 1 90 243 LEU B C 1
ATOM 4194 O O . LEU B 1 243 ? 6.711 -3.486 1.255 1 90 243 LEU B O 1
ATOM 4198 N N . ASP B 1 244 ? 5.527 -2.578 2.945 1 89.44 244 ASP B N 1
ATOM 4199 C CA . ASP B 1 244 ? 4.828 -3.82 3.258 1 89.44 244 ASP B CA 1
ATOM 4200 C C . ASP B 1 244 ? 4.039 -4.324 2.049 1 89.44 244 ASP B C 1
ATOM 4202 O O . ASP B 1 244 ? 4.09 -5.508 1.719 1 89.44 244 ASP B O 1
ATOM 4206 N N . GLY B 1 245 ? 3.312 -3.396 1.432 1 87.06 245 GLY B N 1
ATOM 4207 C CA . GLY B 1 245 ? 2.533 -3.752 0.257 1 87.06 245 GLY B CA 1
ATOM 4208 C C . GLY B 1 245 ? 3.385 -4.254 -0.894 1 87.06 245 GLY B C 1
ATOM 4209 O O . GLY B 1 245 ? 3.055 -5.258 -1.526 1 87.06 245 GLY B O 1
ATOM 4210 N N . ALA B 1 246 ? 4.434 -3.607 -1.156 1 86.31 246 ALA B N 1
ATOM 4211 C CA . ALA B 1 246 ? 5.34 -4.008 -2.23 1 86.31 246 ALA B CA 1
ATOM 4212 C C . ALA B 1 246 ? 5.934 -5.387 -1.964 1 86.31 246 ALA B C 1
ATOM 4214 O O . ALA B 1 246 ? 6.047 -6.207 -2.877 1 86.31 246 ALA B O 1
ATOM 4215 N N . SER B 1 247 ? 6.312 -5.59 -0.745 1 87.44 247 SER B N 1
ATOM 4216 C CA . SER B 1 247 ? 6.887 -6.875 -0.356 1 87.44 247 SER B CA 1
ATOM 4217 C C . SER B 1 247 ? 5.895 -8.008 -0.561 1 87.44 247 SER B C 1
ATOM 4219 O O . SER B 1 247 ? 6.234 -9.039 -1.145 1 87.44 247 SER B O 1
ATOM 4221 N N . ARG B 1 248 ? 4.699 -7.828 -0.135 1 88.56 248 ARG B N 1
ATOM 4222 C CA . ARG B 1 248 ? 3.674 -8.852 -0.268 1 88.56 248 ARG B CA 1
ATOM 4223 C C . ARG B 1 248 ? 3.357 -9.125 -1.735 1 88.56 248 ARG B C 1
ATOM 4225 O O . ARG B 1 248 ? 3.141 -10.273 -2.127 1 88.56 248 ARG B O 1
ATOM 4232 N N . LEU B 1 249 ? 3.32 -8.109 -2.504 1 88.06 249 LEU B N 1
ATOM 4233 C CA . LEU B 1 249 ? 3.057 -8.273 -3.93 1 88.06 249 LEU B CA 1
ATOM 4234 C C . LEU B 1 249 ? 4.176 -9.055 -4.605 1 88.06 249 LEU B C 1
ATOM 4236 O O . LEU B 1 249 ? 3.914 -9.945 -5.418 1 88.06 249 LEU B O 1
ATOM 4240 N N . GLU B 1 250 ? 5.363 -8.727 -4.27 1 86.56 250 GLU B N 1
ATOM 4241 C CA . GLU B 1 250 ? 6.504 -9.438 -4.832 1 86.56 250 GLU B CA 1
ATOM 4242 C C . GLU B 1 250 ? 6.48 -10.914 -4.453 1 86.56 250 GLU B C 1
ATOM 4244 O O . GLU B 1 250 ? 6.77 -11.781 -5.281 1 86.56 250 GLU B O 1
ATOM 4249 N N . GLU B 1 251 ? 6.145 -11.195 -3.283 1 88.5 251 GLU B N 1
ATOM 4250 C CA . GLU B 1 251 ? 6.047 -12.586 -2.828 1 88.5 251 GLU B CA 1
ATOM 4251 C C . GLU B 1 251 ? 4.973 -13.344 -3.602 1 88.5 251 GLU B C 1
ATOM 4253 O O . GLU B 1 251 ? 5.18 -14.484 -4.004 1 88.5 251 GLU B O 1
ATOM 4258 N N . ALA B 1 252 ? 3.895 -12.695 -3.781 1 89.94 252 ALA B N 1
ATOM 4259 C CA . ALA B 1 252 ? 2.811 -13.32 -4.535 1 89.94 252 ALA B CA 1
ATOM 4260 C C . ALA B 1 252 ? 3.232 -13.594 -5.977 1 89.94 252 ALA B C 1
ATOM 4262 O O . ALA B 1 252 ? 2.949 -14.664 -6.52 1 89.94 252 ALA B O 1
ATOM 4263 N N . ARG B 1 253 ? 3.922 -12.688 -6.523 1 88.12 253 ARG B N 1
ATOM 4264 C CA . ARG B 1 253 ? 4.391 -12.844 -7.895 1 88.12 253 ARG B CA 1
ATOM 4265 C C . ARG B 1 253 ? 5.418 -13.969 -8 1 88.12 253 ARG B C 1
ATOM 4267 O O . ARG B 1 253 ? 5.367 -14.781 -8.93 1 88.12 253 ARG B O 1
ATOM 4274 N N . ARG B 1 254 ? 6.277 -14.047 -7.102 1 88.69 254 ARG B N 1
ATOM 4275 C CA . ARG B 1 254 ? 7.277 -15.109 -7.078 1 88.69 254 ARG B CA 1
ATOM 4276 C C . ARG B 1 254 ? 6.621 -16.484 -6.945 1 88.69 254 ARG B C 1
ATOM 4278 O O . ARG B 1 254 ? 7.02 -17.438 -7.617 1 88.69 254 ARG B O 1
ATOM 4285 N N . ARG B 1 255 ? 5.676 -16.516 -6.105 1 90.06 255 ARG B N 1
ATOM 4286 C CA . ARG B 1 255 ? 4.941 -17.766 -5.953 1 90.06 255 ARG B CA 1
ATOM 4287 C C . ARG B 1 255 ? 4.273 -18.172 -7.262 1 90.06 255 ARG B C 1
ATOM 4289 O O . ARG B 1 255 ? 4.289 -19.344 -7.633 1 90.06 255 ARG B O 1
ATOM 4296 N N . GLY B 1 256 ? 3.719 -17.219 -7.914 1 90.38 256 GLY B N 1
ATOM 4297 C CA . GLY B 1 256 ? 3.133 -17.5 -9.219 1 90.38 256 GLY B CA 1
ATOM 4298 C C . GLY B 1 256 ? 4.137 -18.016 -10.227 1 90.38 256 GLY B C 1
ATOM 4299 O O . GLY B 1 256 ? 3.859 -18.969 -10.953 1 90.38 256 GLY B O 1
ATOM 4300 N N . GLU B 1 257 ? 5.273 -17.453 -10.211 1 89.94 257 GLU B N 1
ATOM 4301 C CA . GLU B 1 257 ? 6.332 -17.875 -11.125 1 89.94 257 GLU B CA 1
ATOM 4302 C C . GLU B 1 257 ? 6.816 -19.281 -10.797 1 89.94 257 GLU B C 1
ATOM 4304 O O . GLU B 1 257 ? 7.078 -20.078 -11.703 1 89.94 257 GLU B O 1
ATOM 4309 N N . GLN B 1 258 ? 6.922 -19.484 -9.586 1 90 258 GLN B N 1
ATOM 4310 C CA . GLN B 1 258 ? 7.324 -20.812 -9.148 1 90 258 GLN B CA 1
ATOM 4311 C C . GLN B 1 258 ? 6.297 -21.859 -9.562 1 90 258 GLN B C 1
ATOM 4313 O O . GLN B 1 258 ? 6.66 -22.953 -10.016 1 90 258 GLN B O 1
ATOM 4318 N N . LEU B 1 259 ? 5.086 -21.547 -9.398 1 89.38 259 LEU B N 1
ATOM 4319 C CA . LEU B 1 259 ? 4.016 -22.453 -9.789 1 89.38 259 LEU B CA 1
ATOM 4320 C C . LEU B 1 259 ? 4.035 -22.703 -11.297 1 89.38 259 LEU B C 1
ATOM 4322 O O . LEU B 1 259 ? 3.828 -23.828 -11.75 1 89.38 259 LEU B O 1
ATOM 4326 N N . GLU B 1 260 ? 4.281 -21.75 -12.031 1 88.5 260 GLU B N 1
ATOM 4327 C CA . GLU B 1 260 ? 4.371 -21.875 -13.477 1 88.5 260 GLU B CA 1
ATOM 4328 C C . GLU B 1 260 ? 5.531 -22.781 -13.875 1 88.5 260 GLU B C 1
ATOM 4330 O O . GLU B 1 260 ? 5.383 -23.641 -14.75 1 88.5 260 GLU B O 1
ATOM 4335 N N . THR B 1 261 ? 6.617 -22.625 -13.289 1 86.31 261 THR B N 1
ATOM 4336 C CA . THR B 1 261 ? 7.789 -23.453 -13.547 1 86.31 261 THR B CA 1
ATOM 4337 C C . THR B 1 261 ? 7.52 -24.906 -13.156 1 86.31 261 THR B C 1
ATOM 4339 O O . THR B 1 261 ? 7.871 -25.828 -13.891 1 86.31 261 THR B O 1
ATOM 4342 N N . ALA B 1 262 ? 6.914 -25.047 -12.008 1 86.38 262 ALA B N 1
ATOM 4343 C CA . ALA B 1 262 ? 6.551 -26.391 -11.547 1 86.38 262 ALA B CA 1
ATOM 4344 C C . ALA B 1 262 ? 5.598 -27.062 -12.531 1 86.38 262 ALA B C 1
ATOM 4346 O O . ALA B 1 262 ? 5.723 -28.266 -12.797 1 86.38 262 ALA B O 1
ATOM 4347 N N . MET B 1 263 ? 4.688 -26.406 -13.008 1 84.5 263 MET B N 1
ATOM 4348 C CA . MET B 1 263 ? 3.723 -26.938 -13.961 1 84.5 263 MET B CA 1
ATOM 4349 C C . MET B 1 263 ? 4.422 -27.438 -15.219 1 84.5 263 MET B C 1
ATOM 4351 O O . MET B 1 263 ? 4.09 -28.5 -15.734 1 84.5 263 MET B O 1
ATOM 4355 N N . LYS B 1 264 ? 5.34 -26.703 -15.641 1 81.06 264 LYS B N 1
ATOM 4356 C CA . LYS B 1 264 ? 6.086 -27.125 -16.828 1 81.06 264 LYS B CA 1
ATOM 4357 C C . LYS B 1 264 ? 6.902 -28.375 -16.547 1 81.06 264 LYS B C 1
ATOM 4359 O O . LYS B 1 264 ? 6.969 -29.281 -17.391 1 81.06 264 LYS B O 1
ATOM 4364 N N . SER B 1 265 ? 7.406 -28.438 -15.438 1 83 265 SER B N 1
ATOM 4365 C CA . SER B 1 265 ? 8.211 -29.594 -15.055 1 83 265 SER B CA 1
ATOM 4366 C C . SER B 1 265 ? 7.34 -30.828 -14.812 1 83 265 SER B C 1
ATOM 4368 O O . SER B 1 265 ? 7.723 -31.953 -15.164 1 83 265 SER B O 1
ATOM 4370 N N . ARG B 1 266 ? 6.188 -30.641 -14.281 1 85.69 266 ARG B N 1
ATOM 4371 C CA . ARG B 1 266 ? 5.301 -31.75 -13.914 1 85.69 266 ARG B CA 1
ATOM 4372 C C . ARG B 1 266 ? 4.688 -32.375 -15.156 1 85.69 266 ARG B C 1
ATOM 4374 O O . ARG B 1 266 ? 4.387 -33.562 -15.172 1 85.69 266 ARG B O 1
ATOM 4381 N N . ALA B 1 267 ? 4.574 -31.609 -16.172 1 88.25 267 ALA B N 1
ATOM 4382 C CA . ALA B 1 267 ? 3.959 -32.125 -17.391 1 88.25 267 ALA B CA 1
ATOM 4383 C C . ALA B 1 267 ? 4.719 -33.344 -17.891 1 88.25 267 ALA B C 1
ATOM 4385 O O . ALA B 1 267 ? 4.113 -34.406 -18.188 1 88.25 267 ALA B O 1
ATOM 4386 N N . VAL B 1 268 ? 6.02 -33.281 -18.016 1 89.12 268 VAL B N 1
ATOM 4387 C CA . VAL B 1 268 ? 6.84 -34.375 -18.547 1 89.12 268 VAL B CA 1
ATOM 4388 C C . VAL B 1 268 ? 6.793 -35.562 -17.594 1 89.12 268 VAL B C 1
ATOM 4390 O O . VAL B 1 268 ? 6.758 -36.719 -18.031 1 89.12 268 VAL B O 1
ATOM 4393 N N . ILE B 1 269 ? 6.68 -35.281 -16.375 1 92.94 269 ILE B N 1
ATOM 4394 C CA . ILE B 1 269 ? 6.633 -36.344 -15.375 1 92.94 269 ILE B CA 1
ATOM 4395 C C . ILE B 1 269 ? 5.297 -37.062 -15.453 1 92.94 269 ILE B C 1
ATOM 4397 O O . ILE B 1 269 ? 5.25 -38.312 -15.414 1 92.94 269 ILE B O 1
ATOM 4401 N N . GLU B 1 270 ? 4.316 -36.344 -15.617 1 93.69 270 GLU B N 1
ATOM 4402 C CA . GLU B 1 270 ? 2.984 -36.938 -15.719 1 93.69 270 GLU B CA 1
ATOM 4403 C C . GLU B 1 270 ? 2.846 -37.75 -17 1 93.69 270 GLU B C 1
ATOM 4405 O O . GLU B 1 270 ? 2.205 -38.812 -16.984 1 93.69 270 GLU B O 1
ATOM 4410 N N . GLN B 1 271 ? 3.418 -37.25 -17.984 1 92.5 271 GLN B N 1
ATOM 4411 C CA . GLN B 1 271 ? 3.4 -38 -19.234 1 92.5 271 GLN B CA 1
ATOM 4412 C C . GLN B 1 271 ? 4.109 -39.344 -19.047 1 92.5 271 GLN B C 1
ATOM 4414 O O . GLN B 1 271 ? 3.605 -40.406 -19.484 1 92.5 271 GLN B O 1
ATOM 4419 N N . ALA B 1 272 ? 5.211 -39.312 -18.422 1 92.75 272 ALA B N 1
ATOM 4420 C CA . ALA B 1 272 ? 5.953 -40.562 -18.172 1 92.75 272 ALA B CA 1
ATOM 4421 C C . ALA B 1 272 ? 5.156 -41.5 -17.281 1 92.75 272 ALA B C 1
ATOM 4423 O O . ALA B 1 272 ? 5.156 -42.719 -17.516 1 92.75 272 ALA B O 1
ATOM 4424 N N . LYS B 1 273 ? 4.523 -40.969 -16.297 1 93.94 273 LYS B N 1
ATOM 4425 C CA . LYS B 1 273 ? 3.66 -41.781 -15.445 1 93.94 273 LYS B CA 1
ATOM 4426 C C . LYS B 1 273 ? 2.574 -42.469 -16.266 1 93.94 273 LYS B C 1
ATOM 4428 O O . LYS B 1 273 ? 2.33 -43.656 -16.109 1 93.94 273 LYS B O 1
ATOM 4433 N N . GLY B 1 274 ? 2.016 -41.625 -17.109 1 91.5 274 GLY B N 1
ATOM 4434 C CA . GLY B 1 274 ? 0.991 -42.188 -17.984 1 91.5 274 GLY B CA 1
ATOM 4435 C C . GLY B 1 274 ? 1.501 -43.344 -18.844 1 91.5 274 GLY B C 1
ATOM 4436 O O . GLY B 1 274 ? 0.817 -44.344 -19.016 1 91.5 274 GLY B O 1
ATOM 4437 N N . ALA B 1 275 ? 2.641 -43.125 -19.375 1 91.94 275 ALA B N 1
ATOM 4438 C CA . ALA B 1 275 ? 3.254 -44.156 -20.219 1 91.94 275 ALA B CA 1
ATOM 4439 C C . ALA B 1 275 ? 3.49 -45.438 -19.422 1 91.94 275 ALA B C 1
ATOM 4441 O O . ALA B 1 275 ? 3.246 -46.531 -19.922 1 91.94 275 ALA B O 1
ATOM 4442 N N . ILE B 1 276 ? 3.908 -45.312 -18.203 1 91.44 276 ILE B N 1
ATOM 4443 C CA . ILE B 1 276 ? 4.176 -46.469 -17.359 1 91.44 276 ILE B CA 1
ATOM 4444 C C . ILE B 1 276 ? 2.859 -47.156 -16.984 1 91.44 276 ILE B C 1
ATOM 4446 O O . ILE B 1 276 ? 2.771 -48.375 -16.969 1 91.44 276 ILE B O 1
ATOM 4450 N N . MET B 1 277 ? 1.919 -46.312 -16.703 1 91.25 277 MET B N 1
ATOM 4451 C CA . MET B 1 277 ? 0.598 -46.844 -16.375 1 91.25 277 MET B CA 1
ATOM 4452 C C . MET B 1 277 ? 0.067 -47.719 -17.5 1 91.25 277 MET B C 1
ATOM 4454 O O . MET B 1 277 ? -0.478 -48.781 -17.266 1 91.25 277 MET B O 1
ATOM 4458 N N . ALA B 1 278 ? 0.253 -47.219 -18.703 1 88.06 278 ALA B N 1
ATOM 4459 C CA . ALA B 1 278 ? -0.233 -47.969 -19.859 1 88.06 278 ALA B CA 1
ATOM 4460 C C . ALA B 1 278 ? 0.604 -49.219 -20.109 1 88.06 278 ALA B C 1
ATOM 4462 O O . ALA B 1 278 ? 0.067 -50.25 -20.469 1 88.06 278 ALA B O 1
ATOM 4463 N N . ALA B 1 279 ? 1.882 -49.156 -19.906 1 85.88 279 ALA B N 1
ATOM 4464 C CA . ALA B 1 279 ? 2.797 -50.25 -20.219 1 85.88 279 ALA B CA 1
ATOM 4465 C C . ALA B 1 279 ? 2.719 -51.344 -19.172 1 85.88 279 ALA B C 1
ATOM 4467 O O . ALA B 1 279 ? 2.834 -52.531 -19.5 1 85.88 279 ALA B O 1
ATOM 4468 N N . ARG B 1 280 ? 2.48 -51 -17.922 1 87.44 280 ARG B N 1
ATOM 4469 C CA . ARG B 1 280 ? 2.578 -51.969 -16.844 1 87.44 280 ARG B CA 1
ATOM 4470 C C . ARG B 1 280 ? 1.224 -52.188 -16.172 1 87.44 280 ARG B C 1
ATOM 4472 O O . ARG B 1 280 ? 1.08 -53.062 -15.312 1 87.44 280 ARG B O 1
ATOM 4479 N N . ARG B 1 281 ? 0.263 -51.438 -16.5 1 87.19 281 ARG B N 1
ATOM 4480 C CA . ARG B 1 281 ? -1.082 -51.5 -15.93 1 87.19 281 ARG B CA 1
ATOM 4481 C C . ARG B 1 281 ? -1.054 -51.312 -14.422 1 87.19 281 ARG B C 1
ATOM 4483 O O . ARG B 1 281 ? -1.572 -52.125 -13.672 1 87.19 281 ARG B O 1
ATOM 4490 N N . VAL B 1 282 ? -0.474 -50.25 -14.039 1 88.62 282 VAL B N 1
ATOM 4491 C CA . VAL B 1 282 ? -0.345 -49.875 -12.633 1 88.62 282 VAL B CA 1
ATOM 4492 C C . VAL B 1 282 ? -1.021 -48.531 -12.375 1 88.62 282 VAL B C 1
ATOM 4494 O O . VAL B 1 282 ? -1.391 -47.844 -13.32 1 88.62 282 VAL B O 1
ATOM 4497 N N . SER B 1 283 ? -1.21 -48.219 -11.094 1 89.94 283 SER B N 1
ATOM 4498 C CA . SER B 1 283 ? -1.821 -46.969 -10.719 1 89.94 283 SER B CA 1
ATOM 4499 C C . SER B 1 283 ? -0.839 -45.812 -10.883 1 89.94 283 SER B C 1
ATOM 4501 O O . SER B 1 283 ? 0.362 -46.031 -11.055 1 89.94 283 SER B O 1
ATOM 4503 N N . ALA B 1 284 ? -1.404 -44.656 -10.852 1 90 284 ALA B N 1
ATOM 4504 C CA . ALA B 1 284 ? -0.573 -43.469 -10.953 1 90 284 ALA B CA 1
ATOM 4505 C C . ALA B 1 284 ? 0.469 -43.438 -9.836 1 90 284 ALA B C 1
ATOM 4507 O O . ALA B 1 284 ? 1.617 -43.031 -10.062 1 90 284 ALA B O 1
ATOM 4508 N N . ASP B 1 285 ? 0.067 -43.844 -8.719 1 91.44 285 ASP B N 1
ATOM 4509 C CA . ASP B 1 285 ? 0.971 -43.844 -7.574 1 91.44 285 ASP B CA 1
ATOM 4510 C C . ASP B 1 285 ? 2.115 -44.844 -7.781 1 91.44 285 ASP B C 1
ATOM 4512 O O . ASP B 1 285 ? 3.268 -44.531 -7.461 1 91.44 285 ASP B O 1
ATOM 4516 N N . GLU B 1 286 ? 1.789 -45.938 -8.281 1 93 286 GLU B N 1
ATOM 4517 C CA . GLU B 1 286 ? 2.805 -46.938 -8.555 1 93 286 GLU B CA 1
ATOM 4518 C C . GLU B 1 286 ? 3.758 -46.5 -9.656 1 93 286 GLU B C 1
ATOM 4520 O O . GLU B 1 286 ? 4.965 -46.719 -9.57 1 93 286 GLU B O 1
ATOM 4525 N N . ALA B 1 287 ? 3.162 -45.906 -10.641 1 93.62 287 ALA B N 1
ATOM 4526 C CA . ALA B 1 287 ? 3.979 -45.375 -11.734 1 93.62 287 ALA B CA 1
ATOM 4527 C C . ALA B 1 287 ? 4.973 -44.344 -11.242 1 93.62 287 ALA B C 1
ATOM 4529 O O . ALA B 1 287 ? 6.133 -44.344 -11.656 1 93.62 287 ALA B O 1
ATOM 4530 N N . PHE B 1 288 ? 4.5 -43.594 -10.367 1 94.12 288 PHE B N 1
ATOM 4531 C CA . PHE B 1 288 ? 5.359 -42.562 -9.797 1 94.12 288 PHE B CA 1
ATOM 4532 C C . PHE B 1 288 ? 6.492 -43.188 -9 1 94.12 288 PHE B C 1
ATOM 4534 O O . PHE B 1 288 ? 7.633 -42.719 -9.062 1 94.12 288 PHE B O 1
ATOM 4541 N N . LYS B 1 289 ? 6.176 -44.125 -8.312 1 94.5 289 LYS B N 1
ATOM 4542 C CA . LYS B 1 289 ? 7.184 -44.812 -7.512 1 94.5 289 LYS B CA 1
ATOM 4543 C C . LYS B 1 289 ? 8.281 -45.406 -8.398 1 94.5 289 LYS B C 1
ATOM 4545 O O . LYS B 1 289 ? 9.453 -45.406 -8.016 1 94.5 289 LYS B O 1
ATOM 4550 N N . VAL B 1 290 ? 7.867 -45.906 -9.5 1 93.62 290 VAL B N 1
ATOM 4551 C CA . VAL B 1 290 ? 8.828 -46.469 -10.453 1 93.62 290 VAL B CA 1
ATOM 4552 C C . VAL B 1 290 ? 9.805 -45.375 -10.891 1 93.62 290 VAL B C 1
ATOM 4554 O O . VAL B 1 290 ? 11.016 -45.594 -10.93 1 93.62 290 VAL B O 1
ATOM 4557 N N . LEU B 1 291 ? 9.258 -44.188 -11.156 1 93.38 291 LEU B N 1
ATOM 4558 C CA . LEU B 1 291 ? 10.086 -43.094 -11.602 1 93.38 291 LEU B CA 1
ATOM 4559 C C . LEU B 1 291 ? 11.016 -42.625 -10.492 1 93.38 291 LEU B C 1
ATOM 4561 O O . LEU B 1 291 ? 12.195 -42.344 -10.742 1 93.38 291 LEU B O 1
ATOM 4565 N N . VAL B 1 292 ? 10.492 -42.562 -9.305 1 94.94 292 VAL B N 1
ATOM 4566 C CA . VAL B 1 292 ? 11.258 -42.094 -8.156 1 94.94 292 VAL B CA 1
ATOM 4567 C C . VAL B 1 292 ? 12.406 -43.062 -7.871 1 94.94 292 VAL B C 1
ATOM 4569 O O . VAL B 1 292 ? 13.523 -42.656 -7.562 1 94.94 292 VAL B O 1
ATOM 4572 N N . THR B 1 293 ? 12.07 -44.344 -7.969 1 93.56 293 THR B N 1
ATOM 4573 C CA . THR B 1 293 ? 13.078 -45.375 -7.742 1 93.56 293 THR B CA 1
ATOM 4574 C C . THR B 1 293 ? 14.211 -45.25 -8.758 1 93.56 293 THR B C 1
ATOM 4576 O O . THR B 1 293 ? 15.383 -45.344 -8.398 1 93.56 293 THR B O 1
ATOM 4579 N N . GLU B 1 294 ? 13.852 -45.094 -9.977 1 92.88 294 GLU B N 1
ATOM 4580 C CA . GLU B 1 294 ? 14.852 -44.938 -11.031 1 92.88 294 GLU B CA 1
ATOM 4581 C C . GLU B 1 294 ? 15.703 -43.688 -10.805 1 92.88 294 GLU B C 1
ATOM 4583 O O . GLU B 1 294 ? 16.906 -43.688 -11.062 1 92.88 294 GLU B O 1
ATOM 4588 N N . SER B 1 295 ? 15.047 -42.656 -10.406 1 93.38 295 SER B N 1
ATOM 4589 C CA . SER B 1 295 ? 15.734 -41.406 -10.141 1 93.38 295 SER B CA 1
ATOM 4590 C C . SER B 1 295 ? 16.734 -41.531 -8.992 1 93.38 295 SER B C 1
ATOM 4592 O O . SER B 1 295 ? 17.859 -41.031 -9.07 1 93.38 295 SER B O 1
ATOM 4594 N N . LYS B 1 296 ? 16.281 -42.125 -7.984 1 94.06 296 LYS B N 1
ATOM 4595 C CA . LYS B 1 296 ? 17.125 -42.344 -6.82 1 94.06 296 LYS B CA 1
ATOM 4596 C C . LYS B 1 296 ? 18.297 -43.281 -7.156 1 94.06 296 LYS B C 1
ATOM 4598 O O . LYS B 1 296 ? 19.438 -43.031 -6.746 1 94.06 296 LYS B O 1
ATOM 4603 N N . ASN B 1 297 ? 18.047 -44.375 -7.828 1 92.19 297 ASN B N 1
ATOM 4604 C CA . ASN B 1 297 ? 19.078 -45.344 -8.188 1 92.19 297 ASN B CA 1
ATOM 4605 C C . ASN B 1 297 ? 20.156 -44.719 -9.078 1 92.19 297 ASN B C 1
ATOM 4607 O O . ASN B 1 297 ? 21.328 -45.031 -8.93 1 92.19 297 ASN B O 1
ATOM 4611 N N . ARG B 1 298 ? 19.797 -43.812 -9.883 1 93.06 298 ARG B N 1
ATOM 4612 C CA . ARG B 1 298 ? 20.719 -43.219 -10.852 1 93.06 298 ARG B CA 1
ATOM 4613 C C . ARG B 1 298 ? 21.219 -41.875 -10.398 1 93.06 298 ARG B C 1
ATOM 4615 O O . ARG B 1 298 ? 22.125 -41.281 -11.008 1 93.06 298 ARG B O 1
ATOM 4622 N N . ASN B 1 299 ? 20.641 -41.344 -9.328 1 94.19 299 ASN B N 1
ATOM 4623 C CA . ASN B 1 299 ? 20.969 -40.031 -8.789 1 94.19 299 ASN B CA 1
ATOM 4624 C C . ASN B 1 299 ? 20.781 -38.938 -9.844 1 94.19 299 ASN B C 1
ATOM 4626 O O . ASN B 1 299 ? 21.688 -38.156 -10.078 1 94.19 299 ASN B O 1
ATOM 4630 N N . ILE B 1 300 ? 19.766 -39.094 -10.641 1 93.75 300 ILE B N 1
ATOM 4631 C CA . ILE B 1 300 ? 19.375 -38.125 -11.656 1 93.75 300 ILE B CA 1
ATOM 4632 C C . ILE B 1 300 ? 18.016 -37.531 -11.312 1 93.75 300 ILE B C 1
ATOM 4634 O O . ILE B 1 300 ? 17.156 -38.219 -10.75 1 93.75 300 ILE B O 1
ATOM 4638 N N . LYS B 1 301 ? 17.828 -36.312 -11.672 1 92.75 301 LYS B N 1
ATOM 4639 C CA . LYS B 1 301 ? 16.562 -35.656 -11.383 1 92.75 301 LYS B CA 1
ATOM 4640 C C . LYS B 1 301 ? 15.391 -36.344 -12.078 1 92.75 301 LYS B C 1
ATOM 4642 O O . LYS B 1 301 ? 15.523 -36.812 -13.211 1 92.75 301 LYS B O 1
ATOM 4647 N N . LEU B 1 302 ? 14.227 -36.375 -11.367 1 91.56 302 LEU B N 1
ATOM 4648 C CA . LEU B 1 302 ? 13.016 -37.031 -11.82 1 91.56 302 LEU B CA 1
ATOM 4649 C C . LEU B 1 302 ? 12.609 -36.562 -13.211 1 91.56 302 LEU B C 1
ATOM 4651 O O . LEU B 1 302 ? 12.234 -37.344 -14.07 1 91.56 302 LEU B O 1
ATOM 4655 N N . ARG B 1 303 ? 12.75 -35.281 -13.367 1 92.06 303 ARG B N 1
ATOM 4656 C CA . ARG B 1 303 ? 12.367 -34.719 -14.648 1 92.06 303 ARG B CA 1
ATOM 4657 C C . ARG B 1 303 ? 13.227 -35.281 -15.781 1 92.06 303 ARG B C 1
ATOM 4659 O O . ARG B 1 303 ? 12.727 -35.531 -16.875 1 92.06 303 ARG B O 1
ATOM 4666 N N . VAL B 1 304 ? 14.438 -35.438 -15.586 1 92.44 304 VAL B N 1
ATOM 4667 C CA . VAL B 1 304 ? 15.367 -35.938 -16.594 1 92.44 304 VAL B CA 1
ATOM 4668 C C . VAL B 1 304 ? 15.055 -37.406 -16.891 1 92.44 304 VAL B C 1
ATOM 4670 O O . VAL B 1 304 ? 15.078 -37.812 -18.062 1 92.44 304 VAL B O 1
ATOM 4673 N N . ILE B 1 305 ? 14.75 -38.156 -15.891 1 92.25 305 ILE B N 1
ATOM 4674 C CA . ILE B 1 305 ? 14.367 -39.562 -16.062 1 92.25 305 ILE B CA 1
ATOM 4675 C C . ILE B 1 305 ? 13.102 -39.656 -16.906 1 92.25 305 ILE B C 1
ATOM 4677 O O . ILE B 1 305 ? 13.008 -40.469 -17.828 1 92.25 305 ILE B O 1
ATOM 4681 N N . ALA B 1 306 ? 12.211 -38.781 -16.609 1 93.25 306 ALA B N 1
ATOM 4682 C CA . ALA B 1 306 ? 10.938 -38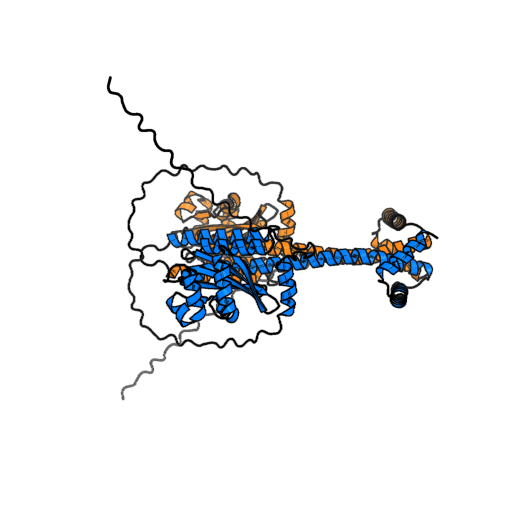.75 -17.328 1 93.25 306 ALA B CA 1
ATOM 4683 C C . ALA B 1 306 ? 11.148 -38.438 -18.797 1 93.25 306 ALA B C 1
ATOM 4685 O O . ALA B 1 306 ? 10.578 -39.062 -19.672 1 93.25 306 ALA B O 1
ATOM 4686 N N . GLU B 1 307 ? 11.945 -37.469 -19.047 1 91.69 307 GLU B N 1
ATOM 4687 C CA . GLU B 1 307 ? 12.242 -37.062 -20.422 1 91.69 307 GLU B CA 1
ATOM 4688 C C . GLU B 1 307 ? 12.898 -38.219 -21.203 1 91.69 307 GLU B C 1
ATOM 4690 O O . GLU B 1 307 ? 12.555 -38.438 -22.359 1 91.69 307 GLU B O 1
ATOM 4695 N N . ALA B 1 308 ? 13.781 -38.844 -20.578 1 90.44 308 ALA B N 1
ATOM 4696 C CA . ALA B 1 308 ? 14.492 -39.969 -21.203 1 90.44 308 ALA B CA 1
ATOM 4697 C C . ALA B 1 308 ? 13.539 -41.094 -21.531 1 90.44 308 ALA B C 1
ATOM 4699 O O . ALA B 1 308 ? 13.648 -41.719 -22.594 1 90.44 308 ALA B O 1
ATOM 4700 N N . MET B 1 309 ? 12.672 -41.375 -20.703 1 87.88 309 MET B N 1
ATOM 4701 C CA . MET B 1 309 ? 11.711 -42.469 -20.906 1 87.88 309 MET B CA 1
ATOM 4702 C C . MET B 1 309 ? 10.789 -42.156 -22.094 1 87.88 309 MET B C 1
ATOM 4704 O O . MET B 1 309 ? 10.484 -43.031 -22.891 1 87.88 309 MET B O 1
ATOM 4708 N N . LEU B 1 310 ? 10.43 -40.938 -22.141 1 88.88 310 LEU B N 1
ATOM 4709 C CA . LEU B 1 310 ? 9.508 -40.562 -23.203 1 88.88 310 LEU B CA 1
ATOM 4710 C C . LEU B 1 310 ? 10.203 -40.5 -24.547 1 88.88 310 LEU B C 1
ATOM 4712 O O . LEU B 1 310 ? 9.594 -40.812 -25.578 1 88.88 310 LEU B O 1
ATOM 4716 N N . HIS B 1 311 ? 11.438 -40.156 -24.5 1 86.38 311 HIS B N 1
ATOM 4717 C CA . HIS B 1 311 ? 12.219 -40.156 -25.719 1 86.38 311 HIS B CA 1
ATOM 4718 C C . HIS B 1 311 ? 12.383 -41.562 -26.266 1 86.38 311 HIS B C 1
ATOM 4720 O O . HIS B 1 311 ? 12.344 -41.781 -27.484 1 86.38 311 HIS B O 1
ATOM 4726 N N . THR B 1 312 ? 12.539 -42.5 -25.406 1 80.31 312 THR B N 1
ATOM 4727 C CA . THR B 1 312 ? 12.703 -43.906 -25.797 1 80.31 312 THR B CA 1
ATOM 4728 C C . THR B 1 312 ? 11.414 -44.469 -26.406 1 80.31 312 THR B C 1
ATOM 4730 O O . THR B 1 312 ? 11.445 -45.281 -27.297 1 80.31 312 THR B O 1
ATOM 4733 N N . LEU B 1 313 ? 10.312 -44 -25.922 1 76.25 313 LEU B N 1
ATOM 4734 C CA . LEU B 1 313 ? 9.023 -44.438 -26.438 1 76.25 313 LEU B CA 1
ATOM 4735 C C . LEU B 1 313 ? 8.82 -43.969 -27.875 1 76.25 313 LEU B C 1
ATOM 4737 O O . LEU B 1 313 ? 8.141 -44.625 -28.672 1 76.25 313 LEU B O 1
ATOM 4741 N N . GLN B 1 314 ? 9.367 -42.812 -28.172 1 71.62 314 GLN B N 1
ATOM 4742 C CA . GLN B 1 314 ? 9.195 -42.25 -29.516 1 71.62 314 GLN B CA 1
ATOM 4743 C C . GLN B 1 314 ? 10.117 -42.938 -30.516 1 71.62 314 GLN B C 1
ATOM 4745 O O . GLN B 1 314 ? 9.805 -43.031 -31.703 1 71.62 314 GLN B O 1
ATOM 4750 N N . GLU B 1 315 ? 11.312 -43.344 -30.109 1 64.38 315 GLU B N 1
ATOM 4751 C CA . GLU B 1 315 ? 12.289 -43.938 -31.016 1 64.38 315 GLU B CA 1
ATOM 4752 C C . GLU B 1 315 ? 12 -45.438 -31.219 1 64.38 315 GLU B C 1
ATOM 4754 O O . GLU B 1 315 ? 12.406 -46.031 -32.219 1 64.38 315 GLU B O 1
ATOM 4759 N N . GLY B 1 316 ? 11.406 -46.094 -30.422 1 53.94 316 GLY B N 1
ATOM 4760 C CA . GLY B 1 316 ? 11.172 -47.5 -30.625 1 53.94 316 GLY B CA 1
ATOM 4761 C C . GLY B 1 316 ? 9.805 -47.812 -31.203 1 53.94 316 GLY B C 1
ATOM 4762 O O . GLY B 1 316 ? 8.922 -46.969 -31.219 1 53.94 316 GLY B O 1
#

Sequence (632 aa):
MIDTGDCAGSRAERGTAFTPHRFGQDSVRPGVRIISPVSVAARRFLYFSEVLPSTAAAVTNKGGSENHGRCTMSGVSGNGLADHQFDALKDAIHSVYSELDSAGGTDRFLEEVSREALVLVPGAHLAGVTVLLDNGDATTRAATDRVVVDVDRVQYDAGDGPCLEAARTQTITRADSEEATRRWPSFAHSARRLGVASYLSAPILLEGKYLGALNVYGRDAHGFTRADAAVLNVLLVAVRYALDGASRLEEARRRGEQLETAMKSRAVIEQAKGAIMAARRVSADEAFKVLVTESKNRNIKLRVIAEAMLHTLQEGMIDTGDCAGSRAERGTAFTPHRFGQDSVRPGVRIISPVSVAARRFLYFSEVLPSTAAAVTNKGGSENHGRCTMSGVSGNGLADHQFDALKDAIHSVYSELDSAGGTDRFLEEVSREALVLVPGAHLAGVTVLLDNGDATTRAATDRVVVDVDRVQYDAGDGPCLEAARTQTITRADSEEATRRWPSFAHSARRLGVASYLSAPILLEGKYLGALNVYGRDAHGFTRADAAVLNVLLVAVRYALDGASRLEEARRRGEQLETAMKSRAVIEQAKGAIMAARRVSADEAFKVLVTESKNRNIKLRVIAEAMLHTLQEG

InterPro domains:
  IPR003018 GAF domain [PF13185] (107-236)
  IPR005561 ANTAR domain [PF03861] (257-309)
  IPR005561 ANTAR domain [PS50921] (249-310)
  IPR005561 ANTAR domain [SM01012] (255-310)
  IPR029016 GAF-like domain superfamily [G3DSA:3.30.450.40] (83-257)
  IPR036388 Winged helix-like DNA-binding domain superfamily [G3DSA:1.10.10.10] (258-315)

Organism: NCBI:txid1990687